Protein AF-0000000076138504 (afdb_homodimer)

Foldseek 3Di:
DAVVVLLCVFQVNLCPPPPNPVSFDLWFKFFFADDDDPVNRLVRNLVLVCVLVCLVPVVDFKWKKKWKDKDDDPPVVCVLQQVQCVVLVHHQDPPWHKDKDWDDCVPDPDNVDTIIIIMIMDMDGPVCVSSLSSQQACAPPPPDGDHRPTFMKIDPSVQFKIKGRNYSGIIMIHGPNSVSRLVSCVVSVVRTDPVCNVSNCVSRVVVVD/DAVVVLLCVFQVNLCPPPPNPVSFDLWFKFFFADDDDPVRRLVRNLVLVCVLVCLVPVVDFKWKKKWKDKPPDDPVVCVLQQVQCVVLVHHQDPPWHKDKDWDDCVPDPDNVDTIIIIMIMDMDTPVCVSSLSSQQACAPPPPDGDHRPTFMKIDPSVQFKIKGSNYSGIIMIHGPNSVSRLVSCVVSVVRTDPVCNVSNCVNRVPVVD

Solvent-accessible surface area (backbone atoms only — not comparable to full-atom values): 22555 Å² total; per-residue (Å²): 133,64,52,62,60,53,50,32,66,68,46,71,68,42,77,81,41,81,61,46,59,77,67,40,75,81,33,45,51,34,43,30,39,50,82,76,48,61,48,47,17,46,49,37,15,50,51,48,50,47,58,56,47,40,76,70,43,64,89,40,73,55,34,36,40,34,41,38,32,78,40,61,91,56,81,72,71,47,54,67,35,52,50,25,33,44,57,38,63,45,73,84,59,86,75,52,33,73,52,73,41,81,48,59,76,92,72,40,90,48,88,87,48,93,35,33,36,39,37,44,29,33,75,40,58,37,90,45,48,62,37,55,49,45,28,23,35,22,60,83,42,88,47,40,32,45,45,31,82,53,45,47,34,40,32,38,73,92,63,36,36,38,39,38,42,73,28,33,61,27,36,33,40,36,51,78,36,56,68,59,50,45,50,49,47,64,75,45,49,88,36,44,28,71,91,56,36,66,64,41,38,71,67,46,59,65,63,79,107,133,64,52,62,59,52,51,34,67,69,48,69,69,43,79,81,41,82,60,47,60,77,67,39,75,81,33,46,51,32,44,29,38,50,81,76,48,62,48,48,17,48,51,37,16,51,51,49,49,47,57,58,46,41,76,70,43,65,91,40,72,55,33,35,40,33,41,36,34,77,51,58,80,57,89,74,64,47,52,64,34,52,50,24,33,44,57,38,62,45,73,85,57,87,74,51,34,73,52,75,40,80,48,59,74,90,72,41,89,47,89,87,48,89,31,34,36,37,36,45,30,34,75,40,57,39,87,46,49,63,40,53,50,45,28,23,34,23,59,82,41,88,47,41,33,45,46,30,84,54,45,49,35,40,32,40,71,92,63,37,34,37,38,37,42,72,28,32,62,27,34,33,40,34,51,79,35,57,68,60,52,45,50,49,48,65,76,45,50,90,36,44,27,70,92,58,36,65,65,40,39,70,69,46,58,64,66,77,107

pLDDT: mean 91.79, std 11.56, range [33.12, 98.88]

InterPro domains:
  IPR024976 Domain of unknown function DUF3885 [PF13021] (6-196)

Nearest PDB structures (foldseek):
  2dcl-assembly1_C-2  TM=4.590E-01  e=1.641E-01  Pyrococcus horikoshii
  8uu9-assembly1_f  TM=4.133E-01  e=3.443E+00  Listeria innocua
  2bxj-assembly2_B  TM=4.065E-01  e=4.118E+00  Thermus thermophilus
  2bvz-assembly1_A  TM=4.208E-01  e=6.638E+00  Thermus thermophilus
  7m4w-assembly1_F  TM=2.911E-01  e=2.136E+00  Acinetobacter baumannii AB0057

Sequence (418 aa):
MNLQLEIERIFGGKAFDRPLFYSYPGGLRFELSETGGVIEQFLSALRKSTKICSDIFLEDATLVACLRIHSGSNRFAHRPLIHALRSAGINIPTECSVWSEEIDPEEWFCEREPEYWINIAFEAPATLLQAFLWCALARDFAAIQPKPNCVLYLFNLKRHVMVFPYDDRGMDVVGPNKNLLSQLYRLHHTYLLEYDRHTMDTTFAGAARMNLQLEIERIFGGKAFDRPLFYSYPGGLRFELSETGGVIEQFLSALRKSTKICSDIFLEDATLVACLRIHSGSNRFAHRPLIHALRSAGINIPTECSVWSEEIDPEEWFCEREPEYWINIAFEAPATLLQAFLWCALARDFAAIQPKPNCVLYLFNLKRHVMVFPYDDRGMDVVGPNKNLLSQLYRLHHTYLLEYDRHTMDTTFAGAAR

Secondary structure (DSSP, 8-state):
--HHHHHHHHHTT-TT-SSHHHHSSS-EEEE---SSSHHHHHHHHHHHHHHHHHHHHTT-SEEEEEEEEEE-S-TTTTHHHHHHHHHTT----SS-EEEEEEPPGGG-SSTTS--EEEEEEEEEEGGGHHHHHHHHHTTT-SS-B---SSEEEEEETTTTEEEEEEETTEEEEE-S-HHHHHHHHHHTGGGB-GGGHHHHHHHHTGGG-/--HHHHHHHHHTT-TT-SSHHHHSSS-EEEE---SSSHHHHHHHHHHHHHHHHHHHHTT-SEEEEEEEEE-SS-GGGHHHHHHHHHHTT----SS-EEEEEEPPGGG-S-TTS--EEEEEEEEEEGGGHHHHHHHHHTTT-SS-B---SSEEEEEETTTTEEEEEEETTEEEEE-S-HHHHHHHHHHTGGGB-GGGHHHHHHHHTGGG-

Structure (mmCIF, N/CA/C/O backbone):
data_AF-0000000076138504-model_v1
#
loop_
_entity.id
_entity.type
_entity.pdbx_description
1 polymer 'DUF3885 domain-containing protein'
#
loop_
_atom_site.group_PDB
_atom_site.id
_atom_site.type_symbol
_atom_site.label_atom_id
_atom_site.label_alt_id
_atom_site.label_comp_id
_atom_site.label_asym_id
_atom_site.label_entity_id
_atom_site.label_seq_id
_atom_site.pdbx_PDB_ins_code
_atom_site.Cartn_x
_atom_site.Cartn_y
_atom_site.Cartn_z
_atom_site.occupancy
_atom_site.B_iso_or_equiv
_atom_site.auth_seq_id
_atom_site.auth_comp_id
_atom_site.auth_asym_id
_atom_site.auth_atom_id
_atom_site.pdbx_PDB_model_num
ATOM 1 N N . MET A 1 1 ? -0.7 19.578 26.922 1 75.25 1 MET A N 1
ATOM 2 C CA . MET A 1 1 ? -0.299 20.594 25.953 1 75.25 1 MET A CA 1
ATOM 3 C C . MET A 1 1 ? -1.417 20.875 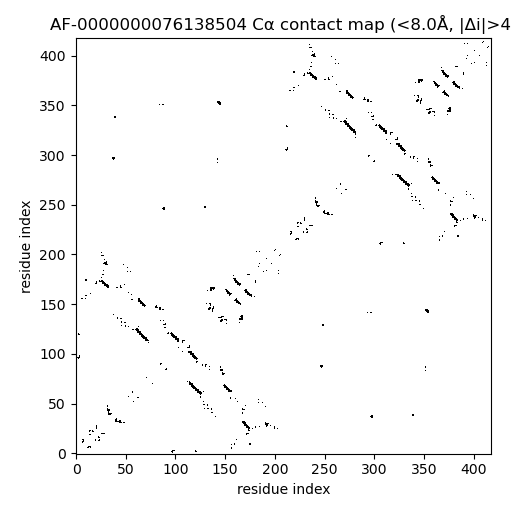24.953 1 75.25 1 MET A C 1
ATOM 5 O O . MET A 1 1 ? -2.1 19.938 24.516 1 75.25 1 MET A O 1
ATOM 9 N N . ASN A 1 2 ? -1.838 22.156 24.781 1 93.56 2 ASN A N 1
ATOM 10 C CA . ASN A 1 2 ? -2.877 22.516 23.828 1 93.56 2 ASN A CA 1
ATOM 11 C C . ASN A 1 2 ? -2.33 22.609 22.406 1 93.56 2 ASN A C 1
ATOM 13 O O . ASN A 1 2 ? -1.644 23.562 22.047 1 93.56 2 ASN A O 1
ATOM 17 N N . LEU A 1 3 ? -2.535 21.594 21.609 1 97.25 3 LEU A N 1
ATOM 18 C CA . LEU A 1 3 ? -1.954 21.453 20.281 1 97.25 3 LEU A CA 1
ATOM 19 C C . LEU A 1 3 ? -2.51 22.516 19.328 1 97.25 3 LEU A C 1
ATOM 21 O O . LEU A 1 3 ? -1.814 22.969 18.422 1 97.25 3 LEU A O 1
ATOM 25 N N . GLN A 1 4 ? -3.723 22.922 19.578 1 96.69 4 GLN A N 1
ATOM 26 C CA . GLN A 1 4 ? -4.297 24 18.766 1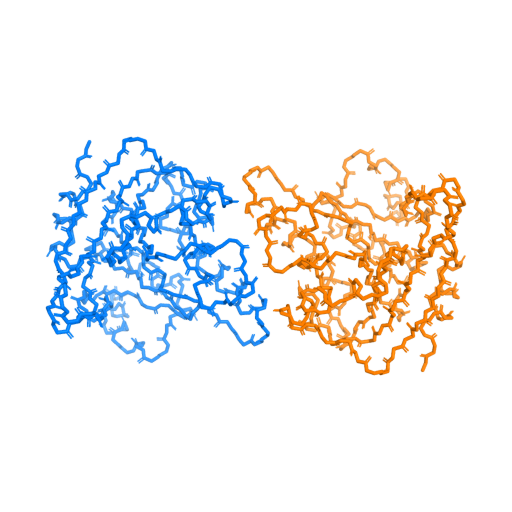 96.69 4 GLN A CA 1
ATOM 27 C C . GLN A 1 4 ? -3.471 25.281 18.891 1 96.69 4 GLN A C 1
ATOM 29 O O . GLN A 1 4 ? -3.123 25.891 17.875 1 96.69 4 GLN A O 1
ATOM 34 N N . LEU A 1 5 ? -3.184 25.641 20.078 1 96.94 5 LEU A N 1
ATOM 35 C CA . LEU A 1 5 ? -2.451 26.875 20.328 1 96.94 5 LEU A CA 1
ATOM 36 C C . LEU A 1 5 ? -1.026 26.781 19.797 1 96.94 5 LEU A C 1
ATOM 38 O O . LEU A 1 5 ? -0.494 27.766 19.266 1 96.94 5 LEU A O 1
ATOM 42 N N . GLU A 1 6 ? -0.408 25.641 20 1 97.62 6 GLU A N 1
ATOM 43 C CA . GLU A 1 6 ? 0.955 25.453 19.516 1 97.62 6 GLU A CA 1
ATOM 44 C C . GLU A 1 6 ? 1.015 25.562 18 1 97.62 6 GLU A C 1
ATOM 46 O O . GLU A 1 6 ? 1.922 26.188 17.453 1 97.62 6 GLU A O 1
ATOM 51 N N . ILE A 1 7 ? 0.072 24.938 17.312 1 98.06 7 ILE A N 1
ATOM 52 C CA . ILE A 1 7 ? 0.014 24.984 15.859 1 98.06 7 ILE A CA 1
ATOM 53 C C . ILE A 1 7 ? -0.212 26.422 15.398 1 98.06 7 ILE A C 1
ATOM 55 O O . ILE A 1 7 ? 0.473 26.906 14.492 1 98.06 7 ILE A O 1
ATOM 59 N N . GLU A 1 8 ? -1.125 27.094 16.062 1 96.81 8 GLU A N 1
ATOM 60 C CA . GLU A 1 8 ? -1.409 28.484 15.711 1 96.81 8 GLU A CA 1
ATOM 61 C C . GLU A 1 8 ? -0.181 29.359 15.914 1 96.81 8 GLU A C 1
ATOM 63 O O . GLU A 1 8 ? 0.127 30.203 15.07 1 96.81 8 GLU A O 1
ATOM 68 N N . ARG A 1 9 ? 0.454 29.188 17 1 97 9 ARG A N 1
ATOM 69 C CA . ARG A 1 9 ? 1.626 30 17.328 1 97 9 ARG A CA 1
ATOM 70 C C . ARG A 1 9 ? 2.746 29.781 16.312 1 97 9 ARG A C 1
ATOM 72 O O . ARG A 1 9 ? 3.357 30.734 15.844 1 97 9 ARG A O 1
ATOM 79 N N . ILE A 1 10 ? 2.992 28.594 15.938 1 97.69 10 ILE A N 1
ATOM 80 C CA . ILE A 1 10 ? 4.129 28.25 15.094 1 97.69 10 ILE A CA 1
ATOM 81 C C . ILE A 1 10 ? 3.832 28.656 13.648 1 97.69 10 ILE A C 1
ATOM 83 O O . ILE A 1 10 ? 4.707 29.156 12.945 1 97.69 10 ILE A O 1
ATOM 87 N N . PHE A 1 11 ? 2.6 28.469 13.203 1 97.69 11 PHE A N 1
ATOM 88 C CA . PHE A 1 11 ? 2.311 28.625 11.781 1 97.69 11 PHE A CA 1
ATOM 89 C C . PHE A 1 11 ? 1.49 29.891 11.539 1 97.69 11 PHE A C 1
ATOM 91 O O . PHE A 1 11 ? 1.009 30.109 10.422 1 97.69 11 PHE A O 1
ATOM 98 N N . GLY A 1 12 ? 1.284 30.734 12.547 1 94.5 12 GLY A N 1
ATOM 99 C CA . GLY A 1 12 ? 0.706 32.062 12.422 1 94.5 12 GLY A CA 1
ATOM 100 C C . GLY A 1 12 ? -0.745 32.031 11.984 1 94.5 12 GLY A C 1
ATOM 101 O O . GLY A 1 12 ? -1.175 32.906 11.211 1 94.5 12 GLY A O 1
ATOM 102 N N . GLY A 1 13 ? -1.388 30.969 12.297 1 93.25 13 GLY A N 1
ATOM 103 C CA . GLY A 1 13 ? -2.799 30.859 11.953 1 93.25 13 GLY A CA 1
ATOM 104 C C . GLY A 1 13 ? -3.041 30.5 10.5 1 93.25 13 GLY A C 1
ATOM 105 O O . GLY A 1 13 ? -4.18 30.516 10.031 1 93.25 13 GLY A O 1
ATOM 106 N N . LYS A 1 14 ? -2.062 30.047 9.789 1 94.19 14 LYS A N 1
ATOM 107 C CA . LYS A 1 14 ? -2.188 29.797 8.359 1 94.19 14 LYS A CA 1
ATOM 108 C C . LYS A 1 14 ? -2.09 28.312 8.055 1 94.19 14 LYS A C 1
ATOM 110 O O . LYS A 1 14 ? -2.078 27.906 6.887 1 94.19 14 LYS A O 1
ATOM 115 N N . ALA A 1 15 ? -2.031 27.516 9.055 1 95.44 15 ALA A N 1
ATOM 116 C CA . ALA A 1 15 ? -1.785 26.078 8.883 1 95.44 15 ALA A CA 1
ATOM 117 C C . ALA A 1 15 ? -2.883 25.422 8.047 1 95.44 15 ALA A C 1
ATOM 119 O O . ALA A 1 15 ? -2.621 24.484 7.285 1 95.44 15 ALA A O 1
ATOM 120 N N . PHE A 1 16 ? -4.109 25.984 8.172 1 94.94 16 PHE A N 1
ATOM 121 C CA . PHE A 1 16 ? -5.234 25.297 7.559 1 94.94 16 PHE A CA 1
ATOM 122 C C . PHE A 1 16 ? -5.816 26.109 6.41 1 94.94 16 PHE A C 1
ATOM 124 O O . PHE A 1 16 ? -6.887 25.781 5.891 1 94.94 16 PHE A O 1
ATOM 131 N N . ASP A 1 17 ? -5.105 27.203 6.02 1 92.94 17 ASP A N 1
ATOM 132 C CA . ASP A 1 17 ? -5.504 27.969 4.844 1 92.94 17 ASP A CA 1
ATOM 133 C C . ASP A 1 17 ? -5.344 27.141 3.57 1 92.94 17 ASP A C 1
ATOM 135 O O . ASP A 1 17 ? -4.438 26.312 3.471 1 92.94 17 ASP A O 1
ATOM 139 N N . ARG A 1 18 ? -6.223 27.422 2.588 1 91.88 18 ARG A N 1
ATOM 140 C CA . ARG A 1 18 ? -6.191 26.688 1.334 1 91.88 18 ARG A CA 1
ATOM 141 C C . ARG A 1 18 ? -6.258 27.625 0.136 1 91.88 18 ARG A C 1
ATOM 143 O O . ARG A 1 18 ? -6.957 28.641 0.173 1 91.88 18 ARG A O 1
ATOM 150 N N . PRO A 1 19 ? -5.379 27.312 -0.921 1 93.19 19 PRO A N 1
ATOM 151 C CA . PRO A 1 19 ? -4.375 26.25 -1.014 1 93.19 19 PRO A CA 1
ATOM 152 C C . PRO A 1 19 ? -3.135 26.531 -0.17 1 93.19 19 PRO A C 1
ATOM 154 O O . PRO A 1 19 ? -2.609 27.656 -0.197 1 93.19 19 PRO A O 1
ATOM 157 N N . LEU A 1 20 ? -2.646 25.5 0.49 1 95.94 20 LEU A N 1
ATOM 158 C CA . LEU A 1 20 ? -1.652 25.703 1.539 1 95.94 20 LEU A CA 1
ATOM 159 C C . LEU A 1 20 ? -0.363 26.281 0.962 1 95.94 20 LEU A C 1
ATOM 161 O O . LEU A 1 20 ? 0.155 27.281 1.464 1 95.94 20 LEU A O 1
ATOM 165 N N . PHE A 1 21 ? 0.111 25.734 -0.113 1 96.19 21 PHE A N 1
ATOM 166 C CA . PHE A 1 21 ? 1.379 26.125 -0.712 1 96.19 21 PHE A CA 1
ATOM 167 C C . PHE A 1 21 ? 1.375 27.609 -1.044 1 96.19 21 PHE A C 1
ATOM 169 O O . PHE A 1 21 ? 2.383 28.297 -0.859 1 96.19 21 PHE A O 1
ATOM 176 N N . TYR A 1 22 ? 0.261 28.141 -1.489 1 94.44 22 TYR A N 1
ATOM 177 C CA . TYR A 1 22 ? 0.153 29.531 -1.911 1 94.44 22 TYR A CA 1
ATOM 178 C C . TYR A 1 22 ? -0.15 30.438 -0.725 1 94.44 22 TYR A C 1
ATOM 180 O O . TYR A 1 22 ? 0.248 31.594 -0.71 1 94.44 22 TYR A O 1
ATOM 188 N N . SER A 1 23 ? -0.801 29.891 0.242 1 93.19 23 SER A N 1
ATOM 189 C CA . SER A 1 23 ? -1.203 30.672 1.407 1 93.19 23 SER A CA 1
ATOM 190 C C . SER A 1 23 ? -0.057 30.797 2.404 1 93.19 23 SER A C 1
ATOM 192 O O . SER A 1 23 ? -0.025 31.75 3.197 1 93.19 23 SER A O 1
ATOM 194 N N . TYR A 1 24 ? 0.873 29.844 2.352 1 93.44 24 TYR A N 1
ATOM 195 C CA . TYR A 1 24 ? 2.066 29.859 3.189 1 93.44 24 TYR A CA 1
ATOM 196 C C . TYR A 1 24 ? 3.332 29.844 2.338 1 93.44 24 TYR A C 1
ATOM 198 O O . TYR A 1 24 ? 3.945 28.797 2.137 1 93.44 24 TYR A O 1
ATOM 206 N N . PRO A 1 25 ? 3.752 31.047 1.923 1 90.5 25 PRO A N 1
ATOM 207 C CA . PRO A 1 25 ? 4.883 31.109 0.992 1 90.5 25 PRO A CA 1
ATOM 208 C C . PRO A 1 25 ? 6.168 30.531 1.576 1 90.5 25 PRO A C 1
ATOM 210 O O . PRO A 1 25 ? 6.391 30.609 2.787 1 90.5 25 PRO A O 1
ATOM 213 N N . GLY A 1 26 ? 6.973 29.969 0.736 1 94 26 GLY A N 1
ATOM 214 C CA . GLY A 1 26 ? 8.258 29.422 1.139 1 94 26 GLY A CA 1
ATOM 215 C C . GLY A 1 26 ? 8.195 27.938 1.438 1 94 26 GLY A C 1
ATOM 216 O O . GLY A 1 26 ? 9.039 27.406 2.174 1 94 26 GLY A O 1
ATOM 217 N N . GLY A 1 27 ? 7.188 27.312 0.937 1 96.81 27 GLY A N 1
ATOM 218 C CA . GLY A 1 27 ? 7.051 25.891 1.155 1 96.81 27 GLY A CA 1
ATOM 219 C C . GLY A 1 27 ? 7.465 25.062 -0.046 1 96.81 27 GLY A C 1
ATOM 220 O O . GLY A 1 27 ? 8.07 25.578 -0.986 1 96.81 27 GLY A O 1
ATOM 221 N N . LEU A 1 28 ? 7.387 23.812 0.111 1 98.62 28 LEU A N 1
ATOM 222 C CA . LEU A 1 28 ? 7.672 22.844 -0.944 1 98.62 28 LEU A CA 1
ATOM 223 C C . LEU A 1 28 ? 6.406 22.109 -1.36 1 98.62 28 LEU A C 1
ATOM 225 O O . LEU A 1 28 ? 5.543 21.828 -0.526 1 98.62 28 LEU A O 1
ATOM 229 N N . ARG A 1 29 ? 6.301 21.906 -2.641 1 98.5 29 ARG A N 1
ATOM 230 C CA . ARG A 1 29 ? 5.215 21.109 -3.205 1 98.5 29 ARG A CA 1
ATOM 231 C C . ARG A 1 29 ? 5.758 19.953 -4.027 1 98.5 29 ARG A C 1
ATOM 233 O O . ARG A 1 29 ? 6.531 20.156 -4.965 1 98.5 29 ARG A O 1
ATOM 240 N N . PHE A 1 30 ? 5.332 18.734 -3.646 1 98.75 30 PHE A N 1
ATOM 241 C CA . PHE A 1 30 ? 5.883 17.531 -4.246 1 98.75 30 PHE A CA 1
ATOM 242 C C . PHE A 1 30 ? 4.836 16.828 -5.098 1 98.75 30 PHE A C 1
ATOM 244 O O . PHE A 1 30 ? 3.652 16.812 -4.758 1 98.75 30 PHE A O 1
ATOM 251 N N . GLU A 1 31 ? 5.277 16.297 -6.172 1 98.56 31 GLU A N 1
ATOM 252 C CA . GLU A 1 31 ? 4.496 15.367 -6.984 1 98.56 31 GLU A CA 1
ATOM 253 C C . GLU A 1 31 ? 4.746 13.922 -6.559 1 98.56 31 GLU A C 1
ATOM 255 O O . GLU A 1 31 ? 5.891 13.477 -6.512 1 98.56 31 GLU A O 1
ATOM 260 N N . LEU A 1 32 ? 3.639 13.172 -6.316 1 98.56 32 LEU A N 1
ATOM 261 C CA . LEU A 1 32 ? 3.836 11.875 -5.672 1 98.56 32 LEU A CA 1
ATOM 262 C C . LEU A 1 32 ? 3.48 10.734 -6.617 1 98.56 32 LEU A C 1
ATOM 264 O O . LEU A 1 32 ? 4.34 9.93 -6.977 1 98.56 32 LEU A O 1
ATOM 268 N N . SER A 1 33 ? 2.258 10.703 -7.055 1 97.5 33 SER A N 1
ATOM 269 C CA . SER A 1 33 ? 1.774 9.586 -7.863 1 97.5 33 SER A CA 1
ATOM 270 C C . SER A 1 33 ? 2.455 9.562 -9.227 1 97.5 33 SER A C 1
ATOM 272 O O . SER A 1 33 ? 2.713 10.609 -9.82 1 97.5 33 SER A O 1
ATOM 274 N N . GLU A 1 34 ? 2.756 8.391 -9.695 1 95.31 34 GLU A N 1
ATOM 275 C CA . GLU A 1 34 ? 3.293 8.18 -11.039 1 95.31 34 GLU A CA 1
ATOM 276 C C . GLU A 1 34 ? 2.23 7.613 -11.977 1 95.31 34 GLU A C 1
ATOM 278 O O . GLU A 1 34 ? 1.066 7.477 -11.594 1 95.31 34 GLU A O 1
ATOM 283 N N . THR A 1 35 ? 2.629 7.461 -13.211 1 93.44 35 THR A N 1
ATOM 284 C CA . THR A 1 35 ? 1.705 6.902 -14.195 1 93.44 35 THR A CA 1
ATOM 285 C C . THR A 1 35 ? 1.431 5.43 -13.906 1 93.44 35 THR A C 1
ATOM 287 O O . THR A 1 35 ? 2.176 4.789 -13.156 1 93.44 35 THR A O 1
ATOM 290 N N . GLY A 1 36 ? 0.33 4.945 -14.492 1 92.62 36 GLY A N 1
ATOM 291 C CA . GLY A 1 36 ? -0.01 3.545 -14.305 1 92.62 36 GLY A CA 1
ATOM 292 C C . GLY A 1 36 ? -1.406 3.342 -13.75 1 92.62 36 GLY A C 1
ATOM 293 O O . GLY A 1 36 ? -2.223 4.266 -13.75 1 92.62 36 GLY A O 1
ATOM 294 N N . GLY A 1 37 ? -1.68 2.076 -13.312 1 92.88 37 GLY A N 1
ATOM 295 C CA . GLY A 1 37 ? -2.973 1.741 -12.742 1 92.88 37 GLY A CA 1
ATOM 296 C C . GLY A 1 37 ? -3.148 2.262 -11.328 1 92.88 37 GLY A C 1
ATOM 297 O O . GLY A 1 37 ? -2.244 2.893 -10.773 1 92.88 37 GLY A O 1
ATOM 298 N N . VAL A 1 38 ? -4.266 1.991 -10.789 1 95.25 38 VAL A N 1
ATOM 299 C CA . VAL A 1 38 ? -4.695 2.484 -9.484 1 95.25 38 VAL A CA 1
ATOM 300 C C . VAL A 1 38 ? -3.674 2.088 -8.414 1 95.25 38 VAL A C 1
ATOM 302 O O . VAL A 1 38 ? -3.234 2.928 -7.629 1 95.25 38 VAL A O 1
ATOM 305 N N . ILE A 1 39 ? -3.256 0.875 -8.469 1 97.06 39 ILE A N 1
ATOM 306 C CA . ILE A 1 39 ? -2.344 0.347 -7.461 1 97.06 39 ILE A CA 1
ATOM 307 C C . ILE A 1 39 ? -0.972 1 -7.613 1 97.06 39 ILE A C 1
ATOM 309 O O . ILE A 1 39 ? -0.349 1.39 -6.625 1 97.06 39 ILE A O 1
ATOM 313 N N . GLU A 1 40 ? -0.514 1.138 -8.805 1 95.69 40 GLU A N 1
ATOM 314 C CA . GLU A 1 40 ? 0.787 1.744 -9.078 1 95.69 40 GLU A CA 1
ATOM 315 C C . GLU A 1 40 ? 0.815 3.205 -8.641 1 95.69 40 GLU A C 1
ATOM 317 O O . GLU A 1 40 ? 1.8 3.666 -8.055 1 95.69 40 GLU A O 1
ATOM 322 N N . GLN A 1 41 ? -0.231 3.875 -8.977 1 97.44 41 GLN A N 1
ATOM 323 C CA . GLN A 1 41 ? -0.334 5.277 -8.586 1 97.44 41 GLN A CA 1
ATOM 324 C C . GLN A 1 41 ? -0.298 5.434 -7.066 1 97.44 41 GLN A C 1
ATOM 326 O O . GLN A 1 41 ? 0.446 6.262 -6.539 1 97.44 41 GLN A O 1
ATOM 331 N N . PHE A 1 42 ? -1.054 4.605 -6.41 1 98.31 42 PHE A N 1
ATOM 332 C CA . PHE A 1 42 ? -1.132 4.691 -4.957 1 98.31 42 PHE A CA 1
ATOM 333 C C . PHE A 1 42 ? 0.207 4.336 -4.32 1 98.31 42 PHE A C 1
ATOM 335 O O . PHE A 1 42 ? 0.685 5.047 -3.432 1 98.31 42 PHE A O 1
ATOM 342 N N . LEU A 1 43 ? 0.792 3.322 -4.801 1 97.88 43 LEU A N 1
ATOM 343 C CA . LEU A 1 43 ? 2.023 2.834 -4.191 1 97.88 43 LEU A CA 1
ATOM 344 C C . LEU A 1 43 ? 3.18 3.793 -4.453 1 97.88 43 LEU A C 1
ATOM 346 O O . LEU A 1 43 ? 4.062 3.957 -3.607 1 97.88 43 LEU A O 1
ATOM 350 N N . SER A 1 44 ? 3.252 4.398 -5.605 1 97.62 44 SER A N 1
ATOM 351 C CA . SER A 1 44 ? 4.297 5.383 -5.867 1 97.62 44 SER A CA 1
ATOM 352 C C . SER A 1 44 ? 4.141 6.609 -4.977 1 97.62 44 SER A C 1
ATOM 354 O O . SER A 1 44 ? 5.129 7.145 -4.469 1 97.62 44 SER A O 1
ATOM 356 N N . ALA A 1 45 ? 2.889 7.02 -4.809 1 98.62 45 ALA A N 1
ATOM 357 C CA . ALA A 1 45 ? 2.623 8.141 -3.912 1 98.62 45 ALA A CA 1
ATOM 358 C C . ALA A 1 45 ? 3.059 7.82 -2.484 1 98.62 45 ALA A C 1
ATOM 360 O O . ALA A 1 45 ? 3.688 8.648 -1.821 1 98.62 45 ALA A O 1
ATOM 361 N N . LEU A 1 46 ? 2.725 6.617 -2.043 1 98.62 46 LEU A N 1
ATOM 362 C CA . LEU A 1 46 ? 3.061 6.199 -0.686 1 98.62 46 LEU A CA 1
ATOM 363 C C . LEU A 1 46 ? 4.57 6.102 -0.505 1 98.62 46 LEU A C 1
ATOM 365 O O . LEU A 1 46 ? 5.109 6.527 0.52 1 98.62 46 LEU A O 1
ATOM 369 N N . ARG A 1 47 ? 5.227 5.582 -1.456 1 97.62 47 ARG A N 1
ATOM 370 C CA . ARG A 1 47 ? 6.676 5.434 -1.396 1 97.62 47 ARG A CA 1
ATOM 371 C C . ARG A 1 47 ? 7.363 6.797 -1.311 1 97.62 47 ARG A C 1
ATOM 373 O O . ARG A 1 47 ? 8.211 7.016 -0.441 1 97.62 47 ARG A O 1
ATOM 380 N N . LYS A 1 48 ? 7.051 7.66 -2.186 1 98.5 48 LYS A N 1
ATOM 381 C CA . LYS A 1 48 ? 7.68 8.977 -2.232 1 98.5 48 LYS A CA 1
ATOM 382 C C . LYS A 1 48 ? 7.367 9.781 -0.974 1 98.5 48 LYS A C 1
ATOM 384 O O . LYS A 1 48 ? 8.258 10.391 -0.383 1 98.5 48 LYS A O 1
ATOM 389 N N . SER A 1 49 ? 6.117 9.773 -0.576 1 98.75 49 SER A N 1
ATOM 390 C CA . SER A 1 49 ? 5.734 10.523 0.612 1 98.75 49 SER A CA 1
ATOM 391 C C . SER A 1 49 ? 6.43 9.984 1.858 1 98.75 49 SER A C 1
ATOM 393 O O . SER A 1 49 ? 6.84 10.75 2.73 1 98.75 49 SER A O 1
ATOM 395 N N . THR A 1 50 ? 6.52 8.656 1.934 1 98 50 THR A N 1
ATOM 396 C CA . THR A 1 50 ? 7.195 8.047 3.072 1 98 50 THR A CA 1
ATOM 397 C C . THR A 1 50 ? 8.664 8.453 3.111 1 98 50 THR A C 1
ATOM 399 O O . THR A 1 50 ? 9.203 8.75 4.18 1 98 50 THR A O 1
ATOM 402 N N . LYS A 1 51 ? 9.273 8.43 1.988 1 97.75 51 LYS A N 1
ATOM 403 C CA . LYS A 1 51 ? 10.672 8.82 1.899 1 97.75 51 LYS A CA 1
ATOM 404 C C . LYS A 1 51 ? 10.875 10.266 2.367 1 97.75 51 LYS A C 1
ATOM 406 O O . LYS A 1 51 ? 11.75 10.539 3.184 1 97.75 51 LYS 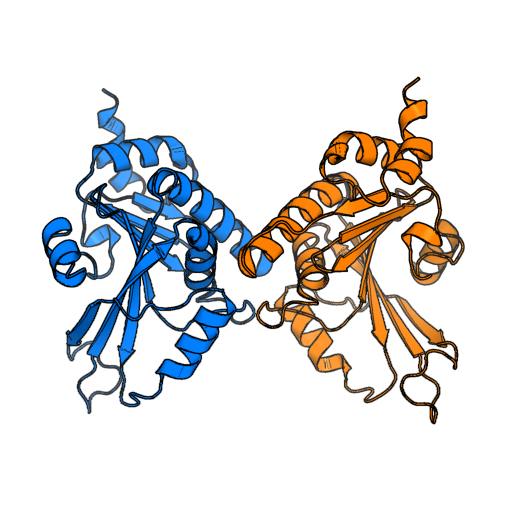A O 1
ATOM 411 N N . ILE A 1 52 ? 10.102 11.164 1.91 1 98.62 52 ILE A N 1
ATOM 412 C CA . ILE A 1 52 ? 10.203 12.578 2.256 1 98.62 52 ILE A CA 1
ATOM 413 C C . ILE A 1 52 ? 9.906 12.773 3.74 1 98.62 52 ILE A C 1
ATOM 415 O O . ILE A 1 52 ? 10.672 13.422 4.457 1 98.62 52 ILE A O 1
ATOM 419 N N . CYS A 1 53 ? 8.852 12.148 4.23 1 98.56 53 CYS A N 1
ATOM 420 C CA . CYS A 1 53 ? 8.398 12.359 5.602 1 98.56 53 CYS A CA 1
ATOM 421 C C . CYS A 1 53 ? 9.344 11.695 6.594 1 98.56 53 CYS A C 1
ATOM 423 O O . CYS A 1 53 ? 9.469 12.141 7.734 1 98.56 53 CYS A O 1
ATOM 425 N N . SER A 1 54 ? 9.977 10.664 6.121 1 97.12 54 SER A N 1
ATOM 426 C CA . SER A 1 54 ? 10.961 10.047 6.996 1 97.12 54 SER A CA 1
ATOM 427 C C . SER A 1 54 ? 12.078 11.023 7.352 1 97.12 54 SER A C 1
ATOM 429 O O . SER A 1 54 ? 12.602 10.992 8.469 1 97.12 54 SER A O 1
ATOM 431 N N . ASP A 1 55 ? 12.453 11.867 6.453 1 97.5 55 ASP A N 1
ATOM 432 C CA . ASP A 1 55 ? 13.492 12.859 6.699 1 97.5 55 ASP A CA 1
ATOM 433 C C . ASP A 1 55 ? 13 13.961 7.625 1 97.5 55 ASP A C 1
ATOM 435 O O . ASP A 1 55 ? 13.797 14.711 8.195 1 97.5 55 ASP A O 1
ATOM 439 N N . ILE A 1 56 ? 11.719 14.047 7.801 1 98.19 56 ILE A N 1
ATOM 440 C CA . ILE A 1 56 ? 11.125 15.078 8.648 1 98.19 56 ILE A CA 1
ATOM 441 C C . ILE A 1 56 ? 10.922 14.531 10.062 1 98.19 56 ILE A C 1
ATOM 443 O O . ILE A 1 56 ? 11.172 15.234 11.047 1 98.19 56 ILE A O 1
ATOM 447 N N . PHE A 1 57 ? 10.539 13.227 10.141 1 97.19 57 PHE A N 1
ATOM 448 C CA . PHE A 1 57 ? 10.062 12.688 11.414 1 97.19 57 PHE A CA 1
ATOM 449 C C . PHE A 1 57 ? 11.031 11.641 11.945 1 97.19 57 PHE A C 1
ATOM 451 O O . PHE A 1 57 ? 10.859 11.148 13.07 1 97.19 57 PHE A O 1
ATOM 458 N N . LEU A 1 58 ? 11.992 11.18 11.258 1 83.12 58 LEU A N 1
ATOM 459 C CA . LEU A 1 58 ? 12.844 10.023 11.531 1 83.12 58 LEU A CA 1
ATOM 460 C C . LEU A 1 58 ? 13.477 10.125 12.914 1 83.12 58 LEU A C 1
ATOM 462 O O . LEU A 1 58 ? 13.602 9.117 13.617 1 83.12 58 LEU A O 1
ATOM 466 N N . GLU A 1 59 ? 13.758 11.188 13.367 1 87.75 59 GLU A N 1
ATOM 467 C CA . GLU A 1 59 ? 14.516 11.328 14.609 1 87.75 59 GLU A CA 1
ATOM 468 C C . GLU A 1 59 ? 13.586 11.492 15.805 1 87.75 59 GLU A C 1
ATOM 470 O O . GLU A 1 59 ? 14.039 11.531 16.953 1 87.75 59 GLU A O 1
ATOM 475 N N . ASP A 1 60 ? 12.305 11.438 15.57 1 90.75 60 ASP A N 1
ATOM 476 C CA . ASP A 1 60 ? 11.352 11.711 16.641 1 90.75 60 ASP A CA 1
ATOM 477 C C . ASP A 1 60 ? 10.617 10.438 17.062 1 90.75 60 ASP A C 1
ATOM 479 O O . ASP A 1 60 ? 10.359 9.57 16.234 1 90.75 60 ASP A O 1
ATOM 483 N N . ALA A 1 61 ? 10.32 10.328 18.281 1 93.69 61 ALA A N 1
ATOM 484 C CA . ALA A 1 61 ? 9.531 9.203 18.797 1 93.69 61 ALA A CA 1
ATOM 485 C C . ALA A 1 61 ? 8.055 9.375 18.453 1 93.69 61 ALA A C 1
ATOM 487 O O . ALA A 1 61 ? 7.328 8.383 18.328 1 93.69 61 ALA A O 1
ATOM 488 N N . THR A 1 62 ? 7.664 10.703 18.391 1 96.62 62 THR A N 1
ATOM 489 C CA . THR A 1 62 ? 6.25 10.977 18.141 1 96.62 62 THR A CA 1
ATOM 490 C C . THR A 1 62 ? 6.078 12.031 17.062 1 96.62 62 THR A C 1
ATOM 492 O O . THR A 1 62 ? 7.039 12.711 16.688 1 96.62 62 THR A O 1
ATOM 495 N N . LEU A 1 63 ? 4.926 12.047 16.5 1 97.88 63 LEU A N 1
ATOM 496 C CA . LEU A 1 63 ? 4.473 13.109 15.609 1 97.88 63 LEU A CA 1
ATOM 497 C C . LEU A 1 63 ? 3.111 13.641 16.047 1 97.88 63 LEU A C 1
ATOM 499 O O . LEU A 1 63 ? 2.467 13.062 16.922 1 97.88 63 LEU A O 1
ATOM 503 N N . VAL A 1 64 ? 2.777 14.781 15.562 1 98.5 64 VAL A N 1
ATOM 504 C CA . VAL A 1 64 ? 1.449 15.328 15.82 1 98.5 64 VAL A CA 1
ATOM 505 C C . VAL A 1 64 ? 0.591 15.219 14.562 1 98.5 64 VAL A C 1
ATOM 507 O O . VAL A 1 64 ? 0.996 15.656 13.484 1 98.5 64 VAL A O 1
ATOM 510 N N . ALA A 1 65 ? -0.505 14.562 14.688 1 98.56 65 ALA A N 1
ATOM 511 C CA . ALA A 1 65 ? -1.486 14.477 13.609 1 98.56 65 ALA A CA 1
ATOM 512 C C . ALA A 1 65 ? -2.699 15.359 13.898 1 98.56 65 ALA A C 1
ATOM 514 O O . ALA A 1 65 ? -3.098 15.516 15.055 1 98.56 65 ALA A O 1
ATOM 515 N N . CYS A 1 66 ? -3.26 15.922 12.883 1 98.31 66 CYS A N 1
ATOM 516 C CA . CYS A 1 66 ? -4.508 16.672 12.984 1 98.31 66 CYS A CA 1
ATOM 517 C C . CYS A 1 66 ? -5.5 16.219 11.922 1 98.31 66 CYS A C 1
ATOM 519 O O . CYS A 1 66 ? -5.203 16.297 10.727 1 98.31 66 CYS A O 1
ATOM 521 N N . LEU A 1 67 ? -6.617 15.719 12.352 1 96.31 67 LEU A N 1
ATOM 522 C CA . LEU A 1 67 ? -7.727 15.336 11.484 1 96.31 67 LEU A CA 1
ATOM 523 C C . LEU A 1 67 ? -8.742 16.469 11.375 1 96.31 67 LEU A C 1
ATOM 525 O O . LEU A 1 67 ? -9.148 17.047 12.391 1 96.31 67 LEU A O 1
ATOM 529 N N . ARG A 1 68 ? -9.062 16.812 10.195 1 93.88 68 ARG A N 1
ATOM 530 C CA . ARG A 1 68 ? -10.094 17.812 9.961 1 93.88 68 ARG A CA 1
ATOM 531 C C . ARG A 1 68 ? -11.312 17.203 9.273 1 93.88 68 ARG A C 1
ATOM 533 O O . ARG A 1 68 ? -11.195 16.594 8.211 1 93.88 68 ARG A O 1
ATOM 540 N N . ILE A 1 69 ? -12.43 17.359 9.883 1 90.19 69 ILE A N 1
ATOM 541 C CA . ILE A 1 69 ? -13.664 16.75 9.422 1 90.19 69 ILE A CA 1
ATOM 542 C C . ILE A 1 69 ? -14.711 17.828 9.148 1 90.19 69 ILE A C 1
ATOM 544 O O . ILE A 1 69 ? -14.859 18.766 9.938 1 90.19 69 ILE A O 1
ATOM 548 N N . HIS A 1 70 ? -15.352 17.672 8.008 1 85.06 70 HIS A N 1
ATOM 549 C CA . HIS A 1 70 ? -16.438 18.594 7.688 1 85.06 70 HIS A CA 1
ATOM 550 C C . HIS A 1 70 ? -17.719 18.219 8.438 1 85.06 70 HIS A C 1
ATOM 552 O O . HIS A 1 70 ? -18.188 17.078 8.344 1 85.06 70 HIS A O 1
ATOM 558 N N . SER A 1 71 ? -18.016 18.812 9.5 1 75.19 71 SER A N 1
ATOM 559 C CA . SER A 1 71 ? -19.203 18.531 10.297 1 75.19 71 SER A CA 1
ATOM 560 C C . SER A 1 71 ? -20.469 19.062 9.617 1 75.19 71 SER A C 1
ATOM 562 O O . SER A 1 71 ? -20.562 20.25 9.305 1 75.19 71 SER A O 1
ATOM 564 N N . GLY A 1 72 ? -20.891 18.453 8.516 1 61.38 72 GLY A N 1
ATOM 565 C CA . GLY A 1 72 ? -22.25 18.906 8.219 1 61.38 72 GLY A CA 1
ATOM 566 C C . GLY A 1 72 ? -23.219 18.641 9.359 1 61.38 72 GLY A C 1
ATOM 567 O O . GLY A 1 72 ? -22.812 18.531 10.516 1 61.38 72 GLY A O 1
ATOM 568 N N . SER A 1 73 ? -24.469 18.453 9.039 1 51.5 73 SER A N 1
ATOM 569 C CA . SER A 1 73 ? -25.594 18.297 9.945 1 51.5 73 SER A CA 1
ATOM 570 C C . SER A 1 73 ? -25.422 17.094 10.859 1 51.5 73 SER A C 1
ATOM 572 O O . SER A 1 73 ? -26.047 17.016 11.914 1 51.5 73 SER A O 1
ATOM 574 N N . ASN A 1 74 ? -24.812 16.016 10.406 1 51.41 74 ASN A N 1
ATOM 575 C CA . ASN A 1 74 ? -24.953 14.789 11.195 1 51.41 74 ASN A CA 1
ATOM 576 C C . ASN A 1 74 ? -23.719 14.531 12.047 1 51.41 74 ASN A C 1
ATOM 578 O O . ASN A 1 74 ? -22.672 14.133 11.531 1 51.41 74 ASN A O 1
ATOM 582 N N . ARG A 1 75 ? -23.734 14.984 13.305 1 50.62 75 ARG A N 1
ATOM 583 C CA . ARG A 1 75 ? -22.719 14.852 14.352 1 50.62 75 ARG A CA 1
ATOM 584 C C . ARG A 1 75 ? -22.188 13.422 14.422 1 50.62 75 ARG A C 1
ATOM 586 O O . ARG A 1 75 ? -21.109 13.188 14.953 1 50.62 75 ARG A O 1
ATOM 593 N N . PHE A 1 76 ? -23.125 12.469 14.008 1 50.69 76 PHE A N 1
ATOM 594 C CA . PHE A 1 76 ? -22.812 11.055 14.188 1 50.69 76 PHE A CA 1
ATOM 595 C C . PHE A 1 76 ? -21.938 10.547 13.055 1 50.69 76 PHE A C 1
ATOM 597 O O . PHE A 1 76 ? -21.578 9.367 13.023 1 50.69 76 PHE A O 1
ATOM 604 N N . ALA A 1 77 ? -21.656 11.445 12.125 1 57.88 77 ALA A N 1
ATOM 605 C CA . ALA A 1 77 ? -20.984 11.086 10.883 1 57.88 77 ALA A CA 1
ATOM 606 C C . ALA A 1 77 ? -19.516 10.727 11.141 1 57.88 77 ALA A C 1
ATOM 608 O O . ALA A 1 77 ? -18.766 10.477 10.203 1 57.88 77 ALA A O 1
ATOM 609 N N . HIS A 1 78 ? -19.281 10.383 12.5 1 77.19 78 HIS A N 1
ATOM 610 C CA . HIS A 1 78 ? -17.859 10.227 12.773 1 77.19 78 HIS A CA 1
ATOM 611 C C . HIS A 1 78 ? -17.484 8.75 12.914 1 77.19 78 HIS A C 1
ATOM 613 O O . HIS A 1 78 ? -16.312 8.398 12.867 1 77.19 78 HIS A O 1
ATOM 619 N N . ARG A 1 79 ? -18.438 7.91 12.883 1 81.62 79 ARG A N 1
ATOM 620 C CA . ARG A 1 79 ? -18.156 6.504 13.164 1 81.62 79 ARG A CA 1
ATOM 621 C C . ARG A 1 79 ? -17.375 5.855 12.031 1 81.62 79 ARG A C 1
ATOM 623 O O . ARG A 1 79 ? -16.375 5.184 12.266 1 81.62 79 ARG A O 1
ATOM 630 N N . PRO A 1 80 ? -17.781 6.145 10.859 1 84.5 80 PRO A N 1
ATOM 631 C CA . PRO A 1 80 ? -17.031 5.543 9.766 1 84.5 80 PRO A CA 1
ATOM 632 C C . PRO A 1 80 ? -15.57 6.008 9.727 1 84.5 80 PRO A C 1
ATOM 634 O O . PRO A 1 80 ? -14.672 5.227 9.406 1 84.5 80 PRO A O 1
ATOM 637 N N . LEU A 1 81 ? -15.422 7.223 10.109 1 89.31 81 LEU A N 1
ATOM 638 C CA . LEU A 1 81 ? -14.07 7.777 10.141 1 89.31 81 LEU A CA 1
ATOM 639 C C . LEU A 1 81 ? -13.227 7.082 11.203 1 89.31 81 LEU A C 1
ATOM 641 O O . LEU A 1 81 ? -12.094 6.672 10.93 1 89.31 81 LEU A O 1
ATOM 645 N N . ILE A 1 82 ? -13.797 6.914 12.352 1 91.12 82 ILE A N 1
ATOM 646 C CA . ILE A 1 82 ? -13.086 6.305 13.469 1 91.12 82 ILE A CA 1
ATOM 647 C C . ILE A 1 82 ? -12.773 4.848 13.148 1 91.12 82 ILE A C 1
ATOM 649 O O . ILE A 1 82 ? -11.672 4.367 13.422 1 91.12 82 ILE A O 1
ATOM 653 N N . HIS A 1 83 ? -13.75 4.223 12.562 1 93.5 83 HIS A N 1
ATOM 654 C CA . HIS A 1 83 ? -13.547 2.83 12.188 1 93.5 83 HIS A CA 1
ATOM 655 C C . HIS A 1 83 ? -12.414 2.693 11.172 1 93.5 83 HIS A C 1
ATOM 657 O O . HIS A 1 83 ? -11.57 1.799 11.289 1 93.5 83 HIS A O 1
ATOM 663 N N . ALA A 1 84 ? -12.359 3.518 10.195 1 94.62 84 ALA A N 1
ATOM 664 C CA . ALA A 1 84 ? -11.32 3.486 9.18 1 94.62 84 ALA A CA 1
ATOM 665 C C . ALA A 1 84 ? -9.945 3.732 9.789 1 94.62 84 ALA A C 1
ATOM 667 O O . ALA A 1 84 ? -8.977 3.039 9.461 1 94.62 84 ALA A O 1
ATOM 668 N N . LEU A 1 85 ? -9.875 4.66 10.68 1 96.12 85 LEU A N 1
ATOM 669 C CA . LEU A 1 85 ? -8.617 4.961 11.352 1 96.12 85 LEU A CA 1
ATOM 670 C C . LEU A 1 85 ? -8.148 3.773 12.188 1 96.12 85 LEU A C 1
ATOM 672 O O . LEU A 1 85 ? -6.984 3.363 12.086 1 96.12 85 LEU A O 1
ATOM 676 N N . ARG A 1 86 ? -9.055 3.236 12.906 1 95.94 86 ARG A N 1
ATOM 677 C CA . ARG A 1 86 ? -8.727 2.094 13.75 1 95.94 86 ARG A CA 1
ATOM 678 C C . ARG A 1 86 ? -8.273 0.903 12.914 1 95.94 86 ARG A C 1
ATOM 680 O O . ARG A 1 86 ? -7.371 0.161 13.305 1 95.94 86 ARG A O 1
ATOM 687 N N . SER A 1 87 ? -8.922 0.757 11.805 1 95.5 87 SER A N 1
ATOM 688 C CA . SER A 1 87 ? -8.57 -0.348 10.922 1 95.5 87 SER A CA 1
ATOM 689 C C . SER A 1 87 ? -7.164 -0.167 10.344 1 95.5 87 SER A C 1
ATOM 691 O O . SER A 1 87 ? -6.527 -1.139 9.938 1 95.5 87 SER A O 1
ATOM 693 N N . ALA A 1 88 ? -6.699 1.046 10.312 1 96 88 ALA A N 1
ATOM 694 C CA . ALA A 1 88 ? -5.34 1.352 9.867 1 96 88 ALA A CA 1
ATOM 695 C C . ALA A 1 88 ? -4.355 1.294 11.031 1 96 88 ALA A C 1
ATOM 697 O O . ALA A 1 88 ? -3.162 1.545 10.859 1 96 88 ALA A O 1
ATOM 698 N N . GLY A 1 89 ? -4.836 1.026 12.234 1 95.56 89 GLY A N 1
ATOM 699 C CA . GLY A 1 89 ? -3.99 0.964 13.414 1 95.56 89 GLY A CA 1
ATOM 700 C C . GLY A 1 89 ? -3.854 2.299 14.125 1 95.56 89 GLY A C 1
ATOM 701 O O . GLY A 1 89 ? -3 2.461 15 1 95.56 89 GLY A O 1
ATOM 702 N N . ILE A 1 90 ? -4.684 3.275 13.75 1 97 90 ILE A N 1
ATOM 703 C CA . ILE A 1 90 ? -4.621 4.605 14.344 1 97 90 ILE A CA 1
ATOM 704 C C . ILE A 1 90 ? -5.75 4.773 15.359 1 97 90 ILE A C 1
ATOM 706 O O . ILE A 1 90 ? -6.93 4.762 14.992 1 97 90 ILE A O 1
ATOM 710 N N . ASN A 1 91 ? -5.34 4.922 16.562 1 95.81 91 ASN A N 1
ATOM 711 C CA . ASN A 1 91 ? -6.289 5.207 17.641 1 95.81 91 ASN A CA 1
ATOM 712 C C . ASN A 1 91 ? -6.137 6.633 18.156 1 95.81 91 ASN A C 1
ATOM 714 O O . ASN A 1 91 ? -5.047 7.035 18.562 1 95.81 91 ASN A O 1
ATOM 718 N N . ILE A 1 92 ? -7.191 7.324 18.141 1 94.88 92 ILE A N 1
ATOM 719 C CA . ILE A 1 92 ? -7.176 8.68 18.688 1 94.88 92 ILE A CA 1
ATOM 720 C C . ILE A 1 92 ? -7.137 8.617 20.219 1 94.88 92 ILE A C 1
ATOM 722 O O . ILE A 1 92 ? -8.031 8.055 20.844 1 94.88 92 ILE A O 1
ATOM 726 N N . PRO A 1 93 ? -6.117 9.148 20.719 1 95.69 93 PRO A N 1
ATOM 727 C CA . PRO A 1 93 ? -6.031 9.102 22.172 1 95.69 93 PRO A CA 1
ATOM 728 C C . PRO A 1 93 ? -7.016 10.047 22.859 1 95.69 93 PRO A C 1
ATOM 730 O O . PRO A 1 93 ? -7.523 10.977 22.219 1 95.69 93 PRO A O 1
ATOM 733 N N . THR A 1 94 ? -7.223 9.742 24.109 1 93.25 94 THR A N 1
ATOM 734 C CA . THR A 1 94 ? -8.094 10.602 24.891 1 93.25 94 THR A CA 1
ATOM 735 C C . THR A 1 94 ? -7.48 11.992 25.047 1 93.25 94 THR A C 1
ATOM 737 O O . THR A 1 94 ? -8.195 12.992 25.047 1 93.25 94 THR A O 1
ATOM 740 N N . GLU A 1 95 ? -6.223 11.922 25.219 1 94.19 95 GLU A N 1
ATOM 741 C CA . GLU A 1 95 ? -5.52 13.203 25.281 1 94.19 95 GLU A CA 1
ATOM 742 C C . GLU A 1 95 ? -5.352 13.812 23.891 1 94.19 95 GLU A C 1
ATOM 744 O O . GLU A 1 95 ? -4.418 13.461 23.172 1 94.19 95 GLU A O 1
ATOM 749 N N . CYS A 1 96 ? -6.238 14.625 23.484 1 95.94 96 CYS A N 1
ATOM 750 C CA . CYS A 1 96 ? -6.207 15.297 22.188 1 95.94 96 CYS A CA 1
ATOM 751 C C . CYS A 1 96 ? -6.816 16.688 22.281 1 95.94 96 CYS A C 1
ATOM 753 O O . CYS A 1 96 ? -7.453 17.031 23.281 1 95.94 96 CYS A O 1
ATOM 755 N N . SER A 1 97 ? -6.527 17.531 21.375 1 96.62 97 SER A N 1
ATOM 756 C CA . SER A 1 97 ? -7.117 18.859 21.25 1 96.62 97 SER A CA 1
ATOM 757 C C . SER A 1 97 ? -8.203 18.891 20.188 1 96.62 97 SER A C 1
ATOM 759 O O . SER A 1 97 ? -7.961 18.5 19.047 1 96.62 97 SER A O 1
ATOM 761 N N . VAL A 1 98 ? -9.383 19.297 20.594 1 94.5 98 VAL A N 1
ATOM 762 C CA . VAL A 1 98 ? -10.492 19.391 19.656 1 94.5 98 VAL A CA 1
ATOM 763 C C . VAL A 1 98 ? -10.992 20.828 19.594 1 94.5 98 VAL A C 1
ATOM 765 O O . VAL A 1 98 ? -11.172 21.484 20.625 1 94.5 98 VAL A O 1
ATOM 768 N N . TRP A 1 99 ? -11.141 21.328 18.391 1 93.75 99 TRP A N 1
ATOM 769 C CA . TRP A 1 99 ? -11.719 22.656 18.219 1 93.75 99 TRP A CA 1
ATOM 770 C C . TRP A 1 99 ? -12.469 22.766 16.891 1 93.75 99 TRP A C 1
ATOM 772 O O . TRP A 1 99 ? -12.297 21.922 16.016 1 93.75 99 TRP A O 1
ATOM 782 N N . SER A 1 100 ? -13.336 23.703 16.781 1 90.5 100 SER A N 1
ATOM 783 C CA . SER A 1 100 ? -14.133 23.922 15.578 1 90.5 100 SER A CA 1
ATOM 784 C C . SER A 1 100 ? -13.789 25.25 14.922 1 90.5 100 SER A C 1
ATOM 786 O O . SER A 1 100 ? -13.312 26.172 15.586 1 90.5 100 SER A O 1
ATOM 788 N N . GLU A 1 101 ? -13.898 25.188 13.625 1 87.44 101 GLU A N 1
ATOM 789 C CA . GLU A 1 101 ? -13.727 26.406 12.828 1 87.44 101 GLU A CA 1
ATOM 790 C C . GLU A 1 101 ? -14.945 26.656 11.945 1 87.44 101 GLU A C 1
ATOM 792 O O . GLU A 1 101 ? -15.414 25.75 11.25 1 87.44 101 GLU A O 1
ATOM 797 N N . GLU A 1 102 ? -15.438 27.797 12.031 1 83.44 102 GLU A N 1
ATOM 798 C CA . GLU A 1 102 ? -16.578 28.141 11.188 1 83.44 102 GLU A CA 1
ATOM 799 C C . GLU A 1 102 ? -16.172 28.219 9.719 1 83.44 102 GLU A C 1
ATOM 801 O O . GLU A 1 102 ? -15.094 28.75 9.398 1 83.44 102 GLU A O 1
ATOM 806 N N . ILE A 1 103 ? -17.016 27.672 8.922 1 80.88 103 ILE A N 1
ATOM 807 C CA . ILE A 1 103 ? -16.797 27.75 7.484 1 80.88 103 ILE A CA 1
ATOM 808 C C . ILE A 1 103 ? -17.484 28.984 6.906 1 80.88 103 ILE A C 1
ATOM 810 O O . ILE A 1 103 ? -18.609 29.297 7.273 1 80.88 103 ILE A O 1
ATOM 814 N N . ASP A 1 104 ? -16.688 29.625 6.082 1 76.06 104 ASP A N 1
ATOM 815 C CA . ASP A 1 104 ? -17.281 30.766 5.398 1 76.06 104 ASP A CA 1
ATOM 816 C C . ASP A 1 104 ? -18.578 30.375 4.695 1 76.06 104 ASP A C 1
ATOM 818 O O . ASP A 1 104 ? -18.625 29.359 3.996 1 76.06 104 ASP A O 1
ATOM 822 N N . PRO A 1 105 ? -19.594 31.172 4.871 1 73.69 105 PRO A N 1
ATOM 823 C CA . PRO A 1 105 ? -20.891 30.844 4.277 1 73.69 105 PRO A CA 1
ATOM 824 C C . PRO A 1 105 ? -20.812 30.609 2.771 1 73.69 105 PRO A C 1
ATOM 826 O O . PRO A 1 105 ? -21.594 29.828 2.225 1 73.69 105 PRO A O 1
ATOM 829 N N . GLU A 1 106 ? -19.859 31.234 2.15 1 70 106 GLU A N 1
ATOM 830 C CA . GLU A 1 106 ? -19.703 31.078 0.706 1 70 106 GLU A CA 1
ATOM 831 C C . GLU A 1 106 ? -19.266 29.672 0.343 1 70 106 GLU A C 1
ATOM 833 O O . GLU A 1 106 ? -19.438 29.234 -0.797 1 70 106 GLU A O 1
ATOM 838 N N . GLU A 1 107 ? -18.797 28.953 1.369 1 67.69 107 GLU A N 1
ATOM 839 C CA . GLU A 1 107 ? -18.25 27.625 1.12 1 67.69 107 GLU A CA 1
ATOM 840 C C . GLU A 1 107 ? -19.172 26.547 1.664 1 67.69 107 GLU A C 1
ATOM 842 O O . GLU A 1 107 ? -18.797 25.375 1.714 1 67.69 107 GLU A O 1
ATOM 847 N N . TRP A 1 108 ? -20.406 26.969 2.012 1 66.12 108 TRP A N 1
ATOM 848 C CA . TRP A 1 108 ? -21.344 26.016 2.584 1 66.12 108 TRP A CA 1
ATOM 849 C C . TRP A 1 108 ? -21.891 25.062 1.515 1 66.12 108 TRP A C 1
ATOM 851 O O . TRP A 1 108 ? -22.125 25.484 0.377 1 66.12 108 TRP A O 1
ATOM 861 N N . PHE A 1 109 ? -21.922 23.859 1.886 1 66.62 109 PHE A N 1
ATOM 862 C CA . PHE A 1 109 ? -22.609 22.922 1.003 1 66.62 109 PHE A CA 1
ATOM 863 C C . PHE A 1 109 ? -24.125 23.125 1.059 1 66.62 109 PHE A C 1
ATOM 865 O O . PHE A 1 109 ? -24.797 23 0.04 1 66.62 109 PHE A O 1
ATOM 872 N N . CYS A 1 110 ? -24.594 23.344 2.369 1 63.66 110 CYS A N 1
ATOM 873 C CA . CYS A 1 110 ? -26 23.609 2.6 1 63.66 110 CYS A CA 1
ATOM 874 C C . CYS A 1 110 ? -26.219 25.062 3.047 1 63.66 110 CYS A C 1
ATOM 876 O O . CYS A 1 110 ? -25.641 25.5 4.043 1 63.66 110 CYS A O 1
ATOM 878 N N . GLU A 1 111 ? -26.828 25.75 2.348 1 64.81 111 GLU A N 1
ATOM 879 C CA . GLU A 1 111 ? -27.062 27.156 2.625 1 64.81 111 GLU A CA 1
ATOM 880 C C . GLU A 1 111 ? -27.891 27.344 3.893 1 64.81 111 GLU A C 1
ATOM 882 O O . GLU A 1 111 ? -27.906 28.438 4.465 1 64.81 111 GLU A O 1
ATOM 887 N N . ARG A 1 112 ? -28.453 26.312 4.297 1 65.5 112 ARG A N 1
ATOM 888 C CA . ARG A 1 112 ? -29.484 26.5 5.32 1 65.5 112 ARG A CA 1
ATOM 889 C C . ARG A 1 112 ? -28.891 26.375 6.719 1 65.5 112 ARG A C 1
ATOM 891 O O . ARG A 1 112 ? -29.484 26.844 7.695 1 65.5 112 ARG A O 1
ATOM 898 N N . GLU A 1 113 ? -27.625 25.797 6.723 1 69.69 113 GLU A N 1
ATOM 899 C CA . GLU A 1 113 ? -27.078 25.609 8.062 1 69.69 113 GLU A CA 1
ATOM 900 C C . GLU A 1 113 ? -25.562 25.859 8.07 1 69.69 113 GLU A C 1
ATOM 902 O O . GLU A 1 113 ? -24.875 25.547 7.102 1 69.69 113 GLU A O 1
ATOM 907 N N . PRO A 1 114 ? -25.25 26.562 9.117 1 74.81 114 PRO A N 1
ATOM 908 C CA . PRO A 1 114 ? -23.812 26.781 9.25 1 74.81 114 PRO A CA 1
ATOM 909 C C . PRO A 1 114 ? -23.016 25.484 9.273 1 74.81 114 PRO A C 1
ATOM 911 O O . PRO A 1 114 ? -23.484 24.469 9.82 1 74.81 114 PRO A O 1
ATOM 914 N N . GLU A 1 115 ? -21.922 25.5 8.531 1 81.19 115 GLU A N 1
ATOM 915 C CA . GLU A 1 115 ? -21.031 24.344 8.492 1 81.19 115 GLU A CA 1
ATOM 916 C C . GLU A 1 115 ? -19.734 24.625 9.219 1 81.19 115 GLU A C 1
ATOM 918 O O . GLU A 1 115 ? -19.281 25.781 9.281 1 81.19 115 GLU A O 1
ATOM 923 N N . TYR A 1 116 ? -19.203 23.625 9.867 1 85.69 116 TYR A N 1
ATOM 924 C CA . TYR A 1 116 ? -17.984 23.781 10.656 1 85.69 116 TYR A CA 1
ATOM 925 C C . TYR A 1 116 ? -16.953 22.719 10.281 1 85.69 116 TYR A C 1
ATOM 927 O O . TYR A 1 116 ? -17.328 21.641 9.789 1 85.69 116 TYR A O 1
ATOM 935 N N . TRP A 1 117 ? -15.719 23.188 10.422 1 89.25 117 TRP A N 1
ATOM 936 C CA . TRP A 1 117 ? -14.648 22.203 10.5 1 89.25 117 TRP A CA 1
ATOM 937 C C . TRP A 1 117 ? -14.391 21.781 11.945 1 89.25 117 TRP A C 1
ATOM 939 O O . TRP A 1 117 ? -14.305 22.641 12.836 1 89.25 117 TRP A O 1
ATOM 949 N N . ILE A 1 118 ? -14.383 20.531 12.094 1 91.31 118 ILE A N 1
ATOM 950 C CA . ILE A 1 118 ? -13.93 20 13.375 1 91.31 118 ILE A CA 1
ATOM 951 C C . ILE A 1 118 ? -12.492 19.5 13.25 1 91.31 118 ILE A C 1
ATOM 953 O O . ILE A 1 118 ? -12.195 18.672 12.375 1 91.31 118 ILE A O 1
ATOM 957 N N . ASN A 1 119 ? -11.641 20.016 14.125 1 94.31 119 ASN A N 1
ATOM 958 C CA . ASN A 1 119 ? -10.242 19.609 14.133 1 94.31 119 ASN A CA 1
ATOM 959 C C . ASN A 1 119 ? -9.898 18.781 15.367 1 94.31 119 ASN A C 1
ATOM 961 O O . ASN A 1 119 ? -10.289 19.141 16.484 1 94.31 119 ASN A O 1
ATOM 965 N N . ILE A 1 120 ? -9.258 17.656 15.148 1 95.19 120 ILE A N 1
ATOM 966 C CA . ILE A 1 120 ? -8.789 16.797 16.219 1 95.19 120 ILE A CA 1
ATOM 967 C C . ILE A 1 120 ? -7.277 16.594 16.094 1 95.19 120 ILE A C 1
ATOM 969 O O . ILE A 1 120 ? -6.805 15.938 15.164 1 95.19 120 ILE A O 1
ATOM 973 N N . ALA A 1 121 ? -6.535 17.172 17.031 1 97.81 121 ALA A N 1
ATOM 974 C CA . ALA A 1 121 ? -5.082 17.047 17.016 1 97.81 121 ALA A CA 1
ATOM 975 C C . ALA A 1 121 ? -4.586 16.203 18.172 1 97.81 121 ALA A C 1
ATOM 977 O O . ALA A 1 121 ? -5.105 16.297 19.297 1 97.81 121 ALA A O 1
ATOM 978 N N . PHE A 1 122 ? -3.652 15.312 17.906 1 98.12 122 PHE A N 1
ATOM 979 C CA . PHE A 1 122 ? -3.131 14.43 18.938 1 98.12 122 PHE A CA 1
ATOM 980 C C . PHE A 1 122 ? -1.72 13.969 18.594 1 98.12 122 PHE A C 1
ATOM 982 O O . PHE A 1 122 ? -1.306 14.023 17.438 1 98.12 122 PHE A O 1
ATOM 989 N N . GLU A 1 123 ? -1.005 13.625 19.594 1 97.69 123 GLU A N 1
ATOM 990 C CA . GLU A 1 123 ? 0.306 13.008 19.438 1 97.69 123 GLU A CA 1
ATOM 991 C C . GLU A 1 123 ? 0.18 11.508 19.156 1 97.69 123 GLU A C 1
ATOM 993 O O . GLU A 1 123 ? -0.668 10.836 19.75 1 97.69 123 GLU A O 1
ATOM 998 N N . ALA A 1 124 ? 0.993 11.023 18.25 1 96.94 124 ALA A N 1
ATOM 999 C CA . ALA A 1 124 ? 1.029 9.609 17.906 1 96.94 124 ALA A CA 1
ATOM 1000 C C . ALA A 1 124 ? 2.463 9.125 17.703 1 96.94 124 ALA A C 1
ATOM 1002 O O . ALA A 1 124 ? 3.355 9.922 17.406 1 96.94 124 ALA A O 1
ATOM 1003 N N . PRO A 1 125 ? 2.682 7.828 17.984 1 96 125 PRO A N 1
ATOM 1004 C CA . PRO A 1 125 ? 4.012 7.293 17.688 1 96 125 PRO A CA 1
ATOM 1005 C C . PRO A 1 125 ? 4.414 7.5 16.234 1 96 125 PRO A C 1
ATOM 1007 O O . PRO A 1 125 ? 3.586 7.348 15.328 1 96 125 PRO A O 1
ATOM 1010 N N . ALA A 1 126 ? 5.695 7.832 16.031 1 95.88 126 ALA A N 1
ATOM 1011 C CA . ALA A 1 126 ? 6.207 8.062 14.68 1 95.88 126 ALA A CA 1
ATOM 1012 C C . ALA A 1 126 ? 6.129 6.797 13.836 1 95.88 126 ALA A C 1
ATOM 1014 O O . ALA A 1 126 ? 6.121 6.863 12.602 1 95.88 126 ALA A O 1
ATOM 1015 N N . THR A 1 127 ? 6.004 5.652 14.469 1 94.44 127 THR A N 1
ATOM 1016 C CA . THR A 1 127 ? 5.906 4.375 13.766 1 94.44 127 THR A CA 1
ATOM 1017 C C . THR A 1 127 ? 4.602 4.289 12.977 1 94.44 127 THR A C 1
ATOM 1019 O O . THR A 1 127 ? 4.453 3.424 12.109 1 94.44 127 THR A O 1
ATOM 1022 N N . LEU A 1 128 ? 3.672 5.25 13.25 1 96.56 128 LEU A N 1
ATOM 1023 C CA . LEU A 1 128 ? 2.385 5.242 12.562 1 96.56 128 LEU A CA 1
ATOM 1024 C C . LEU A 1 128 ? 2.42 6.145 11.328 1 96.56 128 LEU A C 1
ATOM 1026 O O . LEU A 1 128 ? 1.396 6.348 10.672 1 96.56 128 LEU A O 1
ATOM 1030 N N . LEU A 1 129 ? 3.562 6.645 11.016 1 97.31 129 LEU A N 1
ATOM 1031 C CA . LEU A 1 129 ? 3.695 7.586 9.906 1 97.31 129 LEU A CA 1
ATOM 1032 C C . LEU A 1 129 ? 3.105 7.004 8.625 1 97.31 129 LEU A C 1
ATOM 1034 O O . LEU A 1 129 ? 2.303 7.66 7.957 1 97.31 129 LEU A O 1
ATOM 1038 N N . GLN A 1 130 ? 3.434 5.789 8.328 1 96.88 130 GLN A N 1
ATOM 1039 C CA . GLN A 1 130 ? 2.977 5.191 7.078 1 96.88 130 GLN A CA 1
ATOM 1040 C C . GLN A 1 130 ? 1.461 5.012 7.078 1 96.88 130 GLN A C 1
ATOM 1042 O O . GLN A 1 130 ? 0.814 5.145 6.035 1 96.88 130 GLN A O 1
ATOM 1047 N N . ALA A 1 131 ? 0.937 4.68 8.195 1 97.56 131 ALA A N 1
ATOM 1048 C CA . ALA A 1 131 ? -0.511 4.527 8.312 1 97.56 131 ALA A CA 1
ATOM 1049 C C . ALA A 1 131 ? -1.226 5.852 8.039 1 97.56 131 ALA A C 1
ATOM 1051 O O . ALA A 1 131 ? -2.248 5.883 7.352 1 97.56 131 ALA A O 1
ATOM 1052 N N . PHE A 1 132 ? -0.673 6.902 8.594 1 98.25 132 PHE A N 1
ATOM 1053 C CA . PHE A 1 132 ? -1.253 8.219 8.359 1 98.25 132 PHE A CA 1
ATOM 1054 C C . PHE A 1 132 ? -1.176 8.594 6.887 1 98.25 132 PHE A C 1
ATOM 1056 O O . PHE A 1 132 ? -2.143 9.102 6.316 1 98.25 132 PHE A O 1
ATOM 1063 N N . LEU A 1 133 ? -0.004 8.344 6.309 1 98.62 133 LEU A N 1
ATOM 1064 C CA . LEU A 1 133 ? 0.177 8.664 4.895 1 98.62 133 LEU A CA 1
ATOM 1065 C C . LEU A 1 133 ? -0.765 7.844 4.023 1 98.62 133 LEU A C 1
ATOM 1067 O O . LEU A 1 133 ? -1.374 8.367 3.092 1 98.62 133 LEU A O 1
ATOM 1071 N N . TRP A 1 134 ? -0.927 6.574 4.363 1 98.62 134 TRP A N 1
ATOM 1072 C CA . TRP A 1 134 ? -1.883 5.727 3.66 1 98.62 134 TRP A CA 1
ATOM 1073 C C . TRP A 1 134 ? -3.273 6.355 3.66 1 98.62 134 TRP A C 1
ATOM 1075 O O . TRP A 1 134 ? -3.896 6.496 2.607 1 98.62 134 TRP A O 1
ATOM 1085 N N . CYS A 1 135 ? -3.729 6.738 4.797 1 98 135 CYS A N 1
ATOM 1086 C CA . CYS A 1 135 ? -5.074 7.273 4.965 1 98 135 CYS A CA 1
ATOM 1087 C C . CYS A 1 135 ? -5.258 8.555 4.152 1 98 135 CYS A C 1
ATOM 1089 O O . CYS A 1 135 ? -6.305 8.758 3.541 1 98 135 CYS A O 1
ATOM 1091 N N . ALA A 1 136 ? -4.242 9.344 4.141 1 98.25 136 ALA A N 1
ATOM 1092 C CA . ALA A 1 136 ? -4.324 10.617 3.426 1 98.25 136 ALA A CA 1
ATOM 1093 C C . ALA A 1 136 ? -4.328 10.398 1.915 1 98.25 136 ALA A C 1
ATOM 1095 O O . ALA A 1 136 ? -5.105 11.031 1.191 1 98.25 136 ALA A O 1
ATOM 1096 N N . LEU A 1 137 ? -3.502 9.5 1.45 1 98.56 137 LEU A N 1
ATOM 1097 C CA . LEU A 1 137 ? -3.248 9.344 0.022 1 98.56 137 LEU A CA 1
ATOM 1098 C C . LEU A 1 137 ? -4.344 8.516 -0.636 1 98.56 137 LEU A C 1
ATOM 1100 O O . LEU A 1 137 ? -4.516 8.555 -1.856 1 98.56 137 LEU A O 1
ATOM 1104 N N . ALA A 1 138 ? -5.102 7.762 0.138 1 97.75 138 ALA A N 1
ATOM 1105 C CA . ALA A 1 138 ? -6.148 6.895 -0.39 1 97.75 138 ALA A CA 1
ATOM 1106 C C . ALA A 1 138 ? -7.402 7.695 -0.738 1 97.75 138 ALA A C 1
ATOM 1108 O O . ALA A 1 138 ? -8.344 7.16 -1.324 1 97.75 138 ALA A O 1
ATOM 1109 N N . ARG A 1 139 ? -7.418 8.945 -0.496 1 94.94 139 ARG A N 1
ATOM 1110 C CA . ARG A 1 139 ? -8.586 9.82 -0.499 1 94.94 139 ARG A CA 1
ATOM 1111 C C . ARG A 1 139 ? -9.344 9.719 -1.819 1 94.94 139 ARG A C 1
ATOM 1113 O O . ARG A 1 139 ? -10.57 9.586 -1.829 1 94.94 139 ARG A O 1
ATOM 1120 N N . ASP A 1 140 ? -8.703 9.719 -2.92 1 94.75 140 ASP A N 1
ATOM 1121 C CA . ASP A 1 140 ? -9.367 9.812 -4.215 1 94.75 140 ASP A CA 1
ATOM 1122 C C . ASP A 1 140 ? -9.5 8.445 -4.871 1 94.75 140 ASP A C 1
ATOM 1124 O O . ASP A 1 140 ? -9.914 8.336 -6.027 1 94.75 140 ASP A O 1
ATOM 1128 N N . PHE A 1 141 ? -9.125 7.391 -4.176 1 95.88 141 PHE A N 1
ATOM 1129 C CA . PHE A 1 141 ? -9.242 6.047 -4.734 1 95.88 141 PHE A CA 1
ATOM 1130 C C . PHE A 1 141 ? -10.484 5.344 -4.195 1 95.88 141 PHE A C 1
ATOM 1132 O O . PHE A 1 141 ? -10.625 5.164 -2.982 1 95.88 141 PHE A O 1
ATOM 1139 N N . ALA A 1 142 ? -11.297 4.969 -4.996 1 92.5 142 ALA A N 1
ATOM 1140 C CA . ALA A 1 142 ? -12.523 4.297 -4.578 1 92.5 142 ALA A CA 1
ATOM 1141 C C . ALA A 1 142 ? -12.227 2.898 -4.039 1 92.5 142 ALA A C 1
ATOM 1143 O O . ALA A 1 142 ? -12.867 2.447 -3.082 1 92.5 142 ALA A O 1
ATOM 1144 N N . ALA A 1 143 ? -11.227 2.281 -4.52 1 93.31 143 ALA A N 1
ATOM 1145 C CA . ALA A 1 143 ? -10.992 0.862 -4.266 1 93.31 143 ALA A CA 1
ATOM 1146 C C . ALA A 1 143 ? -10.086 0.665 -3.051 1 93.31 143 ALA A C 1
ATOM 1148 O O . ALA A 1 143 ? -10.18 -0.354 -2.363 1 93.31 143 ALA A O 1
ATOM 1149 N N . ILE A 1 144 ? -9.242 1.615 -2.75 1 96.81 144 ILE A N 1
ATOM 1150 C CA . ILE A 1 144 ? -8.195 1.436 -1.749 1 96.81 144 ILE A CA 1
ATOM 1151 C C . ILE A 1 144 ? -8.766 1.71 -0.358 1 96.81 144 ILE A C 1
ATOM 1153 O O . ILE A 1 144 ? -9.406 2.736 -0.135 1 96.81 144 ILE A O 1
ATOM 1157 N N . GLN A 1 145 ? -8.602 0.731 0.531 1 97.06 145 GLN A N 1
ATOM 1158 C CA . GLN A 1 145 ? -8.984 0.848 1.935 1 97.06 145 GLN A CA 1
ATOM 1159 C C . GLN A 1 145 ? -7.844 0.418 2.854 1 97.06 145 GLN A C 1
ATOM 1161 O O . GLN A 1 145 ? -7.02 -0.419 2.479 1 97.06 145 GLN A O 1
ATOM 1166 N N . PRO A 1 146 ? -7.785 1.045 4.043 1 96.44 146 PRO A N 1
ATOM 1167 C CA . PRO A 1 146 ? -8.734 1.968 4.668 1 96.44 146 PRO A CA 1
ATOM 1168 C C . PRO A 1 146 ? -8.586 3.4 4.16 1 96.44 146 PRO A C 1
ATOM 1170 O O . PRO A 1 146 ? -7.484 3.816 3.787 1 96.44 146 PRO A O 1
ATOM 1173 N N . LYS A 1 147 ? -9.641 4.043 4.188 1 95.25 147 LYS A N 1
ATOM 1174 C CA . LYS A 1 147 ? -9.719 5.418 3.711 1 95.25 147 LYS A CA 1
ATOM 1175 C C . LYS A 1 147 ? -10.664 6.25 4.578 1 95.25 147 LYS A C 1
ATOM 1177 O O . LYS A 1 147 ? -11.875 6.273 4.344 1 95.25 147 LYS A O 1
ATOM 1182 N N . PRO A 1 148 ? -10.102 6.891 5.586 1 93.44 148 PRO A N 1
ATOM 1183 C CA . PRO A 1 148 ? -10.953 7.781 6.383 1 93.44 148 PRO A CA 1
ATOM 1184 C C . PRO A 1 148 ? -11.359 9.039 5.621 1 93.44 148 PRO A C 1
ATOM 1186 O O . PRO A 1 148 ? -10.562 9.594 4.859 1 93.44 148 PRO A O 1
ATOM 1189 N N . ASN A 1 149 ? -12.57 9.398 5.66 1 89.12 149 ASN A N 1
ATOM 1190 C CA . ASN A 1 149 ? -13.07 10.609 5.016 1 89.12 149 ASN A CA 1
ATOM 1191 C C . ASN A 1 149 ? -12.766 11.852 5.844 1 89.12 149 ASN A C 1
ATOM 1193 O O . ASN A 1 149 ? -13.68 12.477 6.387 1 89.12 149 ASN A O 1
ATOM 1197 N N . CYS A 1 150 ? -11.523 12.234 5.883 1 92.75 150 CYS A N 1
ATOM 1198 C CA . CYS A 1 150 ? -11.055 13.422 6.594 1 92.75 150 CYS A CA 1
ATOM 1199 C C . CYS A 1 150 ? -9.82 14.008 5.922 1 92.75 150 CYS A C 1
ATOM 1201 O O . CYS A 1 150 ? -9.258 13.406 5.008 1 92.75 150 CYS A O 1
ATOM 1203 N N . VAL A 1 151 ? -9.562 15.188 6.301 1 95.31 151 VAL A N 1
ATOM 1204 C CA . VAL A 1 151 ? -8.32 15.828 5.883 1 95.31 151 VAL A CA 1
ATOM 1205 C C . VAL A 1 151 ? -7.246 15.633 6.953 1 95.31 151 VAL A C 1
ATOM 1207 O O . VAL A 1 151 ? -7.5 15.844 8.141 1 95.31 151 VAL A O 1
ATOM 1210 N N . LEU A 1 152 ? -6.047 15.195 6.512 1 97.69 152 LEU A N 1
ATOM 1211 C CA . LEU A 1 152 ? -5.008 14.828 7.473 1 97.69 152 LEU A CA 1
ATOM 1212 C C . LEU A 1 152 ? -3.799 15.75 7.332 1 97.69 152 LEU A C 1
ATOM 1214 O O . LEU A 1 152 ? -3.311 15.977 6.223 1 97.69 152 LEU A O 1
ATOM 1218 N N . TYR A 1 153 ? -3.365 16.281 8.43 1 98.62 153 TYR A N 1
ATOM 1219 C CA . TYR A 1 153 ? -2.127 17.031 8.547 1 98.62 153 TYR A CA 1
ATOM 1220 C C . TYR A 1 153 ? -1.157 16.359 9.508 1 98.62 153 TYR A C 1
ATOM 1222 O O . TYR A 1 153 ? -1.569 15.82 10.539 1 98.62 153 TYR A O 1
ATOM 1230 N N . LEU A 1 154 ? 0.108 16.422 9.172 1 98.75 154 LEU A N 1
ATOM 1231 C CA . LEU A 1 154 ? 1.156 15.938 10.062 1 98.75 154 LEU A CA 1
ATOM 1232 C C . LEU A 1 154 ? 2.119 17.062 10.438 1 98.75 154 LEU A C 1
ATOM 1234 O O . LEU A 1 154 ? 2.506 17.859 9.586 1 98.75 154 LEU A O 1
ATOM 1238 N N . PHE A 1 155 ? 2.455 17.109 11.742 1 98.75 155 PHE A N 1
ATOM 1239 C CA . PHE A 1 155 ? 3.314 18.188 12.234 1 98.75 155 PHE A CA 1
ATOM 1240 C C . PHE A 1 155 ? 4.535 17.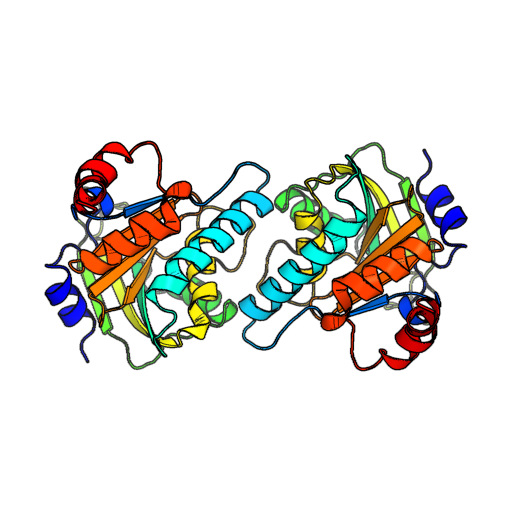625 12.945 1 98.75 155 PHE A C 1
ATOM 1242 O O . PHE A 1 155 ? 4.426 16.656 13.703 1 98.75 155 PHE A O 1
ATOM 1249 N N . ASN A 1 156 ? 5.684 18.125 12.633 1 98.5 156 ASN A N 1
ATOM 1250 C CA . ASN A 1 156 ? 6.824 18.141 13.539 1 98.5 156 ASN A CA 1
ATOM 1251 C C . ASN A 1 156 ? 6.965 19.484 14.227 1 98.5 156 ASN A C 1
ATOM 1253 O O . ASN A 1 156 ? 7.656 20.375 13.727 1 98.5 156 ASN A O 1
ATOM 1257 N N . LEU A 1 157 ? 6.289 19.609 15.344 1 97.81 157 LEU A N 1
ATOM 1258 C CA . LEU A 1 157 ? 6.203 20.906 16.016 1 97.81 157 LEU A CA 1
ATOM 1259 C C . LEU A 1 157 ? 7.562 21.328 16.547 1 97.81 157 LEU A C 1
ATOM 1261 O O . LEU A 1 157 ? 7.875 22.531 16.578 1 97.81 157 LEU A O 1
ATOM 1265 N N . LYS A 1 158 ? 8.383 20.391 16.922 1 96.69 158 LYS A N 1
ATOM 1266 C CA . LYS A 1 158 ? 9.734 20.688 17.375 1 96.69 158 LYS A CA 1
ATOM 1267 C C . LYS A 1 158 ? 10.578 21.312 16.281 1 96.69 158 LYS A C 1
ATOM 1269 O O . LYS A 1 158 ? 11.383 22.203 16.531 1 96.69 158 LYS A O 1
ATOM 1274 N N . ARG A 1 159 ? 10.32 20.875 15.078 1 97.38 159 ARG A N 1
ATOM 1275 C CA . ARG A 1 159 ? 11.102 21.359 13.945 1 97.38 159 ARG A CA 1
ATOM 1276 C C . ARG A 1 159 ? 10.32 22.391 13.141 1 97.38 159 ARG A C 1
ATOM 1278 O O . ARG A 1 159 ? 10.781 22.844 12.086 1 97.38 159 ARG A O 1
ATOM 1285 N N . HIS A 1 160 ? 9.18 22.719 13.57 1 98 160 HIS A N 1
ATOM 1286 C CA . HIS A 1 160 ? 8.352 23.781 13.023 1 98 160 HIS A CA 1
ATOM 1287 C C . HIS A 1 160 ? 8.055 23.562 11.547 1 98 160 HIS A C 1
ATOM 1289 O O . HIS A 1 160 ? 8.211 24.469 10.734 1 98 160 HIS A O 1
ATOM 1295 N N . VAL A 1 161 ? 7.66 22.344 11.234 1 98.44 161 VAL A N 1
ATOM 1296 C CA . VAL A 1 161 ? 7.277 21.984 9.867 1 98.44 161 VAL A CA 1
ATOM 1297 C C . VAL A 1 161 ? 5.965 21.203 9.883 1 98.44 161 VAL A C 1
ATOM 1299 O O . VAL A 1 161 ? 5.684 20.469 10.828 1 98.44 161 VAL A O 1
ATOM 1302 N N . MET A 1 162 ? 5.148 21.422 8.883 1 98.69 162 MET A N 1
ATOM 1303 C CA . MET A 1 162 ? 3.928 20.641 8.703 1 98.69 162 MET A CA 1
ATOM 1304 C C . MET A 1 162 ? 3.881 20.016 7.312 1 98.69 162 MET A C 1
ATOM 1306 O O . MET A 1 162 ? 4.469 20.531 6.367 1 98.69 162 MET A O 1
ATOM 1310 N N . VAL A 1 163 ? 3.324 18.891 7.246 1 98.88 163 VAL A N 1
ATOM 1311 C CA . VAL A 1 163 ? 3.109 18.125 6.012 1 98.88 163 VAL A CA 1
ATOM 1312 C C . VAL A 1 163 ? 1.612 18.016 5.734 1 98.88 163 VAL A C 1
ATOM 1314 O O . VAL A 1 163 ? 0.836 17.641 6.621 1 98.88 163 VAL A O 1
ATOM 1317 N N . PHE A 1 164 ? 1.24 18.344 4.52 1 98.81 164 PHE A N 1
ATOM 1318 C CA . PHE A 1 164 ? -0.144 18.219 4.078 1 98.81 164 PHE A CA 1
ATOM 1319 C C . PHE A 1 164 ? -0.233 17.375 2.811 1 98.81 164 PHE A C 1
ATOM 1321 O O . PHE A 1 164 ? -0.185 17.906 1.7 1 98.81 164 PHE A O 1
ATOM 1328 N N . PRO A 1 165 ? -0.332 16.047 2.947 1 98.56 165 PRO A N 1
ATOM 1329 C CA . PRO A 1 165 ? -0.684 15.195 1.808 1 98.56 165 PRO A CA 1
ATOM 1330 C C . PRO A 1 165 ? -2.164 15.281 1.441 1 98.56 165 PRO A C 1
ATOM 1332 O O . PRO A 1 165 ? -3.006 14.68 2.117 1 98.56 165 PRO A O 1
ATOM 1335 N N . TYR A 1 166 ? -2.498 15.961 0.392 1 97.19 166 TYR A N 1
ATOM 1336 C CA . TYR A 1 166 ? -3.91 16.219 0.13 1 97.19 166 TYR A CA 1
ATOM 1337 C C . TYR A 1 166 ? -4.531 15.07 -0.666 1 97.19 166 TYR A C 1
ATOM 1339 O O . TYR A 1 166 ? -5.734 14.812 -0.555 1 97.19 166 TYR A O 1
ATOM 1347 N N . ASP A 1 167 ? -3.805 14.438 -1.479 1 96.69 167 ASP A N 1
ATOM 1348 C CA . ASP A 1 167 ? -4.203 13.203 -2.152 1 96.69 167 ASP A CA 1
ATOM 1349 C C . ASP A 1 167 ? -3 12.516 -2.801 1 96.69 167 ASP A C 1
ATOM 1351 O O . ASP A 1 167 ? -1.854 12.805 -2.451 1 96.69 167 ASP A O 1
ATOM 1355 N N . ASP A 1 168 ? -3.242 11.531 -3.688 1 97.81 168 ASP A N 1
ATOM 1356 C CA . ASP A 1 168 ? -2.152 10.75 -4.266 1 97.81 168 ASP A CA 1
ATOM 1357 C C . ASP A 1 168 ? -1.271 11.609 -5.164 1 97.81 168 ASP A C 1
ATOM 1359 O O . ASP A 1 168 ? -0.105 11.289 -5.395 1 97.81 168 ASP A O 1
ATOM 1363 N N . ARG A 1 169 ? -1.811 12.797 -5.703 1 97 169 ARG A N 1
ATOM 1364 C CA . ARG A 1 169 ? -1.085 13.594 -6.684 1 97 169 ARG A CA 1
ATOM 1365 C C . ARG A 1 169 ? 0.039 14.383 -6.023 1 97 169 ARG A C 1
ATOM 1367 O O . ARG A 1 169 ? 1.064 14.664 -6.648 1 97 169 ARG A O 1
ATOM 1374 N N . GLY A 1 170 ? -0.306 14.734 -4.719 1 98.06 170 GLY A N 1
ATOM 1375 C CA . GLY A 1 170 ? 0.764 15.57 -4.199 1 98.06 170 GLY A CA 1
ATOM 1376 C C . GLY A 1 170 ? 0.625 15.867 -2.719 1 98.06 170 GLY A C 1
ATOM 1377 O O . GLY A 1 170 ? -0.291 15.367 -2.062 1 98.06 170 GLY A O 1
ATOM 1378 N N . MET A 1 171 ? 1.62 16.609 -2.262 1 98.38 171 MET A N 1
ATOM 1379 C CA . MET A 1 171 ? 1.766 16.953 -0.852 1 98.38 171 MET A CA 1
ATOM 1380 C C . MET A 1 171 ? 2.549 18.25 -0.691 1 98.38 171 MET A C 1
ATOM 1382 O O . MET A 1 171 ? 3.486 18.516 -1.446 1 98.38 171 MET A O 1
ATOM 1386 N N . ASP A 1 172 ? 2.143 19.062 0.274 1 98.75 172 ASP A N 1
ATOM 1387 C CA . ASP A 1 172 ? 2.854 20.281 0.626 1 98.75 172 ASP A CA 1
ATOM 1388 C C . ASP A 1 172 ? 3.619 20.109 1.936 1 98.75 172 ASP A C 1
ATOM 1390 O O . ASP A 1 172 ? 3.127 19.484 2.873 1 98.75 172 ASP A O 1
ATOM 1394 N N . VAL A 1 173 ? 4.801 20.641 1.988 1 98.81 173 VAL A N 1
ATOM 1395 C CA . VAL A 1 173 ? 5.59 20.766 3.211 1 98.81 173 VAL A CA 1
ATOM 1396 C C . VAL A 1 173 ? 5.941 22.234 3.457 1 98.81 173 VAL A C 1
ATOM 1398 O O . VAL A 1 173 ? 6.613 22.859 2.637 1 98.81 173 VAL A O 1
ATOM 1401 N N . VAL A 1 174 ? 5.43 22.766 4.559 1 98.62 174 VAL A N 1
ATOM 1402 C CA . VAL A 1 174 ? 5.617 24.188 4.824 1 98.62 174 VAL A CA 1
ATOM 1403 C C . VAL A 1 174 ? 6.02 24.391 6.281 1 98.62 174 VAL A C 1
ATOM 1405 O O . VAL A 1 174 ? 5.922 23.469 7.098 1 98.62 174 VAL A O 1
ATOM 1408 N N . GLY A 1 175 ? 6.473 25.547 6.59 1 98 175 GLY A N 1
ATOM 1409 C CA . GLY A 1 175 ? 6.816 25.922 7.953 1 98 175 GLY A CA 1
ATOM 1410 C C . GLY A 1 175 ? 7.926 26.938 8.031 1 98 175 GLY A C 1
ATOM 1411 O O . GLY A 1 175 ? 8.57 27.25 7.023 1 98 175 GLY A O 1
ATOM 1412 N N . PRO A 1 176 ? 8.156 27.5 9.211 1 97.44 176 PRO A N 1
ATOM 1413 C CA . PRO A 1 176 ? 9.156 28.562 9.383 1 97.44 176 PRO A CA 1
ATOM 1414 C C . PRO A 1 176 ? 10.586 28.031 9.359 1 97.44 176 PRO A C 1
ATOM 1416 O O . PRO A 1 176 ? 11.539 28.812 9.273 1 97.44 176 PRO A O 1
ATOM 1419 N N . ASN A 1 177 ? 10.781 26.766 9.445 1 97.38 177 ASN A N 1
ATOM 1420 C CA . ASN A 1 177 ? 12.125 26.188 9.43 1 97.38 177 ASN A CA 1
ATOM 1421 C C . ASN A 1 177 ? 12.68 26.125 8.008 1 97.38 177 ASN A C 1
ATOM 1423 O O . ASN A 1 177 ? 12.758 25.031 7.426 1 97.38 177 ASN A O 1
ATOM 1427 N N . LYS A 1 178 ? 13.258 27.203 7.602 1 96.44 178 LYS A N 1
ATOM 1428 C CA . LYS A 1 178 ? 13.734 27.328 6.227 1 96.44 178 LYS A CA 1
ATOM 1429 C C . LYS A 1 178 ? 14.945 26.422 5.984 1 96.44 178 LYS A C 1
ATOM 1431 O O . LYS A 1 178 ? 15.141 25.922 4.879 1 96.44 178 LYS A O 1
ATOM 1436 N N . ASN A 1 179 ? 15.664 26.219 7.039 1 96.81 179 ASN A N 1
ATOM 1437 C CA . ASN A 1 179 ? 16.812 25.328 6.91 1 96.81 179 ASN A CA 1
ATOM 1438 C C . ASN A 1 179 ? 16.406 23.906 6.566 1 96.81 179 ASN A C 1
ATOM 1440 O O . ASN A 1 179 ? 16.969 23.281 5.664 1 96.81 179 ASN A O 1
ATOM 1444 N N . LEU A 1 180 ? 15.445 23.422 7.293 1 97.25 180 LEU A N 1
ATOM 1445 C CA . LEU A 1 180 ? 14.953 22.078 7.023 1 97.25 180 LEU A CA 1
ATOM 1446 C C . LEU A 1 180 ? 14.32 22 5.641 1 97.25 180 LEU A C 1
ATOM 1448 O O . LEU A 1 180 ? 14.531 21.031 4.91 1 97.25 180 LEU A O 1
ATOM 1452 N N . LEU A 1 181 ? 13.586 22.984 5.285 1 98.25 181 LEU A N 1
ATOM 1453 C CA . LEU A 1 181 ? 12.945 23 3.975 1 98.25 181 LEU A CA 1
ATOM 1454 C C . LEU A 1 181 ? 13.984 23.016 2.859 1 98.25 181 LEU A C 1
ATOM 1456 O O . LEU A 1 181 ? 13.812 22.359 1.832 1 98.25 181 LEU A O 1
ATOM 1460 N N . SER A 1 182 ? 15.047 23.75 3.094 1 97.88 182 SER A N 1
ATOM 1461 C CA . SER A 1 182 ? 16.141 23.797 2.127 1 97.88 182 SER A CA 1
ATOM 1462 C C . SER A 1 182 ? 16.797 22.422 1.971 1 97.88 182 SER A C 1
ATOM 1464 O O . SER A 1 182 ? 17.125 22.016 0.857 1 97.88 182 SER A O 1
ATOM 1466 N N . GLN A 1 183 ? 16.953 21.781 3.049 1 97.56 183 GLN A N 1
ATOM 1467 C CA . GLN A 1 183 ? 17.516 20.438 3.016 1 97.56 183 GLN A CA 1
ATOM 1468 C C . GLN A 1 183 ? 16.609 19.484 2.242 1 97.56 183 GLN A C 1
ATOM 1470 O O . GLN A 1 183 ? 17.094 18.703 1.42 1 97.56 183 GLN A O 1
ATOM 1475 N N . LEU A 1 184 ? 15.297 19.516 2.535 1 98.38 184 LEU A N 1
ATOM 1476 C CA . LEU A 1 184 ? 14.336 18.672 1.845 1 98.38 184 LEU A CA 1
ATOM 1477 C C . LEU A 1 184 ? 14.305 18.984 0.353 1 98.38 184 LEU A C 1
ATOM 1479 O O . LEU A 1 184 ? 14.18 18.078 -0.475 1 98.38 184 LEU A O 1
ATOM 1483 N N . TYR A 1 185 ? 14.414 20.281 0.033 1 98.25 185 TYR A N 1
ATOM 1484 C CA . TYR A 1 185 ? 14.453 20.734 -1.352 1 98.25 185 TYR A CA 1
ATOM 1485 C C . TYR A 1 185 ? 15.594 20.062 -2.113 1 98.25 185 TYR A C 1
ATOM 1487 O O . TYR A 1 185 ? 15.406 19.594 -3.236 1 98.25 185 TYR A O 1
ATOM 1495 N N . ARG A 1 186 ? 16.703 20 -1.502 1 97.81 186 ARG A N 1
ATOM 1496 C CA . ARG A 1 186 ? 17.891 19.422 -2.143 1 97.81 186 ARG A CA 1
ATOM 1497 C C . ARG A 1 186 ? 17.797 17.906 -2.182 1 97.81 186 ARG A C 1
ATOM 1499 O O . ARG A 1 186 ? 18.047 17.281 -3.221 1 97.81 186 ARG A O 1
ATOM 1506 N N . LEU A 1 187 ? 17.422 17.344 -1.114 1 97.75 187 LEU A N 1
ATOM 1507 C CA . LEU A 1 187 ? 17.406 15.883 -0.972 1 97.75 187 LEU A CA 1
ATOM 1508 C C . LEU A 1 187 ? 16.359 15.258 -1.893 1 97.75 187 LEU A C 1
ATOM 1510 O O . LEU A 1 187 ? 16.562 14.164 -2.414 1 97.75 187 LEU A O 1
ATOM 1514 N N . HIS A 1 188 ? 15.25 15.938 -2.002 1 98.31 188 HIS A N 1
ATOM 1515 C CA . HIS A 1 188 ? 14.141 15.352 -2.746 1 98.31 188 HIS A CA 1
ATOM 1516 C C . HIS A 1 188 ? 13.789 16.188 -3.969 1 98.31 188 HIS A C 1
ATOM 1518 O O . HIS A 1 188 ? 12.617 16.312 -4.332 1 98.31 188 HIS A O 1
ATOM 1524 N N . HIS A 1 189 ? 14.758 16.734 -4.59 1 97.12 189 HIS A N 1
ATOM 1525 C CA . HIS A 1 189 ? 14.609 17.656 -5.711 1 97.12 189 HIS A CA 1
ATOM 1526 C C . HIS A 1 189 ? 13.844 17.016 -6.859 1 97.12 189 HIS A C 1
ATOM 1528 O O . HIS A 1 189 ? 13.07 17.672 -7.547 1 97.12 189 HIS A O 1
ATOM 1534 N N . THR A 1 190 ? 14 15.758 -7.062 1 97.25 190 THR A N 1
ATOM 1535 C CA . THR A 1 190 ? 13.422 15.062 -8.203 1 97.25 190 THR A CA 1
ATOM 1536 C C . THR A 1 190 ? 11.914 14.867 -8.016 1 97.25 190 THR A C 1
ATOM 1538 O O . THR A 1 190 ? 11.203 14.57 -8.977 1 97.25 190 THR A O 1
ATOM 1541 N N . TYR A 1 191 ? 11.445 15.039 -6.789 1 98.31 191 TYR A N 1
ATOM 1542 C CA . TYR A 1 191 ? 10.031 14.812 -6.508 1 98.31 191 TYR A CA 1
ATOM 1543 C C . TYR A 1 191 ? 9.258 16.125 -6.52 1 98.31 191 TYR A C 1
ATOM 1545 O O . TYR A 1 191 ? 8.031 16.141 -6.359 1 98.31 191 TYR A O 1
ATOM 1553 N N . LEU A 1 192 ? 9.938 17.266 -6.703 1 98.44 192 LEU A N 1
ATOM 1554 C CA . LEU A 1 192 ? 9.273 18.562 -6.684 1 98.44 192 LEU A CA 1
ATOM 1555 C C . LEU A 1 192 ? 8.305 18.703 -7.859 1 98.44 192 LEU A C 1
ATOM 1557 O O . LEU A 1 192 ? 8.617 18.266 -8.977 1 98.44 192 LEU A O 1
ATOM 1561 N N . LEU A 1 193 ? 7.191 19.266 -7.613 1 97.69 193 LEU A N 1
ATOM 1562 C CA . LEU A 1 193 ? 6.203 19.5 -8.664 1 97.69 193 LEU A CA 1
ATOM 1563 C C . LEU A 1 193 ? 6.73 20.484 -9.695 1 97.69 193 LEU A C 1
ATOM 1565 O O . LEU A 1 193 ? 7.062 21.625 -9.359 1 97.69 193 LEU A O 1
ATOM 1569 N N . GLU A 1 194 ? 6.715 20.109 -10.93 1 95.75 194 GLU A N 1
ATOM 1570 C CA . GLU A 1 194 ? 7.301 20.906 -12.008 1 95.75 194 GLU A CA 1
ATOM 1571 C C . GLU A 1 194 ? 6.555 22.234 -12.18 1 95.75 194 GLU A C 1
ATOM 1573 O O . GLU A 1 194 ? 7.168 23.266 -12.43 1 95.75 194 GLU A O 1
ATOM 1578 N N . TYR A 1 195 ? 5.281 22.219 -12.117 1 94.56 195 TYR A N 1
ATOM 1579 C CA . TYR A 1 195 ? 4.434 23.391 -12.328 1 94.56 195 TYR A CA 1
ATOM 1580 C C . TYR A 1 195 ? 4.844 24.531 -11.414 1 94.56 195 TYR A C 1
ATOM 1582 O O . TYR A 1 195 ? 4.84 25.703 -11.82 1 94.56 195 TYR A O 1
ATOM 1590 N N . ASP A 1 196 ? 5.176 24.266 -10.125 1 94.5 196 ASP A N 1
ATOM 1591 C CA . ASP A 1 196 ? 5.516 25.281 -9.133 1 94.5 196 ASP A CA 1
ATOM 1592 C C . ASP A 1 196 ? 7.023 25.359 -8.906 1 94.5 196 ASP A C 1
ATOM 1594 O O . ASP A 1 196 ? 7.484 25.922 -7.914 1 94.5 196 ASP A O 1
ATOM 1598 N N . ARG A 1 197 ? 7.758 24.734 -9.742 1 95.62 197 ARG A N 1
ATOM 1599 C CA . ARG A 1 197 ? 9.195 24.594 -9.555 1 95.62 197 ARG A CA 1
ATOM 1600 C C . ARG A 1 197 ? 9.883 25.953 -9.516 1 95.62 197 ARG A C 1
ATOM 1602 O O . ARG A 1 197 ? 10.789 26.172 -8.703 1 95.62 197 ARG A O 1
ATOM 1609 N N . HIS A 1 198 ? 9.484 26.828 -10.383 1 94.44 198 HIS A N 1
ATOM 1610 C CA . HIS A 1 198 ? 10.102 28.141 -10.445 1 94.44 198 HIS A CA 1
ATOM 1611 C C . HIS A 1 198 ? 9.992 28.875 -9.109 1 94.44 198 HIS A C 1
ATOM 1613 O O . HIS A 1 198 ? 10.961 29.484 -8.648 1 94.44 198 HIS A O 1
ATOM 1619 N N . THR A 1 199 ? 8.867 28.828 -8.516 1 95 199 THR A N 1
ATOM 1620 C CA . THR A 1 199 ? 8.633 29.453 -7.223 1 95 199 THR A CA 1
ATOM 1621 C C . THR A 1 199 ? 9.539 28.859 -6.152 1 95 199 THR A C 1
ATOM 1623 O O . THR A 1 199 ? 10.141 29.594 -5.363 1 95 199 THR A O 1
ATOM 1626 N N . MET A 1 200 ? 9.688 27.547 -6.137 1 97.12 200 MET A N 1
ATOM 1627 C CA . MET A 1 200 ? 10.523 26.875 -5.148 1 97.12 200 MET A CA 1
ATOM 1628 C C . MET A 1 200 ? 12 27.141 -5.41 1 97.12 200 MET A C 1
ATOM 1630 O O . MET A 1 200 ? 12.773 27.359 -4.473 1 97.12 200 MET A O 1
ATOM 1634 N N . ASP A 1 201 ? 12.352 27.188 -6.668 1 95.69 201 ASP A N 1
ATOM 1635 C CA . ASP A 1 201 ? 13.734 27.484 -7.039 1 95.69 201 ASP A CA 1
ATOM 1636 C C . ASP A 1 201 ? 14.133 28.891 -6.617 1 95.69 201 ASP A C 1
ATOM 1638 O O . ASP A 1 201 ? 15.266 29.125 -6.188 1 95.69 201 ASP A O 1
ATOM 1642 N N . THR A 1 202 ? 13.297 29.781 -6.816 1 94.25 202 THR A N 1
ATOM 1643 C CA . THR A 1 202 ? 13.555 31.172 -6.43 1 94.25 202 THR A CA 1
ATOM 1644 C C . THR A 1 202 ? 13.82 31.266 -4.93 1 94.25 202 THR A C 1
ATOM 1646 O O . THR A 1 202 ? 14.633 32.094 -4.492 1 94.25 202 THR A O 1
ATOM 1649 N N . THR A 1 203 ? 13.141 30.422 -4.207 1 93.56 203 THR A N 1
ATOM 1650 C CA . THR A 1 203 ? 13.266 30.453 -2.754 1 93.56 203 THR A CA 1
ATOM 1651 C C . THR A 1 203 ? 14.531 29.734 -2.303 1 93.56 203 THR A C 1
ATOM 1653 O O . THR A 1 203 ? 15.219 30.188 -1.385 1 93.56 203 THR A O 1
ATOM 1656 N N . PHE A 1 204 ? 14.914 28.578 -3.006 1 93.88 204 PHE A N 1
ATOM 1657 C CA . PHE A 1 204 ? 15.898 27.719 -2.365 1 93.88 204 PHE A CA 1
ATOM 1658 C C . PHE A 1 204 ? 17.125 27.531 -3.254 1 93.88 204 PHE A C 1
ATOM 1660 O O . PHE A 1 204 ? 18.172 27.062 -2.793 1 93.88 204 PHE A O 1
ATOM 1667 N N . ALA A 1 205 ? 17.047 27.734 -4.523 1 84.5 205 ALA A N 1
ATOM 1668 C CA . ALA A 1 205 ? 18.188 27.469 -5.402 1 84.5 205 ALA A CA 1
ATOM 1669 C C . ALA A 1 205 ? 19.359 28.375 -5.062 1 84.5 205 ALA A C 1
ATOM 1671 O O . ALA A 1 205 ? 20.516 27.984 -5.184 1 84.5 205 ALA A O 1
ATOM 1672 N N . GLY A 1 206 ? 19.125 29.562 -4.883 1 69.56 206 GLY A N 1
ATOM 1673 C CA . GLY A 1 206 ? 20.219 30.5 -4.602 1 69.56 206 GLY A CA 1
ATOM 1674 C C . GLY A 1 206 ? 20.828 30.297 -3.232 1 69.56 206 GLY A C 1
ATOM 1675 O O . GLY A 1 206 ? 21.875 30.875 -2.928 1 69.56 206 GLY A O 1
ATOM 1676 N N . ALA A 1 207 ? 20.156 29.719 -2.408 1 55 207 ALA A N 1
ATOM 1677 C CA . ALA A 1 207 ? 20.656 29.594 -1.045 1 55 207 ALA A CA 1
ATOM 1678 C C . ALA A 1 207 ? 21.906 28.719 -1.004 1 55 207 ALA A C 1
ATOM 1680 O O . ALA A 1 207 ? 22.562 28.594 0.039 1 55 207 ALA A O 1
ATOM 1681 N N . ALA A 1 208 ? 22.141 27.875 -1.889 1 45 208 ALA A N 1
ATOM 1682 C CA . ALA A 1 208 ? 23.422 27.172 -1.902 1 45 208 ALA A CA 1
ATOM 1683 C C . ALA A 1 208 ? 24.594 28.141 -2.066 1 45 208 ALA A C 1
ATOM 1685 O O . ALA A 1 208 ? 25.75 27.734 -2.066 1 45 208 ALA A O 1
ATOM 1686 N N . ARG A 1 209 ? 24.391 29.5 -2.406 1 33.12 209 ARG A N 1
ATOM 1687 C CA . ARG A 1 209 ? 25.672 30.203 -2.488 1 33.12 209 ARG A CA 1
ATOM 1688 C C . ARG A 1 209 ? 26.156 30.625 -1.104 1 33.12 209 ARG A C 1
ATOM 1690 O O . ARG A 1 209 ? 25.359 31.016 -0.257 1 33.12 209 ARG A O 1
ATOM 1697 N N . MET B 1 1 ? -2.998 -20.625 -26.922 1 74.62 1 MET B N 1
ATOM 1698 C CA . MET B 1 1 ? -2.17 -21.484 -26.094 1 74.62 1 MET B CA 1
ATOM 1699 C C . MET B 1 1 ? -2.938 -21.953 -24.859 1 74.62 1 MET B C 1
ATOM 1701 O O . MET B 1 1 ? -3.68 -21.188 -24.25 1 74.62 1 MET B O 1
ATOM 1705 N N . ASN B 1 2 ? -3.031 -23.297 -24.625 1 93.44 2 ASN B N 1
ATOM 1706 C CA . ASN B 1 2 ? -3.721 -23.844 -23.453 1 93.44 2 ASN B CA 1
ATOM 1707 C C . ASN B 1 2 ? -2.85 -23.781 -22.203 1 93.44 2 ASN B C 1
ATOM 1709 O O . ASN B 1 2 ? -1.919 -24.578 -22.062 1 93.44 2 ASN B O 1
ATOM 1713 N N . LEU B 1 3 ? -3.059 -22.812 -21.375 1 97.25 3 LEU B N 1
ATOM 1714 C CA . LEU B 1 3 ? -2.225 -22.531 -20.219 1 97.25 3 LEU B CA 1
ATOM 1715 C C . LEU B 1 3 ? -2.316 -23.656 -19.188 1 97.25 3 LEU B C 1
ATOM 1717 O O . LEU B 1 3 ? -1.353 -23.938 -18.469 1 97.25 3 LEU B O 1
ATOM 1721 N N . GLN B 1 4 ? -3.445 -24.312 -19.172 1 96.62 4 GLN B N 1
ATOM 1722 C CA . GLN B 1 4 ? -3.582 -25.453 -18.281 1 96.62 4 GLN B CA 1
ATOM 1723 C C . GLN B 1 4 ? -2.562 -26.547 -18.609 1 96.62 4 GLN B C 1
ATOM 1725 O O . GLN B 1 4 ? -1.869 -27.047 -17.719 1 96.62 4 GLN B O 1
ATOM 1730 N N . LEU B 1 5 ? -2.492 -26.875 -19.828 1 96.94 5 LEU B N 1
ATOM 1731 C CA 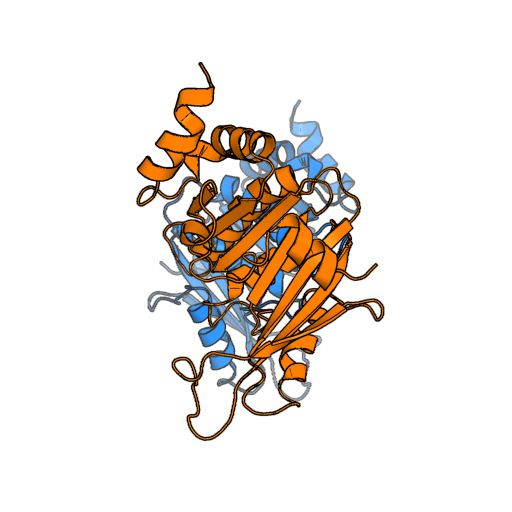. LEU B 1 5 ? -1.603 -27.938 -20.297 1 96.94 5 LEU B CA 1
ATOM 1732 C C . LEU B 1 5 ? -0.142 -27.531 -20.094 1 96.94 5 LEU B C 1
ATOM 1734 O O . LEU B 1 5 ? 0.687 -28.375 -19.734 1 96.94 5 LEU B O 1
ATOM 1738 N N . GLU B 1 6 ? 0.158 -26.297 -20.422 1 97.69 6 GLU B N 1
ATOM 1739 C CA . GLU B 1 6 ? 1.528 -25.812 -20.266 1 97.69 6 GLU B CA 1
ATOM 1740 C C . GLU B 1 6 ? 1.965 -25.875 -18.797 1 97.69 6 GLU B C 1
ATOM 1742 O O . GLU B 1 6 ? 3.084 -26.297 -18.5 1 97.69 6 GLU B O 1
ATOM 1747 N N . ILE B 1 7 ? 1.099 -25.453 -17.906 1 98.06 7 ILE B N 1
ATOM 1748 C CA . ILE B 1 7 ? 1.396 -25.469 -16.484 1 98.06 7 ILE B CA 1
ATOM 1749 C C . ILE B 1 7 ? 1.583 -26.906 -16.016 1 98.06 7 ILE B C 1
ATOM 1751 O O . ILE B 1 7 ? 2.547 -27.219 -15.305 1 98.06 7 ILE B O 1
ATOM 1755 N N . GLU B 1 8 ? 0.708 -27.781 -16.438 1 96.88 8 GLU B N 1
ATOM 1756 C CA . GLU B 1 8 ? 0.803 -29.188 -16.062 1 96.88 8 GLU B CA 1
ATOM 1757 C C . GLU B 1 8 ? 2.102 -29.797 -16.578 1 96.88 8 GLU B C 1
ATOM 1759 O O . GLU B 1 8 ? 2.764 -30.547 -15.844 1 96.88 8 GLU B O 1
ATOM 1764 N N . ARG B 1 9 ? 2.408 -29.531 -17.781 1 97 9 ARG B N 1
ATOM 1765 C CA . ARG B 1 9 ? 3.605 -30.078 -18.391 1 97 9 ARG B CA 1
ATOM 1766 C C . ARG B 1 9 ? 4.863 -29.609 -17.672 1 97 9 ARG B C 1
ATOM 1768 O O . ARG B 1 9 ? 5.75 -30.422 -17.375 1 97 9 ARG B O 1
ATOM 1775 N N . ILE B 1 10 ? 4.949 -28.391 -17.344 1 97.69 10 ILE B N 1
ATOM 1776 C CA . ILE B 1 10 ? 6.156 -27.797 -16.766 1 97.69 10 ILE B CA 1
ATOM 1777 C C . ILE B 1 10 ? 6.297 -28.219 -15.312 1 97.69 10 ILE B C 1
ATOM 1779 O O . ILE B 1 10 ? 7.398 -28.531 -14.852 1 97.69 10 ILE B O 1
ATOM 1783 N N . PHE B 1 11 ? 5.191 -28.281 -14.586 1 97.69 11 PHE B N 1
ATOM 1784 C CA . PHE B 1 11 ? 5.281 -28.469 -13.141 1 97.69 11 PHE B CA 1
ATOM 1785 C C . PHE B 1 11 ? 4.82 -29.859 -12.742 1 97.69 11 PHE B C 1
ATOM 1787 O O . PHE B 1 11 ? 4.676 -30.156 -11.555 1 97.69 11 PHE B O 1
ATOM 1794 N N . GLY B 1 12 ? 4.562 -30.75 -13.703 1 94.56 12 GLY B N 1
ATOM 1795 C CA . GLY B 1 12 ? 4.316 -32.156 -13.477 1 94.56 12 GLY B CA 1
ATOM 1796 C C . GLY B 1 12 ? 3.033 -32.438 -12.719 1 94.56 12 GLY B C 1
ATOM 1797 O O . GLY B 1 12 ? 2.977 -33.344 -11.891 1 94.56 12 GLY B O 1
ATOM 1798 N N . GLY B 1 13 ? 2.125 -31.531 -12.836 1 93.25 13 GLY B N 1
ATOM 1799 C CA . GLY B 1 13 ? 0.84 -31.719 -12.18 1 93.25 13 GLY B CA 1
ATOM 1800 C C . GLY B 1 13 ? 0.874 -31.375 -10.703 1 93.25 13 GLY B C 1
ATOM 1801 O O . GLY B 1 13 ? -0.098 -31.625 -9.984 1 93.25 13 GLY B O 1
ATOM 1802 N N . LYS B 1 14 ? 1.882 -30.719 -10.227 1 94.19 14 LYS B N 1
ATOM 1803 C CA . LYS B 1 14 ? 2.045 -30.469 -8.797 1 94.19 14 LYS B CA 1
ATOM 1804 C C . LYS B 1 14 ? 1.905 -28.984 -8.477 1 94.19 14 LYS B C 1
ATOM 1806 O O . LYS B 1 14 ? 2.121 -28.562 -7.336 1 94.19 14 LYS B O 1
ATOM 1811 N N . ALA B 1 15 ? 1.561 -28.219 -9.445 1 95.5 15 ALA B N 1
ATOM 1812 C CA . ALA B 1 15 ? 1.544 -26.766 -9.297 1 95.5 15 ALA B CA 1
ATOM 1813 C C . ALA B 1 15 ? 0.565 -26.328 -8.211 1 95.5 15 ALA B C 1
ATOM 1815 O O . ALA B 1 15 ? 0.801 -25.344 -7.504 1 95.5 15 ALA B O 1
ATOM 1816 N N . PHE B 1 16 ? -0.512 -27.141 -8.062 1 95.06 16 PHE B N 1
ATOM 1817 C CA . PHE B 1 16 ? -1.578 -26.672 -7.184 1 95.06 16 PHE B CA 1
ATOM 1818 C C . PHE B 1 16 ? -1.69 -27.578 -5.953 1 95.06 16 PHE B C 1
ATOM 1820 O O . PHE B 1 16 ? -2.65 -27.469 -5.184 1 95.06 16 PHE B O 1
ATOM 1827 N N . ASP B 1 17 ? -0.707 -28.469 -5.762 1 92.94 17 ASP B N 1
ATOM 1828 C CA . ASP B 1 17 ? -0.645 -29.281 -4.547 1 92.94 17 ASP B CA 1
ATOM 1829 C C . ASP B 1 17 ? -0.363 -28.406 -3.326 1 92.94 17 ASP B C 1
ATOM 1831 O O . ASP B 1 17 ? 0.348 -27.406 -3.422 1 92.94 17 ASP B O 1
ATOM 1835 N N . ARG B 1 18 ? -0.895 -28.844 -2.164 1 91.94 18 ARG B N 1
ATOM 1836 C CA . ARG B 1 18 ? -0.721 -28.078 -0.936 1 91.94 18 ARG B CA 1
ATOM 1837 C C . ARG B 1 18 ? -0.303 -28.984 0.22 1 91.94 18 ARG B C 1
ATOM 1839 O O . ARG B 1 18 ? -0.772 -30.109 0.328 1 91.94 18 ARG B O 1
ATOM 1846 N N . PRO B 1 19 ? 0.707 -28.469 1.048 1 93.31 19 PRO B N 1
ATOM 1847 C CA . PRO B 1 19 ? 1.462 -27.219 0.933 1 93.31 19 PRO B CA 1
ATOM 1848 C C . PRO B 1 19 ? 2.5 -27.25 -0.185 1 93.31 19 PRO B C 1
ATOM 1850 O O . PRO B 1 19 ? 3.246 -28.234 -0.307 1 93.31 19 PRO B O 1
ATOM 1853 N N . LEU B 1 20 ? 2.598 -26.156 -0.92 1 96.12 20 LEU B N 1
ATOM 1854 C CA . LEU B 1 20 ? 3.336 -26.172 -2.178 1 96.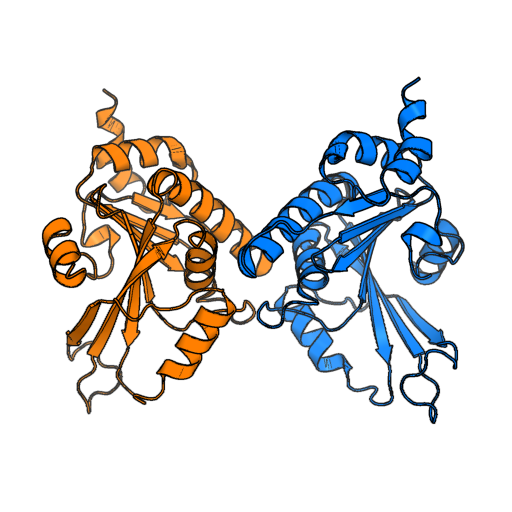12 20 LEU B CA 1
ATOM 1855 C C . LEU B 1 20 ? 4.816 -26.453 -1.938 1 96.12 20 LEU B C 1
ATOM 1857 O O . LEU B 1 20 ? 5.395 -27.344 -2.576 1 96.12 20 LEU B O 1
ATOM 1861 N N . PHE B 1 21 ? 5.406 -25.797 -0.988 1 96.31 21 PHE B N 1
ATOM 1862 C CA . PHE B 1 21 ? 6.832 -25.906 -0.713 1 96.31 21 PHE B CA 1
ATOM 1863 C C . PHE B 1 21 ? 7.215 -27.359 -0.432 1 96.31 21 PHE B C 1
ATOM 1865 O O . PHE B 1 21 ? 8.273 -27.828 -0.868 1 96.31 21 PHE B O 1
ATOM 1872 N N . TYR B 1 22 ? 6.363 -28.078 0.251 1 94.5 22 TYR B N 1
ATOM 1873 C CA . TYR B 1 22 ? 6.648 -29.453 0.645 1 94.5 22 TYR B CA 1
ATOM 1874 C C . TYR B 1 22 ? 6.262 -30.438 -0.461 1 94.5 22 TYR B C 1
ATOM 1876 O O . TYR B 1 22 ? 6.875 -31.5 -0.603 1 94.5 22 TYR B O 1
ATOM 1884 N N . SER B 1 23 ? 5.312 -30.047 -1.233 1 93.38 23 SER B N 1
ATOM 1885 C CA . SER B 1 23 ? 4.812 -30.922 -2.293 1 93.38 23 SER B CA 1
ATOM 1886 C C . SER B 1 23 ? 5.695 -30.844 -3.533 1 93.38 23 SER B C 1
ATOM 1888 O O . SER B 1 23 ? 5.738 -31.781 -4.332 1 93.38 23 SER B O 1
ATOM 1890 N N . TYR B 1 24 ? 6.395 -29.719 -3.684 1 93.44 24 TYR B N 1
ATOM 1891 C CA . TYR B 1 24 ? 7.336 -29.516 -4.777 1 93.44 24 TYR B CA 1
ATOM 1892 C C . TYR B 1 24 ? 8.734 -29.219 -4.242 1 93.44 24 TYR B C 1
ATOM 1894 O O . TYR B 1 24 ? 9.148 -28.062 -4.164 1 93.44 24 TYR B O 1
ATOM 1902 N N . PRO B 1 25 ? 9.477 -30.297 -3.959 1 90.62 25 PRO B N 1
ATOM 1903 C CA . PRO B 1 25 ? 10.781 -30.109 -3.32 1 90.62 25 PRO B CA 1
ATOM 1904 C C . PRO B 1 25 ? 11.742 -29.297 -4.172 1 90.62 25 PRO B C 1
ATOM 1906 O O . PRO B 1 25 ? 11.695 -29.359 -5.406 1 90.62 25 PRO B O 1
ATOM 1909 N N . GLY B 1 26 ? 12.586 -28.562 -3.533 1 94.06 26 GLY B N 1
ATOM 1910 C CA . GLY B 1 26 ? 13.594 -27.766 -4.207 1 94.06 26 GLY B CA 1
ATOM 1911 C C . GLY B 1 26 ? 13.172 -26.328 -4.445 1 94.06 26 GLY B C 1
ATOM 1912 O O . GLY B 1 26 ? 13.703 -25.656 -5.328 1 94.06 26 GLY B O 1
ATOM 1913 N N . GLY B 1 27 ? 12.195 -25.922 -3.703 1 96.81 27 GLY B N 1
ATOM 1914 C CA . GLY B 1 27 ? 11.719 -24.562 -3.844 1 96.81 27 GLY B CA 1
ATOM 1915 C C . GLY B 1 27 ? 12.227 -23.641 -2.752 1 96.81 27 GLY B C 1
ATOM 1916 O O . GLY B 1 27 ? 13.133 -24 -1.996 1 96.81 27 GLY B O 1
ATOM 1917 N N . LEU B 1 28 ? 11.867 -22.453 -2.859 1 98.62 28 LEU B N 1
ATOM 1918 C CA . LEU B 1 28 ? 12.195 -21.422 -1.879 1 98.62 28 LEU B CA 1
ATOM 1919 C C . LEU B 1 28 ? 10.938 -20.938 -1.161 1 98.62 28 LEU B C 1
ATOM 1921 O O . LEU B 1 28 ? 9.867 -20.844 -1.767 1 98.62 28 LEU B O 1
ATOM 1925 N N . ARG B 1 29 ? 11.078 -20.734 0.115 1 98.5 29 ARG B N 1
ATOM 1926 C CA . ARG B 1 29 ? 10.023 -20.172 0.936 1 98.5 29 ARG B CA 1
ATOM 1927 C C . ARG B 1 29 ? 10.492 -18.891 1.638 1 98.5 29 ARG B C 1
ATOM 1929 O O . ARG B 1 29 ? 11.492 -18.922 2.365 1 98.5 29 ARG B O 1
ATOM 1936 N N . PHE B 1 30 ? 9.766 -17.812 1.39 1 98.75 30 PHE B N 1
ATOM 1937 C CA . PHE B 1 30 ? 10.188 -16.5 1.878 1 98.75 30 PHE B CA 1
ATOM 1938 C C . PHE B 1 30 ? 9.242 -16 2.973 1 98.75 30 PHE B C 1
ATOM 1940 O O . PHE B 1 30 ? 8.039 -16.25 2.918 1 98.75 30 PHE B O 1
ATOM 1947 N N . GLU B 1 31 ? 9.805 -15.375 3.926 1 98.56 31 GLU B N 1
ATOM 1948 C CA . GLU B 1 31 ? 9.07 -14.602 4.922 1 98.56 31 GLU B CA 1
ATOM 1949 C C . GLU B 1 31 ? 8.906 -13.148 4.484 1 98.56 31 GLU B C 1
ATOM 1951 O O . GLU B 1 31 ? 9.898 -12.477 4.18 1 98.56 31 GLU B O 1
ATOM 1956 N N . LEU B 1 32 ? 7.641 -12.641 4.531 1 98.56 32 LEU B N 1
ATOM 1957 C CA . LEU B 1 32 ? 7.414 -11.352 3.891 1 98.56 32 LEU B CA 1
ATOM 1958 C C . LEU B 1 32 ? 7.062 -10.289 4.922 1 98.56 32 LEU B C 1
ATOM 1960 O O . LEU B 1 32 ? 7.805 -9.312 5.094 1 98.56 32 LEU B O 1
ATOM 1964 N N . SER B 1 33 ? 5.996 -10.492 5.641 1 97.38 33 SER B N 1
ATOM 1965 C CA . SER B 1 33 ? 5.504 -9.477 6.57 1 97.38 33 SER B CA 1
ATOM 1966 C C . SER B 1 33 ? 6.461 -9.289 7.738 1 97.38 33 SER B C 1
ATOM 1968 O O . SER B 1 33 ? 7.066 -10.25 8.219 1 97.38 33 SER B O 1
ATOM 1970 N N . GLU B 1 34 ? 6.613 -8.078 8.156 1 95.19 34 GLU B N 1
ATOM 1971 C CA . GLU B 1 34 ? 7.395 -7.727 9.336 1 95.19 34 GLU B CA 1
ATOM 1972 C C . GLU B 1 34 ? 6.488 -7.375 10.516 1 95.19 34 GLU B C 1
ATOM 1974 O O . GLU B 1 34 ? 5.27 -7.527 10.438 1 95.19 34 GLU B O 1
ATOM 1979 N N . THR B 1 35 ? 7.121 -7.086 11.617 1 93.38 35 THR B N 1
ATOM 1980 C CA . THR B 1 35 ? 6.355 -6.703 12.805 1 93.38 35 THR B CA 1
ATOM 1981 C C . THR B 1 35 ? 5.727 -5.324 12.617 1 93.38 35 THR B C 1
ATOM 1983 O O . THR B 1 35 ? 6.133 -4.562 11.734 1 93.38 35 THR B O 1
ATOM 1986 N N . GLY B 1 36 ? 4.715 -5.066 13.453 1 92.56 36 GLY B N 1
ATOM 1987 C CA . GLY B 1 36 ? 4.062 -3.77 13.375 1 92.56 36 GLY B CA 1
ATOM 1988 C C . GLY B 1 36 ? 2.564 -3.865 13.164 1 92.56 36 GLY B C 1
ATOM 1989 O O . GLY B 1 36 ? 1.975 -4.934 13.336 1 92.56 36 GLY B O 1
ATOM 1990 N N . GLY B 1 37 ? 1.96 -2.695 12.836 1 92.88 37 GLY B N 1
ATOM 1991 C CA . GLY B 1 37 ? 0.529 -2.639 12.578 1 92.88 37 GLY B CA 1
ATOM 1992 C C . GLY B 1 37 ? 0.138 -3.217 11.234 1 92.88 37 GLY B C 1
ATOM 1993 O O . GLY B 1 37 ? 0.998 -3.654 10.469 1 92.88 37 GLY B O 1
ATOM 1994 N N . VAL B 1 38 ? -1.105 -3.197 10.977 1 95.25 38 VAL B N 1
ATOM 1995 C CA . VAL B 1 38 ? -1.718 -3.799 9.797 1 95.25 38 VAL B CA 1
ATOM 1996 C C . VAL B 1 38 ? -1.074 -3.229 8.531 1 95.25 38 VAL B C 1
ATOM 1998 O O . VAL B 1 38 ? -0.67 -3.98 7.641 1 95.25 38 VAL B O 1
ATOM 2001 N N . ILE B 1 39 ? -0.914 -1.954 8.516 1 97 39 ILE B N 1
ATOM 2002 C CA . ILE B 1 39 ? -0.389 -1.279 7.332 1 97 39 ILE B CA 1
ATOM 2003 C C . ILE B 1 39 ? 1.085 -1.633 7.148 1 97 39 ILE B C 1
ATOM 2005 O O . ILE B 1 39 ? 1.527 -1.914 6.031 1 97 39 ILE B O 1
ATOM 2009 N N . GLU B 1 40 ? 1.82 -1.647 8.203 1 95.62 40 GLU B N 1
ATOM 2010 C CA . GLU B 1 40 ? 3.244 -1.966 8.148 1 95.62 40 GLU B CA 1
ATOM 2011 C C . GLU B 1 40 ? 3.471 -3.4 7.68 1 95.62 40 GLU B C 1
ATOM 2013 O O . GLU B 1 40 ? 4.363 -3.66 6.871 1 95.62 40 GLU B O 1
ATOM 2018 N N . GLN B 1 41 ? 2.691 -4.254 8.234 1 97.44 41 GLN B N 1
ATOM 2019 C CA . GLN B 1 41 ? 2.793 -5.656 7.844 1 97.44 41 GLN B CA 1
ATOM 2020 C C . GLN B 1 41 ? 2.502 -5.836 6.355 1 97.44 41 GLN B C 1
ATOM 2022 O O . GLN B 1 41 ? 3.252 -6.512 5.648 1 97.44 41 GLN B O 1
ATOM 2027 N N . PHE B 1 42 ? 1.466 -5.207 5.914 1 98.31 42 PHE B N 1
ATOM 2028 C CA . PHE B 1 42 ? 1.066 -5.336 4.52 1 98.31 42 PHE B CA 1
ATOM 2029 C C . PHE B 1 42 ? 2.119 -4.734 3.596 1 98.31 42 PHE B C 1
ATOM 2031 O O . PHE B 1 42 ? 2.506 -5.352 2.602 1 98.31 42 PHE B O 1
ATOM 2038 N N . LEU B 1 43 ? 2.578 -3.615 3.951 1 97.88 43 LEU B N 1
ATOM 2039 C CA . LEU B 1 43 ? 3.51 -2.902 3.084 1 97.88 43 LEU B CA 1
ATOM 2040 C C . LEU B 1 43 ? 4.863 -3.605 3.047 1 97.88 43 LEU B C 1
ATOM 2042 O O . LEU B 1 43 ? 5.535 -3.609 2.014 1 97.88 43 LEU B O 1
ATOM 2046 N N . SER B 1 44 ? 5.32 -4.156 4.133 1 97.56 44 SER B N 1
ATOM 2047 C CA . SER B 1 44 ? 6.574 -4.902 4.121 1 97.56 44 SER B CA 1
ATOM 2048 C C . SER B 1 44 ? 6.461 -6.156 3.258 1 97.56 44 SER B C 1
ATOM 2050 O O . SER B 1 44 ? 7.391 -6.492 2.52 1 97.56 44 SER B O 1
ATOM 2052 N N . ALA B 1 45 ? 5.324 -6.816 3.383 1 98.62 45 ALA B N 1
ATOM 2053 C CA . ALA B 1 45 ? 5.09 -7.988 2.547 1 98.62 45 ALA B CA 1
ATOM 2054 C C . ALA B 1 45 ? 5.109 -7.621 1.066 1 98.62 45 ALA B C 1
ATOM 2056 O O . ALA B 1 45 ? 5.719 -8.32 0.254 1 98.62 45 ALA B O 1
ATOM 2057 N N . LEU B 1 46 ? 4.441 -6.516 0.742 1 98.56 46 LEU B N 1
ATOM 2058 C CA . LEU B 1 46 ? 4.359 -6.074 -0.646 1 98.56 46 LEU B CA 1
ATOM 2059 C C . LEU B 1 46 ? 5.734 -5.672 -1.17 1 98.56 46 LEU B C 1
ATOM 2061 O O . LEU B 1 46 ? 6.094 -6.008 -2.303 1 98.56 46 LEU B O 1
ATOM 2065 N N . ARG B 1 47 ? 6.473 -5.012 -0.386 1 97.62 47 ARG B N 1
ATOM 2066 C CA . ARG B 1 47 ? 7.809 -4.578 -0.778 1 97.62 47 ARG B CA 1
ATOM 2067 C C . ARG B 1 47 ? 8.719 -5.773 -1.054 1 97.62 47 ARG B C 1
ATOM 2069 O O . ARG B 1 47 ? 9.359 -5.84 -2.102 1 97.62 47 ARG B O 1
ATOM 2076 N N . LYS B 1 48 ? 8.797 -6.656 -0.153 1 98.5 48 LYS B N 1
ATOM 2077 C CA . LYS B 1 48 ? 9.672 -7.816 -0.286 1 98.5 48 LYS B CA 1
ATOM 2078 C C . LYS B 1 48 ? 9.242 -8.695 -1.454 1 98.5 48 LYS B C 1
ATOM 2080 O O . LYS B 1 48 ? 10.078 -9.133 -2.252 1 98.5 48 LYS B O 1
ATOM 2085 N N . SER B 1 49 ? 7.965 -8.953 -1.552 1 98.75 49 SER B N 1
ATOM 2086 C CA . SER B 1 49 ? 7.477 -9.797 -2.637 1 98.75 49 SER B CA 1
ATOM 2087 C C . SER B 1 49 ? 7.738 -9.156 -3.996 1 98.75 49 SER B C 1
ATOM 2089 O O . SER B 1 49 ? 8.078 -9.852 -4.957 1 98.75 49 SER B O 1
ATOM 2091 N N . THR B 1 50 ? 7.535 -7.844 -4.055 1 98.06 50 THR B N 1
ATOM 2092 C CA . THR B 1 50 ? 7.785 -7.137 -5.305 1 98.06 50 THR B CA 1
ATOM 2093 C C . THR B 1 50 ? 9.258 -7.234 -5.695 1 98.06 50 THR B C 1
ATOM 2095 O O . THR B 1 50 ? 9.578 -7.445 -6.867 1 98.06 50 THR B O 1
ATOM 2098 N N . LYS B 1 51 ? 10.094 -7.059 -4.746 1 97.75 51 LYS B N 1
ATOM 2099 C CA . LYS B 1 51 ? 11.531 -7.16 -4.996 1 97.75 51 LYS B CA 1
ATOM 2100 C C . LYS B 1 51 ? 11.898 -8.539 -5.535 1 97.75 51 LYS B C 1
ATOM 2102 O O . LYS B 1 51 ? 12.602 -8.656 -6.539 1 97.75 51 LYS B O 1
ATOM 2107 N N . ILE B 1 52 ? 11.445 -9.57 -4.934 1 98.62 52 ILE B N 1
ATOM 2108 C CA . ILE B 1 52 ? 11.75 -10.938 -5.324 1 98.62 52 ILE B CA 1
ATOM 2109 C C . ILE B 1 52 ? 11.156 -11.219 -6.703 1 98.62 52 ILE B C 1
ATOM 2111 O O . ILE B 1 52 ? 11.852 -11.719 -7.594 1 98.62 52 ILE B O 1
ATOM 2115 N N . CYS B 1 53 ? 9.914 -10.836 -6.922 1 98.62 53 CYS B N 1
ATOM 2116 C CA . CYS B 1 53 ? 9.203 -11.164 -8.148 1 98.62 53 CYS B CA 1
ATOM 2117 C C . CYS B 1 53 ? 9.734 -10.344 -9.32 1 98.62 53 CYS B C 1
ATOM 2119 O O . CYS B 1 53 ? 9.672 -10.781 -10.469 1 98.62 53 CYS B O 1
ATOM 2121 N N . SER B 1 54 ? 10.234 -9.195 -8.984 1 97.19 54 SER B N 1
ATOM 2122 C CA . SER B 1 54 ? 10.844 -8.406 -10.047 1 97.19 54 SER B CA 1
ATOM 2123 C C . SER B 1 54 ? 12.016 -9.148 -10.68 1 97.19 54 SER B C 1
ATOM 2125 O O . SER B 1 54 ? 12.242 -9.047 -11.891 1 97.19 54 SER B O 1
ATOM 2127 N N . ASP B 1 55 ? 12.758 -9.883 -9.914 1 97.5 55 ASP B N 1
ATOM 2128 C CA . ASP B 1 55 ? 13.898 -10.641 -10.422 1 97.5 55 ASP B CA 1
ATOM 2129 C C . ASP B 1 55 ? 13.43 -11.852 -11.234 1 97.5 55 ASP B C 1
ATOM 2131 O O . ASP B 1 55 ? 14.203 -12.43 -12 1 97.5 55 ASP B O 1
ATOM 2135 N N . ILE B 1 56 ? 12.188 -12.188 -11.109 1 98.25 56 ILE B N 1
ATOM 2136 C CA . ILE B 1 56 ? 11.633 -13.336 -11.82 1 98.25 56 ILE B CA 1
ATOM 2137 C C . ILE B 1 56 ? 10.992 -12.875 -13.125 1 98.25 56 ILE B C 1
ATOM 2139 O O . ILE B 1 56 ? 11.133 -13.539 -14.156 1 98.25 56 ILE B O 1
ATOM 2143 N N . PHE B 1 57 ? 10.352 -11.672 -13.078 1 97.25 57 PHE B N 1
ATOM 2144 C CA . PHE B 1 57 ? 9.484 -11.281 -14.188 1 97.25 57 PHE B CA 1
ATOM 2145 C C . PHE B 1 57 ? 10.055 -10.062 -14.914 1 97.25 57 PHE B C 1
ATOM 2147 O O . PHE B 1 57 ? 9.523 -9.648 -15.945 1 97.25 57 PHE B O 1
ATOM 2154 N N . LEU B 1 58 ? 11.031 -9.398 -14.461 1 83.44 58 LEU B N 1
ATOM 2155 C CA . LEU B 1 58 ? 11.516 -8.094 -14.898 1 83.44 58 LEU B CA 1
ATOM 2156 C C . LEU B 1 58 ? 11.828 -8.109 -16.391 1 83.44 58 LEU B C 1
ATOM 2158 O O . LEU B 1 58 ? 11.578 -7.121 -17.094 1 83.44 58 LEU B O 1
ATOM 2162 N N . GLU B 1 59 ? 12.227 -9.109 -16.922 1 88.06 59 GLU B N 1
ATOM 2163 C CA . GLU B 1 59 ? 12.695 -9.141 -18.297 1 88.06 59 GLU B CA 1
ATOM 2164 C C . GLU B 1 59 ? 11.562 -9.516 -19.25 1 88.06 59 GLU B C 1
ATOM 2166 O O . GLU B 1 59 ? 11.742 -9.492 -20.469 1 88.06 59 GLU B O 1
ATOM 2171 N N . AS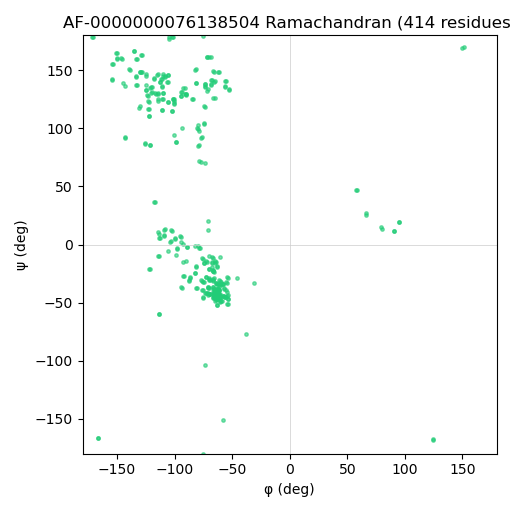P B 1 60 ? 10.391 -9.727 -18.719 1 90.88 60 ASP B N 1
ATOM 2172 C CA . ASP B 1 60 ? 9.297 -10.211 -19.562 1 90.88 60 ASP B CA 1
ATOM 2173 C C . ASP B 1 60 ? 8.242 -9.125 -19.766 1 90.88 60 ASP B C 1
ATOM 2175 O O . ASP B 1 60 ? 8.008 -8.305 -18.859 1 90.88 60 ASP B O 1
ATOM 2179 N N . ALA B 1 61 ? 7.641 -9.109 -20.875 1 93.69 61 ALA B N 1
ATOM 2180 C CA . ALA B 1 61 ? 6.547 -8.18 -21.156 1 93.69 61 ALA B CA 1
ATOM 2181 C C . ALA B 1 61 ? 5.254 -8.633 -20.484 1 93.69 61 ALA B C 1
ATOM 2183 O O . ALA B 1 61 ? 4.395 -7.812 -20.156 1 93.69 61 ALA B O 1
ATOM 2184 N N . THR B 1 62 ? 5.18 -10.016 -20.359 1 96.69 62 THR B N 1
ATOM 2185 C CA . THR B 1 62 ? 3.947 -10.562 -19.797 1 96.69 62 THR B CA 1
ATOM 2186 C C . THR B 1 62 ? 4.254 -11.602 -18.734 1 96.69 62 THR B C 1
ATOM 2188 O O . THR B 1 62 ? 5.391 -12.07 -18.609 1 96.69 62 THR B O 1
ATOM 2191 N N . LEU B 1 63 ? 3.281 -11.828 -17.922 1 97.88 63 LEU B N 1
ATOM 2192 C CA . LEU B 1 63 ? 3.277 -12.945 -16.984 1 97.88 63 LEU B CA 1
ATOM 2193 C C . LEU B 1 63 ? 1.989 -13.75 -17.094 1 97.88 63 LEU B C 1
ATOM 2195 O O . LEU B 1 63 ? 1.053 -13.336 -17.781 1 97.88 63 LEU B O 1
ATOM 2199 N N . VAL B 1 64 ? 2.016 -14.93 -16.578 1 98.56 64 VAL B N 1
ATOM 2200 C CA . VAL B 1 64 ? 0.802 -15.742 -16.531 1 98.56 64 VAL B CA 1
ATOM 2201 C C . VAL B 1 64 ? 0.26 -15.773 -15.102 1 98.56 64 VAL B C 1
ATOM 2203 O O . VAL B 1 64 ? 0.99 -16.094 -14.156 1 98.56 64 VAL B O 1
ATOM 2206 N N . ALA B 1 65 ? -0.933 -15.359 -14.953 1 98.56 65 ALA B N 1
ATOM 2207 C CA . ALA B 1 65 ? -1.63 -15.453 -13.672 1 98.56 65 ALA B CA 1
ATOM 2208 C C . ALA B 1 65 ? -2.67 -16.562 -13.695 1 98.56 65 ALA B C 1
ATOM 2210 O O . ALA B 1 65 ? -3.285 -16.828 -14.727 1 98.56 65 ALA B O 1
ATOM 2211 N N . CYS B 1 66 ? -2.863 -17.203 -12.586 1 98.31 66 CYS B N 1
ATOM 2212 C CA . CYS B 1 66 ? -3.924 -18.203 -12.406 1 98.31 66 CYS B CA 1
ATOM 2213 C C . CYS B 1 66 ? -4.707 -17.938 -11.125 1 98.31 66 CYS B C 1
ATOM 2215 O O . CYS B 1 66 ? -4.129 -17.922 -10.039 1 98.31 66 CYS B O 1
ATOM 2217 N N . LEU B 1 67 ? -5.961 -17.672 -11.273 1 96.38 67 LEU B N 1
ATOM 2218 C CA . LEU B 1 67 ? -6.895 -17.5 -10.164 1 96.38 67 LEU B CA 1
ATOM 2219 C C . LEU B 1 67 ? -7.609 -18.812 -9.852 1 96.38 67 LEU B C 1
ATOM 2221 O O . LEU B 1 67 ? -8.117 -19.484 -10.75 1 96.38 67 LEU B O 1
ATOM 2225 N N . ARG B 1 68 ? -7.57 -19.188 -8.625 1 93.94 68 ARG B N 1
ATOM 2226 C CA . ARG B 1 68 ? -8.289 -20.375 -8.188 1 93.94 68 ARG B CA 1
ATOM 2227 C C . ARG B 1 68 ? -9.414 -20.016 -7.227 1 93.94 68 ARG B C 1
ATOM 2229 O O . ARG B 1 68 ? -9.18 -19.375 -6.199 1 93.94 68 ARG B O 1
ATOM 2236 N N . ILE B 1 69 ? -10.586 -20.453 -7.566 1 90.12 69 ILE B N 1
ATOM 2237 C CA . ILE B 1 69 ? -11.773 -20.094 -6.805 1 90.12 69 ILE B CA 1
ATOM 2238 C C . ILE B 1 69 ? -12.5 -21.359 -6.352 1 90.12 69 ILE B C 1
ATOM 2240 O O . ILE B 1 69 ? -12.617 -22.312 -7.113 1 90.12 69 ILE B O 1
ATOM 2244 N N . HIS B 1 70 ? -12.945 -21.344 -5.117 1 84.69 70 HIS B N 1
ATOM 2245 C CA . HIS B 1 70 ? -13.719 -22.469 -4.594 1 84.69 70 HIS B CA 1
ATOM 2246 C C . HIS B 1 70 ? -15.172 -22.391 -5.051 1 84.69 70 HIS B C 1
ATOM 2248 O O . HIS B 1 70 ? -15.836 -21.375 -4.855 1 84.69 70 HIS B O 1
ATOM 2254 N N . SER B 1 71 ? -15.641 -23.141 -6.02 1 74.31 71 SER B N 1
ATOM 2255 C CA . SER B 1 71 ? -16.969 -23.156 -6.625 1 74.31 71 SER B CA 1
ATOM 2256 C C . SER B 1 71 ? -18.031 -23.594 -5.625 1 74.31 71 SER B C 1
ATOM 2258 O O . SER B 1 71 ? -19.219 -23.609 -5.941 1 74.31 71 SER B O 1
ATOM 2260 N N . GLY B 1 72 ? -17.797 -24.141 -4.508 1 57.47 72 GLY B N 1
ATOM 2261 C CA . GLY B 1 72 ? -18.969 -24.734 -3.91 1 57.47 72 GLY B CA 1
ATOM 2262 C C . GLY B 1 72 ? -20.234 -23.906 -4.137 1 57.47 72 GLY B C 1
ATOM 2263 O O . GLY B 1 72 ? -21.266 -24.453 -4.539 1 57.47 72 GLY B O 1
ATOM 2264 N N . SER B 1 73 ? -20.422 -22.828 -3.42 1 51.47 73 SER B N 1
ATOM 2265 C CA . SER B 1 73 ? -21.781 -22.375 -3.154 1 51.47 73 SER B CA 1
ATOM 2266 C C . SER B 1 73 ? -22.422 -21.75 -4.395 1 51.47 73 SER B C 1
ATOM 2268 O O . SER B 1 73 ? -23.484 -22.172 -4.84 1 51.47 73 SER B O 1
ATOM 2270 N N . ASN B 1 74 ? -22.547 -20.391 -4.531 1 50.38 74 ASN B N 1
ATOM 2271 C CA . ASN B 1 74 ? -23.328 -19.562 -5.453 1 50.38 74 ASN B CA 1
ATOM 2272 C C . ASN B 1 74 ? -22.5 -19.172 -6.672 1 50.38 74 ASN B C 1
ATOM 2274 O O . ASN B 1 74 ? -21.484 -18.484 -6.539 1 50.38 74 ASN B O 1
ATOM 2278 N N . ARG B 1 75 ? -22.734 -19.938 -7.875 1 50.78 75 ARG B N 1
ATOM 2279 C CA . ARG B 1 75 ? -22.156 -19.656 -9.188 1 50.78 75 ARG B CA 1
ATOM 2280 C C . ARG B 1 75 ? -21.938 -18.156 -9.375 1 50.78 75 ARG B C 1
ATOM 2282 O O . ARG B 1 75 ? -21.078 -17.75 -10.164 1 50.78 75 ARG B O 1
ATOM 2289 N N . PHE B 1 76 ? -22.875 -17.453 -8.742 1 50.22 76 PHE B N 1
ATOM 2290 C CA . PHE B 1 76 ? -22.891 -16 -8.914 1 50.22 76 PHE B CA 1
ATOM 2291 C C . PHE B 1 76 ? -21.844 -15.336 -8.023 1 50.22 76 PHE B C 1
ATOM 2293 O O . PHE B 1 76 ? -21.703 -14.117 -8.031 1 50.22 76 PHE B O 1
ATOM 2300 N N . ALA B 1 77 ? -21.156 -16.234 -7.258 1 57.72 77 ALA B N 1
ATOM 2301 C CA . ALA B 1 77 ? -20.234 -15.766 -6.227 1 57.72 77 ALA B CA 1
ATOM 2302 C C . ALA B 1 77 ? -18.984 -15.156 -6.852 1 57.72 77 ALA B C 1
ATOM 2304 O O . ALA B 1 77 ? -18.109 -14.672 -6.141 1 57.72 77 ALA B O 1
ATOM 2305 N N . HIS B 1 78 ? -19.125 -14.938 -8.211 1 77.62 78 HIS B N 1
ATOM 2306 C CA . HIS B 1 78 ? -17.891 -14.516 -8.875 1 77.62 78 HIS B CA 1
ATOM 2307 C C . HIS B 1 78 ? -17.859 -13 -9.07 1 77.62 78 HIS B C 1
ATOM 2309 O O . HIS B 1 78 ? -16.797 -12.422 -9.305 1 77.62 78 HIS B O 1
ATOM 2315 N N . ARG B 1 79 ? -18.938 -12.391 -8.797 1 81.56 79 ARG B N 1
ATOM 2316 C CA . ARG B 1 79 ? -19.016 -10.969 -9.102 1 81.56 79 ARG B CA 1
ATOM 2317 C C . ARG B 1 79 ? -18.125 -10.148 -8.164 1 81.56 79 ARG B C 1
ATOM 2319 O O . ARG B 1 79 ? -17.359 -9.305 -8.617 1 81.56 79 ARG B O 1
ATOM 2326 N N . PRO B 1 80 ? -18.172 -10.508 -6.938 1 84.25 80 PRO B N 1
ATOM 2327 C CA . PRO B 1 80 ? -17.312 -9.742 -6.039 1 84.25 80 PRO B CA 1
ATOM 2328 C C . PRO B 1 80 ? -15.828 -9.914 -6.359 1 84.25 80 PRO B C 1
ATOM 2330 O O . PRO B 1 80 ? -15.055 -8.961 -6.242 1 84.25 80 PRO B O 1
ATOM 2333 N N . LEU B 1 81 ? -15.539 -11.078 -6.801 1 89.12 81 LEU B N 1
ATOM 2334 C CA . LEU B 1 81 ? -14.148 -11.359 -7.168 1 89.12 81 LEU B CA 1
ATOM 2335 C C . LEU B 1 81 ? -13.734 -10.531 -8.383 1 89.12 81 LEU B C 1
ATOM 2337 O O . LEU B 1 81 ? -12.68 -9.898 -8.375 1 89.12 81 LEU B O 1
ATOM 2341 N N . ILE B 1 82 ? -14.578 -10.516 -9.352 1 91.19 82 ILE B N 1
ATOM 2342 C CA . ILE B 1 82 ? -14.297 -9.805 -10.594 1 91.19 82 ILE B CA 1
ATOM 2343 C C . ILE B 1 82 ? -14.211 -8.305 -10.32 1 91.19 82 ILE B C 1
ATOM 2345 O O . ILE B 1 82 ? -13.32 -7.621 -10.836 1 91.19 82 ILE B O 1
ATOM 2349 N N . HIS B 1 83 ? -15.133 -7.875 -9.508 1 9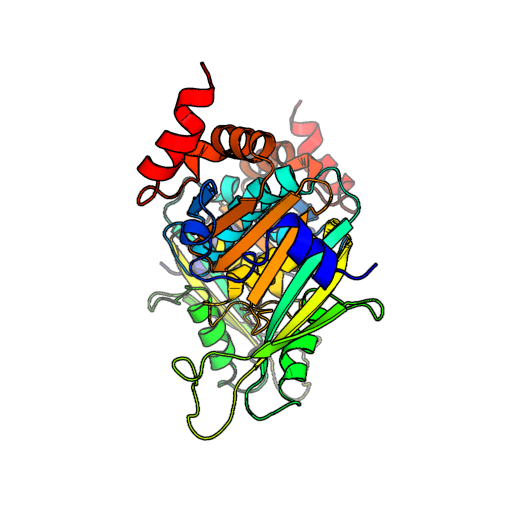3.44 83 HIS B N 1
ATOM 2350 C CA . HIS B 1 83 ? -15.133 -6.461 -9.156 1 93.44 83 HIS B CA 1
ATOM 2351 C C . HIS B 1 83 ? -13.844 -6.074 -8.438 1 93.44 83 HIS B C 1
ATOM 2353 O O . HIS B 1 83 ? -13.25 -5.031 -8.727 1 93.44 83 HIS B O 1
ATOM 2359 N N . ALA B 1 84 ? -13.398 -6.852 -7.52 1 94.69 84 ALA B N 1
ATOM 2360 C CA . ALA B 1 84 ? -12.172 -6.582 -6.773 1 94.69 84 ALA B CA 1
ATOM 2361 C C . ALA B 1 84 ? -10.961 -6.562 -7.703 1 94.69 84 ALA B C 1
ATOM 2363 O O . ALA B 1 84 ? -10.109 -5.68 -7.598 1 94.69 84 ALA B O 1
ATOM 2364 N N . LEU B 1 85 ? -10.914 -7.48 -8.602 1 96.12 85 LEU B N 1
ATOM 2365 C CA . LEU B 1 85 ? -9.812 -7.539 -9.562 1 96.12 85 LEU B CA 1
ATOM 2366 C C . LEU B 1 85 ? -9.805 -6.301 -10.453 1 96.12 85 LEU B C 1
ATOM 2368 O O . LEU B 1 85 ? -8.758 -5.664 -10.625 1 96.12 85 LEU B O 1
ATOM 2372 N N . ARG B 1 86 ? -10.945 -5.973 -10.922 1 96 86 ARG B N 1
ATOM 2373 C CA . ARG B 1 86 ? -11.062 -4.809 -11.797 1 96 86 ARG B CA 1
ATOM 2374 C C . ARG B 1 86 ? -10.68 -3.529 -11.062 1 96 86 ARG B C 1
ATOM 2376 O O . ARG B 1 86 ? -10.07 -2.631 -11.641 1 96 86 ARG B O 1
ATOM 2383 N N . SER B 1 87 ? -11.07 -3.488 -9.828 1 95.5 87 SER B N 1
ATOM 2384 C CA . SER B 1 87 ? -10.75 -2.311 -9.031 1 95.5 87 SER B CA 1
ATOM 2385 C C . SER B 1 87 ? -9.242 -2.189 -8.805 1 95.5 87 SER B C 1
ATOM 2387 O O . SER B 1 87 ? -8.742 -1.1 -8.531 1 95.5 87 SER B O 1
ATOM 2389 N N . ALA B 1 88 ? -8.547 -3.285 -8.914 1 96.06 88 ALA B N 1
ATOM 2390 C CA . ALA B 1 88 ? -7.094 -3.297 -8.805 1 96.06 88 ALA B CA 1
ATOM 2391 C C . ALA B 1 88 ? -6.441 -3.07 -10.164 1 96.06 88 ALA B C 1
ATOM 2393 O O . ALA B 1 88 ? -5.215 -3.064 -10.281 1 96.06 88 ALA B O 1
ATOM 2394 N N . GLY B 1 89 ? -7.238 -2.939 -11.211 1 95.56 89 GLY B N 1
ATOM 2395 C CA . GLY B 1 89 ? -6.723 -2.734 -12.555 1 95.56 89 GLY B CA 1
ATOM 2396 C C . GLY B 1 89 ? -6.492 -4.031 -13.312 1 95.56 89 GLY B C 1
ATOM 2397 O O . GLY B 1 89 ? -5.852 -4.035 -14.367 1 95.56 89 GLY B O 1
ATOM 2398 N N . ILE B 1 90 ? -6.992 -5.148 -12.773 1 97.06 90 ILE B N 1
ATOM 2399 C CA . ILE B 1 90 ? -6.801 -6.453 -13.398 1 97.06 90 ILE B CA 1
ATOM 2400 C C . ILE B 1 90 ? -8.078 -6.871 -14.117 1 97.06 90 ILE B C 1
ATOM 2402 O O . ILE B 1 90 ? -9.109 -7.094 -13.484 1 97.06 90 ILE B O 1
ATOM 2406 N N . ASN B 1 91 ? -7.941 -6.961 -15.391 1 95.81 91 ASN B N 1
ATOM 2407 C CA . ASN B 1 91 ? -9.039 -7.453 -16.203 1 95.81 91 ASN B CA 1
ATOM 2408 C C . ASN B 1 91 ? -8.734 -8.828 -16.797 1 95.81 91 ASN B C 1
ATOM 2410 O O . ASN B 1 91 ? -7.711 -9.016 -17.453 1 95.81 91 ASN B O 1
ATOM 2414 N N . ILE B 1 92 ? -9.578 -9.727 -16.547 1 94.88 92 ILE B N 1
ATOM 2415 C CA . ILE B 1 92 ? -9.422 -11.062 -17.125 1 94.88 92 ILE B CA 1
ATOM 2416 C C . ILE B 1 92 ? -9.758 -11.031 -18.609 1 94.88 92 ILE B C 1
ATOM 2418 O O . ILE B 1 92 ? -10.875 -10.672 -19 1 94.88 92 ILE B O 1
ATOM 2422 N N . PRO B 1 93 ? -8.789 -11.352 -19.328 1 95.69 93 PRO B N 1
ATOM 2423 C CA . PRO B 1 93 ? -9.062 -11.32 -20.781 1 95.69 93 PRO B CA 1
ATOM 2424 C C . PRO B 1 93 ? -9.969 -12.461 -21.234 1 95.69 93 PRO B C 1
ATOM 2426 O O . PRO B 1 93 ? -10.109 -13.461 -20.531 1 95.69 93 PRO B O 1
ATOM 2429 N N . THR B 1 94 ? -10.523 -12.234 -22.391 1 93.25 94 THR B N 1
ATOM 2430 C CA . THR B 1 94 ? -11.359 -13.273 -22.984 1 93.25 94 THR B CA 1
ATOM 2431 C C . THR B 1 94 ? -10.531 -14.508 -23.312 1 93.25 94 THR B C 1
ATOM 2433 O O . THR B 1 94 ? -11.016 -15.641 -23.188 1 93.25 94 THR B O 1
ATOM 2436 N N . GLU B 1 95 ? -9.383 -14.188 -23.766 1 94.19 95 GLU B N 1
ATOM 2437 C CA . GLU B 1 95 ? -8.469 -15.289 -24.016 1 94.19 95 GLU B CA 1
ATOM 2438 C C . GLU B 1 95 ? -7.863 -15.82 -22.734 1 94.19 95 GLU B C 1
ATOM 2440 O O . GLU B 1 95 ? -6.879 -15.273 -22.234 1 94.19 95 GLU B O 1
ATOM 2445 N N . CYS B 1 96 ? -8.445 -16.781 -22.141 1 95.94 96 CYS B N 1
ATOM 2446 C CA . CYS B 1 96 ? -7.973 -17.406 -20.906 1 95.94 96 CYS B CA 1
ATOM 2447 C C . CYS B 1 96 ? -8.297 -18.906 -20.891 1 95.94 96 CYS B C 1
ATOM 2449 O O . CYS B 1 96 ? -9.07 -19.375 -21.719 1 95.94 96 CYS B O 1
ATOM 2451 N N . SER B 1 97 ? -7.629 -19.641 -20.109 1 96.62 97 SER B N 1
ATOM 2452 C CA . SER B 1 97 ? -7.891 -21.062 -19.891 1 96.62 97 SER B CA 1
ATOM 2453 C C . SER B 1 97 ? -8.664 -21.281 -18.594 1 96.62 97 SER B C 1
ATOM 2455 O O . SER B 1 97 ? -8.25 -20.812 -17.531 1 96.62 97 SER B O 1
ATOM 2457 N N . VAL B 1 98 ? -9.789 -21.953 -18.719 1 94.25 98 VAL B N 1
ATOM 2458 C CA . VAL B 1 98 ? -10.609 -22.25 -17.562 1 94.25 98 VAL B CA 1
ATOM 2459 C C . VAL B 1 98 ? -10.766 -23.75 -17.406 1 94.25 98 VAL B C 1
ATOM 2461 O O . VAL B 1 98 ? -11.039 -24.453 -18.391 1 94.25 98 VAL B O 1
ATOM 2464 N N . TRP B 1 99 ? -10.523 -24.234 -16.219 1 93.56 99 TRP B N 1
ATOM 2465 C CA . TRP B 1 99 ? -10.758 -25.656 -15.953 1 93.56 99 TRP B CA 1
ATOM 2466 C C . TRP B 1 99 ? -11.133 -25.891 -14.492 1 93.56 99 TRP B C 1
ATOM 2468 O O . TRP B 1 99 ? -10.938 -25 -13.648 1 93.56 99 TRP B O 1
ATOM 2478 N N . SER B 1 100 ? -11.734 -26.984 -14.203 1 90.25 100 SER B N 1
ATOM 2479 C CA . SER B 1 100 ? -12.172 -27.328 -12.852 1 90.25 100 SER B CA 1
ATOM 2480 C C . SER B 1 100 ? -11.414 -28.547 -12.328 1 90.25 100 SER B C 1
ATOM 2482 O O . SER B 1 100 ? -10.93 -29.375 -13.102 1 90.25 100 SER B O 1
ATOM 2484 N N . GLU B 1 101 ? -11.211 -28.469 -11.047 1 87.62 101 GLU B N 1
ATOM 2485 C CA . GLU B 1 101 ? -10.617 -29.594 -10.336 1 87.62 101 GLU B CA 1
ATOM 2486 C C . GLU B 1 101 ? -11.508 -30.078 -9.195 1 87.62 101 GLU B C 1
ATOM 2488 O O . GLU B 1 101 ? -11.961 -29.266 -8.383 1 87.62 101 GLU B O 1
ATOM 2493 N N . GLU B 1 102 ? -11.766 -31.297 -9.195 1 83.44 102 GLU B N 1
ATOM 2494 C CA . GLU B 1 102 ? -12.586 -31.844 -8.117 1 83.44 102 GLU B CA 1
ATOM 2495 C C . GLU B 1 102 ? -11.836 -31.812 -6.785 1 83.44 102 GLU B C 1
ATOM 2497 O O . GLU B 1 102 ? -10.633 -32.094 -6.738 1 83.44 102 GLU B O 1
ATOM 2502 N N . ILE B 1 103 ? -12.578 -31.438 -5.809 1 81.12 103 ILE B N 1
ATOM 2503 C CA . ILE B 1 103 ? -12.008 -31.422 -4.465 1 81.12 103 ILE B CA 1
ATOM 2504 C C . ILE B 1 103 ? -12.281 -32.75 -3.773 1 81.12 103 ILE B C 1
ATOM 2506 O O . ILE B 1 103 ? -13.375 -33.312 -3.877 1 81.12 103 ILE B O 1
ATOM 2510 N N . ASP B 1 104 ? -11.195 -33.219 -3.162 1 76.44 104 ASP B N 1
ATOM 2511 C CA . ASP B 1 104 ? -11.367 -34.438 -2.387 1 76.44 104 ASP B CA 1
ATOM 2512 C C . ASP B 1 104 ? -12.516 -34.281 -1.389 1 76.44 104 ASP B C 1
ATOM 2514 O O . ASP B 1 104 ? -12.609 -33.281 -0.676 1 76.44 104 ASP B O 1
ATOM 2518 N N . PRO B 1 105 ? -13.359 -35.281 -1.337 1 74.25 105 PRO B N 1
ATOM 2519 C CA . PRO B 1 105 ? -14.523 -35.219 -0.447 1 74.25 105 PRO B CA 1
ATOM 2520 C C . PRO B 1 105 ? -14.141 -34.906 1.002 1 74.25 105 PRO B C 1
ATOM 2522 O O . PRO B 1 105 ? -14.914 -34.312 1.734 1 74.25 105 PRO B O 1
ATOM 2525 N N . GLU B 1 106 ? -12.961 -35.312 1.37 1 70.38 106 GLU B N 1
ATOM 2526 C CA . GLU B 1 106 ? -12.508 -35.094 2.742 1 70.38 106 GLU B CA 1
ATOM 2527 C C . GLU B 1 106 ? -12.297 -33.625 3.021 1 70.38 106 GLU B C 1
ATOM 2529 O O . GLU B 1 106 ? -12.281 -33.188 4.18 1 70.38 106 GLU B O 1
ATOM 2534 N N . GLU B 1 107 ? -12.227 -32.875 1.923 1 67.88 107 GLU B N 1
ATOM 2535 C CA . GLU B 1 107 ? -11.922 -31.453 2.068 1 67.88 107 GLU B CA 1
ATOM 2536 C C . GLU B 1 107 ? -13.148 -30.594 1.776 1 67.88 107 GLU B C 1
ATOM 2538 O O . GLU B 1 107 ? -13.039 -29.359 1.671 1 67.88 107 GLU B O 1
ATOM 2543 N N . TRP B 1 108 ? -14.305 -31.266 1.718 1 66.12 108 TRP B N 1
ATOM 2544 C CA . TRP B 1 108 ? -15.531 -30.547 1.401 1 66.12 108 TRP B CA 1
ATOM 2545 C C . TRP B 1 108 ? -15.984 -29.703 2.59 1 66.12 108 TRP B C 1
ATOM 2547 O O . TRP B 1 108 ? -15.867 -30.125 3.74 1 66.12 108 TRP B O 1
ATOM 2557 N N . PHE B 1 109 ? -16.359 -28.547 2.268 1 66.94 109 PHE B N 1
ATOM 2558 C CA . PHE B 1 109 ? -17 -27.75 3.307 1 66.94 109 PHE B CA 1
ATOM 2559 C C . PHE B 1 109 ? -18.406 -28.25 3.588 1 66.94 109 PHE B C 1
ATOM 2561 O O . PHE B 1 109 ? -18.859 -28.234 4.734 1 66.94 109 PHE B O 1
ATOM 2568 N N . CYS B 1 110 ? -19.109 -28.594 2.396 1 64.25 110 CYS B N 1
ATOM 2569 C CA . CYS B 1 110 ? -20.453 -29.156 2.482 1 64.25 110 CYS B CA 1
ATOM 2570 C C . CYS B 1 110 ? -20.469 -30.625 2.061 1 64.25 110 CYS B C 1
ATOM 2572 O O . CYS B 1 110 ? -20.047 -30.953 0.956 1 64.25 110 CYS B O 1
ATOM 2574 N N . GLU B 1 111 ? -20.766 -31.406 2.891 1 65.31 111 GLU B N 1
ATOM 2575 C CA . GLU B 1 111 ? -20.75 -32.844 2.639 1 65.31 111 GLU B CA 1
ATOM 2576 C C . GLU B 1 111 ? -21.781 -33.219 1.592 1 65.31 111 GLU B C 1
ATOM 2578 O O . GLU B 1 111 ? -21.719 -34.312 1.029 1 65.31 111 GLU B O 1
ATOM 2583 N N . ARG B 1 112 ? -22.656 -32.344 1.366 1 65.94 112 ARG B N 1
ATOM 2584 C CA . ARG B 1 112 ? -23.844 -32.781 0.619 1 65.94 112 ARG B CA 1
ATOM 2585 C C . ARG B 1 112 ? -23.625 -32.594 -0.882 1 65.94 112 ARG B C 1
ATOM 2587 O O . ARG B 1 112 ? -24.312 -33.219 -1.687 1 65.94 112 ARG B O 1
ATOM 2594 N N . GLU B 1 113 ? -22.516 -31.766 -1.199 1 70.12 113 GLU B N 1
ATOM 2595 C CA . GLU B 1 113 ? -22.328 -31.547 -2.629 1 70.12 113 GLU B CA 1
ATOM 2596 C C . GLU B 1 113 ? -20.844 -31.469 -2.984 1 70.12 113 GLU B C 1
ATOM 2598 O O . GLU B 1 113 ? -20.031 -30.984 -2.195 1 70.12 113 GLU B O 1
ATOM 2603 N N . PRO B 1 114 ? -20.641 -32.125 -4.109 1 74.94 114 PRO B N 1
ATOM 2604 C CA . PRO B 1 114 ? -19.25 -32.031 -4.57 1 74.94 114 PRO B CA 1
ATOM 2605 C C . PRO B 1 114 ? -18.781 -30.578 -4.738 1 74.94 114 PRO B C 1
ATOM 2607 O O . PRO B 1 114 ? -19.562 -29.703 -5.137 1 74.94 114 PRO B O 1
ATOM 2610 N N . GLU B 1 115 ? -17.578 -30.328 -4.254 1 81.38 115 GLU B N 1
ATOM 2611 C CA . GLU B 1 115 ? -16.969 -29.016 -4.391 1 81.38 115 GLU B CA 1
ATOM 2612 C C . GLU B 1 115 ? -15.828 -29.031 -5.398 1 81.38 115 GLU B C 1
ATOM 2614 O O . GLU B 1 115 ? -15.18 -30.062 -5.59 1 81.38 115 GLU B O 1
ATOM 2619 N N . TYR B 1 116 ? -15.703 -27.953 -6.125 1 85.75 116 TYR B N 1
ATOM 2620 C CA . TYR B 1 116 ? -14.688 -27.859 -7.172 1 85.75 116 TYR B CA 1
ATOM 2621 C C . TYR B 1 116 ? -13.859 -26.609 -7.016 1 85.75 116 TYR B C 1
ATOM 2623 O O . TYR B 1 116 ? -14.312 -25.609 -6.43 1 85.75 116 TYR B O 1
ATOM 2631 N N . TRP B 1 117 ? -12.617 -26.812 -7.453 1 89.25 117 TRP B N 1
ATOM 2632 C CA . TRP B 1 117 ? -11.82 -25.625 -7.75 1 89.25 117 TRP B CA 1
ATOM 2633 C C . TRP B 1 117 ? -12 -25.203 -9.203 1 89.25 117 TRP B C 1
ATOM 2635 O O . TRP B 1 117 ? -11.953 -26.031 -10.109 1 89.25 117 TRP B O 1
ATOM 2645 N N . ILE B 1 118 ? -12.297 -23.969 -9.312 1 91.25 118 ILE B N 1
ATOM 2646 C CA . ILE B 1 118 ? -12.281 -23.391 -10.656 1 91.25 118 ILE B CA 1
ATOM 2647 C C . ILE B 1 118 ? -10.992 -22.594 -10.859 1 91.25 118 ILE B C 1
ATOM 2649 O O . ILE B 1 118 ? -10.672 -21.703 -10.062 1 91.25 118 ILE B O 1
ATOM 2653 N N . ASN B 1 119 ? -10.273 -22.953 -11.93 1 94.38 119 ASN B N 1
ATOM 2654 C CA . ASN B 1 119 ? -9.023 -22.281 -12.25 1 94.38 119 ASN B CA 1
ATOM 2655 C C . ASN B 1 119 ? -9.164 -21.422 -13.508 1 94.38 119 ASN B C 1
ATOM 2657 O O . ASN B 1 119 ? -9.711 -21.875 -14.516 1 94.38 119 ASN B O 1
ATOM 2661 N N . ILE B 1 120 ? -8.734 -20.188 -13.406 1 95.12 120 ILE B N 1
ATOM 2662 C CA . ILE B 1 120 ? -8.719 -19.266 -14.539 1 95.12 120 ILE B CA 1
ATOM 2663 C C . ILE B 1 120 ? -7.293 -18.75 -14.773 1 95.12 120 ILE B C 1
ATOM 2665 O O . ILE B 1 120 ? -6.758 -18 -13.961 1 95.12 120 ILE B O 1
ATOM 2669 N N . ALA B 1 121 ? -6.695 -19.188 -15.875 1 97.81 121 ALA B N 1
ATOM 2670 C CA . ALA B 1 121 ? -5.332 -18.781 -16.203 1 97.81 121 ALA B CA 1
ATOM 2671 C C . ALA B 1 121 ? -5.309 -17.875 -17.422 1 97.81 121 ALA B C 1
ATOM 2673 O O . ALA B 1 121 ? -6.043 -18.094 -18.391 1 97.81 121 ALA B O 1
ATOM 2674 N N . PHE B 1 122 ? -4.535 -16.797 -17.344 1 98.12 122 PHE B N 1
ATOM 2675 C CA . PHE B 1 122 ? -4.461 -15.852 -18.453 1 98.12 122 PHE B CA 1
ATOM 2676 C C . PHE B 1 122 ? -3.131 -15.109 -18.453 1 98.12 122 PHE B C 1
ATOM 2678 O O . PHE B 1 122 ? -2.455 -15.055 -17.422 1 98.12 122 PHE B O 1
ATOM 2685 N N . GLU B 1 123 ? -2.756 -14.656 -19.578 1 97.69 123 GLU B N 1
ATOM 2686 C CA . GLU B 1 123 ? -1.594 -13.781 -19.703 1 97.69 123 GLU B CA 1
ATOM 2687 C C . GLU B 1 123 ? -1.952 -12.336 -19.375 1 97.69 123 GLU B C 1
ATOM 2689 O O . GLU B 1 123 ? -3.033 -11.867 -19.734 1 97.69 123 GLU B O 1
ATOM 2694 N N . ALA B 1 124 ? -1.075 -11.68 -18.672 1 97 124 ALA B N 1
ATOM 2695 C CA . ALA B 1 124 ? -1.247 -10.273 -18.297 1 97 124 ALA B CA 1
ATOM 2696 C C . ALA B 1 124 ? 0.066 -9.508 -18.438 1 97 124 ALA B C 1
ATOM 2698 O O . ALA B 1 124 ? 1.146 -10.102 -18.375 1 97 124 ALA B O 1
ATOM 2699 N N . PRO B 1 125 ? -0.058 -8.195 -18.734 1 96.06 125 PRO B N 1
ATOM 2700 C CA . PRO B 1 125 ? 1.169 -7.398 -18.75 1 96.06 125 PRO B CA 1
ATOM 2701 C C . PRO B 1 125 ? 1.937 -7.484 -17.422 1 96.06 125 PRO B C 1
ATOM 2703 O O . PRO B 1 125 ? 1.33 -7.477 -16.359 1 96.06 125 PRO B O 1
ATOM 2706 N N . ALA B 1 126 ? 3.268 -7.543 -17.531 1 95.94 126 ALA B N 1
ATOM 2707 C CA . ALA B 1 126 ? 4.121 -7.633 -16.359 1 95.94 126 ALA B CA 1
ATOM 2708 C C . ALA B 1 126 ? 3.984 -6.387 -15.484 1 95.94 126 ALA B C 1
ATOM 2710 O O . ALA B 1 126 ? 4.281 -6.418 -14.289 1 95.94 126 ALA B O 1
ATOM 2711 N N . THR B 1 127 ? 3.477 -5.305 -16.047 1 94.5 127 THR B N 1
ATOM 2712 C CA . THR B 1 127 ? 3.291 -4.055 -15.312 1 94.5 127 THR B CA 1
ATOM 2713 C C . THR B 1 127 ? 2.219 -4.211 -14.242 1 94.5 127 THR B C 1
ATOM 2715 O O . THR B 1 127 ? 2.102 -3.375 -13.344 1 94.5 127 THR B O 1
ATOM 2718 N N . LEU B 1 128 ? 1.472 -5.352 -14.297 1 96.56 128 LEU B N 1
ATOM 2719 C CA . LEU B 1 128 ? 0.409 -5.586 -13.328 1 96.56 128 LEU B CA 1
ATOM 2720 C C . LEU B 1 128 ? 0.914 -6.434 -12.164 1 96.56 128 LEU B C 1
ATOM 2722 O O . LEU B 1 128 ? 0.136 -6.824 -11.289 1 96.56 128 LEU B O 1
ATOM 2726 N N . LEU B 1 129 ? 2.176 -6.684 -12.133 1 97.38 129 LEU B N 1
ATOM 2727 C CA . LEU B 1 129 ? 2.756 -7.547 -11.109 1 97.38 129 LEU B CA 1
ATOM 2728 C C . LEU B 1 129 ? 2.375 -7.066 -9.719 1 97.38 129 LEU B C 1
ATOM 2730 O O . LEU B 1 129 ? 1.898 -7.852 -8.891 1 97.38 129 LEU B O 1
ATOM 2734 N N . GLN B 1 130 ? 2.508 -5.809 -9.477 1 96.88 130 GLN B N 1
ATOM 2735 C CA . GLN B 1 130 ? 2.24 -5.285 -8.141 1 96.88 130 GLN B CA 1
ATOM 2736 C C . GLN B 1 130 ? 0.762 -5.414 -7.781 1 96.88 130 GLN B C 1
ATOM 2738 O O . GLN B 1 130 ? 0.416 -5.652 -6.625 1 96.88 130 GLN B O 1
ATOM 2743 N N . ALA B 1 131 ? -0.055 -5.223 -8.734 1 97.56 131 ALA B N 1
ATOM 2744 C CA . ALA B 1 131 ? -1.49 -5.371 -8.508 1 97.56 131 ALA B CA 1
ATOM 2745 C C . ALA B 1 131 ? -1.839 -6.805 -8.117 1 97.56 131 ALA B C 1
ATOM 2747 O O . ALA B 1 131 ? -2.645 -7.027 -7.207 1 97.56 131 ALA B O 1
ATOM 2748 N N . PHE B 1 132 ? -1.224 -7.734 -8.797 1 98.25 132 PHE B N 1
ATOM 2749 C CA . PHE B 1 132 ? -1.453 -9.133 -8.469 1 98.25 132 PHE B CA 1
ATOM 2750 C C . PHE B 1 132 ? -0.96 -9.453 -7.062 1 98.25 132 PHE B C 1
ATOM 2752 O O . PHE B 1 132 ? -1.644 -10.133 -6.297 1 98.25 132 PHE B O 1
ATOM 2759 N N . LEU B 1 133 ? 0.232 -8.961 -6.773 1 98.62 133 LEU B N 1
ATOM 2760 C CA . LEU B 1 133 ? 0.801 -9.203 -5.449 1 98.62 133 LEU B CA 1
ATOM 2761 C C . LEU B 1 133 ? -0.057 -8.562 -4.363 1 98.62 133 LEU B C 1
ATOM 2763 O O . LEU B 1 133 ? -0.307 -9.18 -3.324 1 98.62 133 LEU B O 1
ATOM 2767 N N . TRP B 1 134 ? -0.541 -7.359 -4.621 1 98.62 134 TRP B N 1
ATOM 2768 C CA . TRP B 1 134 ? -1.458 -6.707 -3.693 1 98.62 134 TRP B CA 1
ATOM 2769 C C . TRP B 1 134 ? -2.65 -7.609 -3.383 1 98.62 134 TRP B C 1
ATOM 2771 O O . TRP B 1 134 ? -2.965 -7.848 -2.215 1 98.62 134 TRP B O 1
ATOM 2781 N N . CYS B 1 135 ? -3.271 -8.102 -4.391 1 98.06 135 CYS B N 1
ATOM 2782 C CA . CYS B 1 135 ? -4.48 -8.906 -4.25 1 98.06 135 CYS B CA 1
ATOM 2783 C C . CYS B 1 135 ? -4.203 -10.172 -3.451 1 98.06 135 CYS B C 1
ATOM 2785 O O . CYS B 1 135 ? -5.016 -10.578 -2.615 1 98.06 135 CYS B O 1
ATOM 2787 N N . ALA B 1 136 ? -3.076 -10.742 -3.693 1 98.25 136 ALA B N 1
ATOM 2788 C CA . ALA B 1 136 ? -2.727 -11.992 -3.014 1 98.25 136 ALA B CA 1
ATOM 2789 C C . ALA B 1 136 ? -2.422 -11.742 -1.54 1 98.25 136 ALA B C 1
ATOM 2791 O O . ALA B 1 136 ? -2.855 -12.508 -0.673 1 98.25 136 ALA B O 1
ATOM 2792 N N . LEU B 1 137 ? -1.714 -10.688 -1.259 1 98.56 137 LEU B N 1
ATOM 2793 C CA . LEU B 1 137 ? -1.169 -10.445 0.073 1 98.56 137 LEU B CA 1
ATOM 2794 C C . LEU B 1 137 ? -2.225 -9.836 0.991 1 98.56 137 LEU B C 1
ATOM 2796 O O . LEU B 1 137 ? -2.088 -9.883 2.215 1 98.56 137 LEU B O 1
ATOM 2800 N N . ALA B 1 138 ? -3.268 -9.273 0.432 1 97.75 138 ALA B N 1
ATOM 2801 C CA . ALA B 1 138 ? -4.316 -8.617 1.213 1 97.75 138 ALA B CA 1
ATOM 2802 C C . ALA B 1 138 ? -5.262 -9.648 1.828 1 97.75 138 ALA B C 1
ATOM 2804 O O . ALA B 1 138 ? -6.129 -9.297 2.635 1 97.75 138 ALA B O 1
ATOM 2805 N N . ARG B 1 139 ? -5.09 -10.883 1.566 1 95 139 ARG B N 1
ATOM 2806 C CA . ARG B 1 139 ? -6.023 -11.969 1.826 1 95 139 ARG B CA 1
ATOM 2807 C C . ARG B 1 139 ? -6.449 -11.992 3.291 1 95 139 ARG B C 1
ATOM 2809 O O . ARG B 1 139 ? -7.637 -12.109 3.596 1 95 139 ARG B O 1
ATOM 2816 N N . ASP B 1 140 ? -5.578 -11.828 4.207 1 94.69 140 ASP B N 1
ATOM 2817 C CA . ASP B 1 140 ? -5.883 -12.031 5.621 1 94.69 140 ASP B CA 1
ATOM 2818 C C . ASP B 1 140 ? -6.148 -10.703 6.32 1 94.69 140 ASP B C 1
ATOM 2820 O O . ASP B 1 140 ? -6.305 -10.656 7.543 1 94.69 140 ASP B O 1
ATOM 2824 N N . PHE B 1 141 ? -6.168 -9.617 5.59 1 95.81 141 PHE B N 1
ATOM 2825 C CA . PHE B 1 141 ? -6.422 -8.312 6.195 1 95.81 141 PHE B CA 1
ATOM 2826 C C . PHE B 1 141 ? -7.867 -7.891 5.973 1 95.81 141 PHE B C 1
ATOM 2828 O O . PHE B 1 141 ? -8.312 -7.754 4.832 1 95.81 141 PHE B O 1
ATOM 2835 N N . ALA B 1 142 ? -8.539 -7.684 6.961 1 92.38 142 ALA B N 1
ATOM 2836 C CA . ALA B 1 142 ? -9.938 -7.281 6.859 1 92.38 142 ALA B CA 1
ATOM 2837 C C . ALA B 1 142 ? -10.062 -5.863 6.305 1 92.38 142 ALA B C 1
ATOM 2839 O O . ALA B 1 142 ? -10.977 -5.566 5.535 1 92.38 142 ALA B O 1
ATOM 2840 N N . ALA B 1 143 ? -9.125 -5.047 6.559 1 93.19 143 ALA B N 1
ATOM 2841 C CA . ALA B 1 143 ? -9.242 -3.613 6.293 1 93.19 143 ALA B CA 1
ATOM 2842 C C . ALA B 1 143 ? -8.719 -3.264 4.906 1 93.19 143 ALA B C 1
ATOM 2844 O O . ALA B 1 143 ? -9.164 -2.293 4.289 1 93.19 143 ALA B O 1
ATOM 2845 N N . ILE B 1 144 ? -7.793 -4.043 4.379 1 96.81 144 ILE B N 1
ATOM 2846 C CA . ILE B 1 144 ? -7.074 -3.676 3.164 1 96.81 144 ILE B CA 1
ATOM 2847 C C . ILE B 1 144 ? -7.887 -4.094 1.939 1 96.81 144 ILE B C 1
ATOM 2849 O O . ILE B 1 144 ? -8.352 -5.234 1.854 1 96.81 144 ILE B O 1
ATOM 2853 N N . GLN B 1 145 ? -8.148 -3.115 1.066 1 97.06 145 GLN B N 1
ATOM 2854 C CA . GLN B 1 145 ? -8.812 -3.344 -0.209 1 97.06 145 GLN B CA 1
ATOM 2855 C C . GLN B 1 145 ? -8.039 -2.713 -1.36 1 97.06 145 GLN B C 1
ATOM 2857 O O . GLN B 1 145 ? -7.336 -1.72 -1.17 1 97.06 145 GLN B O 1
ATOM 2862 N N . PRO B 1 146 ? -8.125 -3.344 -2.557 1 96.38 146 PRO B N 1
ATOM 2863 C CA . PRO B 1 146 ? -8.984 -4.457 -2.967 1 96.38 146 PRO B CA 1
ATOM 2864 C C . PRO B 1 146 ? -8.43 -5.816 -2.545 1 96.38 146 PRO B C 1
ATOM 2866 O O . PRO B 1 146 ? -7.215 -5.988 -2.451 1 96.38 146 PRO B O 1
ATOM 2869 N N . LYS B 1 147 ? -9.305 -6.66 -2.338 1 95.12 147 LYS B N 1
ATOM 2870 C CA . LYS B 1 147 ? -8.984 -8.016 -1.894 1 95.12 147 LYS B CA 1
ATOM 2871 C C . LYS B 1 147 ? -9.914 -9.039 -2.539 1 95.12 147 LYS B C 1
ATOM 2873 O O . LYS B 1 147 ? -11.008 -9.297 -2.037 1 95.12 147 LYS B O 1
ATOM 2878 N N . PRO B 1 148 ? -9.453 -9.578 -3.67 1 93.25 148 PRO B N 1
ATOM 2879 C CA . PRO B 1 148 ? -10.273 -10.633 -4.27 1 93.25 148 PRO B CA 1
ATOM 2880 C C . PRO B 1 148 ? -10.227 -11.938 -3.469 1 93.25 148 PRO B C 1
ATOM 2882 O O . PRO B 1 148 ? -9.18 -12.305 -2.938 1 93.25 148 PRO B O 1
ATOM 2885 N N . ASN B 1 149 ? -11.312 -12.523 -3.189 1 89 149 ASN B N 1
ATOM 2886 C CA . ASN B 1 149 ? -11.391 -13.789 -2.471 1 89 149 ASN B CA 1
ATOM 2887 C C . ASN B 1 149 ? -11.055 -14.977 -3.379 1 89 149 ASN B C 1
ATOM 2889 O O . ASN B 1 149 ? -11.93 -15.789 -3.686 1 89 149 ASN B O 1
ATOM 2893 N N . CYS B 1 150 ? -9.797 -15.086 -3.73 1 92.94 150 CYS B N 1
ATOM 2894 C CA . CYS B 1 150 ? -9.297 -16.172 -4.562 1 92.94 150 CYS B CA 1
ATOM 2895 C C . CYS B 1 150 ? -7.84 -16.484 -4.227 1 92.94 150 CYS B C 1
ATOM 2897 O O . CYS B 1 150 ? -7.203 -15.758 -3.465 1 92.94 150 CYS B O 1
ATOM 2899 N N . VAL B 1 151 ? -7.453 -17.609 -4.691 1 95.44 151 VAL B N 1
ATOM 2900 C CA . VAL B 1 151 ? -6.043 -17.984 -4.598 1 95.44 151 VAL B CA 1
ATOM 2901 C C . VAL B 1 151 ? -5.32 -17.578 -5.883 1 95.44 151 VAL B C 1
ATOM 2903 O O . VAL B 1 151 ? -5.805 -17.859 -6.984 1 95.44 151 VAL B O 1
ATOM 2906 N N . LEU B 1 152 ? -4.156 -16.906 -5.719 1 97.75 152 LEU B N 1
ATOM 2907 C CA . LEU B 1 152 ? -3.467 -16.359 -6.887 1 97.75 152 LEU B CA 1
ATOM 2908 C C . LEU B 1 152 ? -2.098 -17.016 -7.059 1 97.75 152 LEU B C 1
ATOM 2910 O O . LEU B 1 152 ? -1.327 -17.109 -6.102 1 97.75 152 LEU B O 1
ATOM 2914 N N . TYR B 1 153 ? -1.834 -17.469 -8.242 1 98.62 153 TYR B N 1
ATOM 2915 C CA . TYR B 1 153 ? -0.529 -17.953 -8.672 1 98.62 153 TYR B CA 1
ATOM 2916 C C . TYR B 1 153 ? 0.026 -17.109 -9.812 1 98.62 153 TYR B C 1
ATOM 2918 O O . TYR B 1 153 ? -0.718 -16.703 -10.703 1 98.62 153 TYR B O 1
ATOM 2926 N N . LEU B 1 154 ? 1.318 -16.922 -9.781 1 98.81 154 LEU B N 1
ATOM 2927 C CA . LEU B 1 154 ? 2.004 -16.25 -10.875 1 98.81 154 LEU B CA 1
ATOM 2928 C C . LEU B 1 154 ? 3.062 -17.156 -11.5 1 98.81 154 LEU B C 1
ATOM 2930 O O . LEU B 1 154 ? 3.799 -17.828 -10.781 1 98.81 154 LEU B O 1
ATOM 2934 N N . PHE B 1 155 ? 3.086 -17.172 -12.852 1 98.75 155 PHE B N 1
ATOM 2935 C CA . PHE B 1 155 ? 4.008 -18.047 -13.547 1 98.75 155 PHE B CA 1
ATOM 2936 C C . PHE B 1 155 ? 4.887 -17.266 -14.516 1 98.75 155 PHE B C 1
ATOM 2938 O O . PHE B 1 155 ? 4.406 -16.359 -15.203 1 98.75 155 PHE B O 1
ATOM 2945 N N . ASN B 1 156 ? 6.145 -17.516 -14.484 1 98.5 156 ASN B N 1
ATOM 2946 C CA . ASN B 1 156 ? 7.02 -17.328 -15.641 1 98.5 156 ASN B CA 1
ATOM 2947 C C . ASN B 1 156 ? 7.27 -18.641 -16.375 1 98.5 156 ASN B C 1
ATOM 2949 O O . ASN B 1 156 ? 8.219 -19.359 -16.062 1 98.5 156 ASN B O 1
ATOM 2953 N N . LEU B 1 157 ? 6.379 -18.922 -17.312 1 97.81 157 LEU B N 1
ATOM 2954 C CA . LEU B 1 157 ? 6.402 -20.234 -17.969 1 97.81 157 LEU B CA 1
ATOM 2955 C C . LEU B 1 157 ? 7.66 -20.391 -18.812 1 97.81 157 LEU B C 1
ATOM 2957 O O . LEU B 1 157 ? 8.188 -21.484 -18.953 1 97.81 157 LEU B O 1
ATOM 2961 N N . LYS B 1 158 ? 8.172 -19.297 -19.344 1 96.75 158 LYS B N 1
ATOM 2962 C CA . LYS B 1 158 ? 9.406 -19.328 -20.109 1 96.75 158 LYS B CA 1
ATOM 2963 C C . LYS B 1 158 ? 10.594 -19.734 -19.25 1 96.75 158 LYS B C 1
ATOM 2965 O O . LYS B 1 158 ? 11.484 -20.453 -19.703 1 96.75 158 LYS B O 1
ATOM 2970 N N . ARG B 1 159 ? 10.539 -19.344 -18.016 1 97.44 159 ARG B N 1
ATOM 2971 C CA . ARG B 1 159 ? 11.648 -19.625 -17.109 1 97.44 159 ARG B CA 1
ATOM 2972 C C . ARG B 1 159 ? 11.305 -20.766 -16.172 1 97.44 159 ARG B C 1
ATOM 2974 O O . ARG B 1 159 ? 12.07 -21.078 -15.258 1 97.44 159 ARG B O 1
ATOM 2981 N N . HIS B 1 160 ? 10.172 -21.328 -16.328 1 98 160 HIS B N 1
ATOM 2982 C CA . HIS B 1 160 ? 9.727 -22.531 -15.633 1 98 160 HIS B CA 1
ATOM 2983 C C . HIS B 1 160 ? 9.75 -22.344 -14.125 1 98 160 HIS B C 1
ATOM 2985 O O . HIS B 1 160 ? 10.273 -23.188 -13.391 1 98 160 HIS B O 1
ATOM 2991 N N . VAL B 1 161 ? 9.203 -21.219 -13.695 1 98.44 161 VAL B N 1
ATOM 2992 C CA . VAL B 1 161 ? 9.094 -20.922 -12.273 1 98.44 161 VAL B CA 1
ATOM 2993 C C . VAL B 1 161 ? 7.684 -20.422 -11.953 1 98.44 161 VAL B C 1
ATOM 2995 O O . VAL B 1 161 ? 7.047 -19.766 -12.789 1 98.44 161 VAL B O 1
ATOM 2998 N N . MET B 1 162 ? 7.18 -20.766 -10.797 1 98.69 162 MET B N 1
ATOM 2999 C CA . MET B 1 162 ? 5.898 -20.266 -10.312 1 98.69 162 MET B CA 1
ATOM 3000 C C . MET B 1 162 ? 6.055 -19.609 -8.938 1 98.69 162 MET B C 1
ATOM 3002 O O . MET B 1 162 ? 6.93 -20 -8.164 1 98.69 162 MET B O 1
ATOM 3006 N N . VAL B 1 163 ? 5.324 -18.625 -8.719 1 98.88 163 VAL B N 1
ATOM 3007 C CA . VAL B 1 163 ? 5.258 -17.906 -7.457 1 98.88 163 VAL B CA 1
ATOM 3008 C C . VAL B 1 163 ? 3.879 -18.078 -6.828 1 98.88 163 VAL B C 1
ATOM 3010 O O . VAL B 1 163 ? 2.857 -17.891 -7.5 1 98.88 163 VAL B O 1
ATOM 3013 N N . PHE B 1 164 ? 3.873 -18.438 -5.57 1 98.81 164 PHE B N 1
ATOM 3014 C CA . PHE B 1 164 ? 2.635 -18.594 -4.816 1 98.81 164 PHE B CA 1
ATOM 3015 C C . PHE B 1 164 ? 2.678 -17.75 -3.541 1 98.81 164 PHE B C 1
ATOM 3017 O O . PHE B 1 164 ? 3.078 -18.234 -2.482 1 98.81 164 PHE B O 1
ATOM 3024 N N . PRO B 1 165 ? 2.291 -16.484 -3.621 1 98.56 165 PRO B N 1
ATOM 3025 C CA . PRO B 1 165 ? 2.051 -15.688 -2.41 1 98.56 165 PRO B CA 1
ATOM 3026 C C . PRO B 1 165 ? 0.744 -16.062 -1.714 1 98.56 165 PRO B C 1
ATOM 3028 O O . PRO B 1 165 ? -0.334 -15.656 -2.154 1 98.56 165 PRO B O 1
ATOM 3031 N N . TYR B 1 166 ? 0.799 -16.781 -0.635 1 97.25 166 TYR B N 1
ATOM 3032 C CA . TYR B 1 166 ? -0.433 -17.297 -0.06 1 97.25 166 TYR B CA 1
ATOM 3033 C C . TYR B 1 166 ? -1.064 -16.297 0.893 1 97.25 166 TYR B C 1
ATOM 3035 O O . TYR B 1 166 ? -2.285 -16.281 1.074 1 97.25 166 TYR B O 1
ATOM 3043 N N . ASP B 1 167 ? -0.302 -15.508 1.529 1 96.69 167 ASP B N 1
ATOM 3044 C CA . ASP B 1 167 ? -0.771 -14.367 2.312 1 96.69 167 ASP B CA 1
ATOM 3045 C C . ASP B 1 167 ? 0.383 -13.438 2.68 1 96.69 167 ASP B C 1
ATOM 3047 O O . ASP B 1 167 ? 1.449 -13.492 2.062 1 96.69 167 ASP B O 1
ATOM 3051 N N . ASP B 1 168 ? 0.15 -12.5 3.623 1 97.75 168 ASP B N 1
ATOM 3052 C CA . ASP B 1 168 ? 1.161 -11.5 3.947 1 97.75 168 ASP B CA 1
ATOM 3053 C C . ASP B 1 168 ? 2.385 -12.141 4.594 1 97.75 168 ASP B C 1
ATOM 3055 O O . ASP B 1 168 ? 3.48 -11.578 4.559 1 97.75 168 ASP B O 1
ATOM 3059 N N . ARG B 1 169 ? 2.24 -13.391 5.223 1 96.94 169 ARG B N 1
ATOM 3060 C CA . ARG B 1 169 ? 3.326 -14 5.984 1 96.94 169 ARG B CA 1
ATOM 3061 C C . ARG B 1 169 ? 4.398 -14.562 5.059 1 96.94 169 ARG B C 1
ATOM 3063 O O . ARG B 1 169 ? 5.574 -14.602 5.418 1 96.94 169 ARG B O 1
ATOM 3070 N N . GLY B 1 170 ? 3.826 -15.016 3.873 1 98.06 170 GLY B N 1
ATOM 3071 C CA . GLY B 1 170 ? 4.891 -15.633 3.098 1 98.06 170 GLY B CA 1
ATOM 3072 C C . GLY B 1 170 ? 4.473 -15.977 1.683 1 98.06 170 GLY B C 1
ATOM 3073 O O . GLY B 1 170 ? 3.348 -15.688 1.271 1 98.06 170 GLY B O 1
ATOM 3074 N N . MET B 1 171 ? 5.469 -16.516 0.983 1 98.38 171 MET B N 1
ATOM 3075 C CA . MET B 1 171 ? 5.355 -16.844 -0.434 1 98.38 171 MET B CA 1
ATOM 3076 C C . MET B 1 171 ? 6.324 -17.969 -0.807 1 98.38 171 MET B C 1
ATOM 3078 O O . MET B 1 171 ? 7.449 -18.016 -0.306 1 98.38 171 MET B O 1
ATOM 3082 N N . ASP B 1 172 ? 5.875 -18.844 -1.666 1 98.75 172 ASP B N 1
ATOM 3083 C CA . ASP B 1 172 ? 6.719 -19.906 -2.205 1 98.75 172 ASP B CA 1
ATOM 3084 C C . ASP B 1 172 ? 7.105 -19.625 -3.654 1 98.75 172 ASP B C 1
ATOM 3086 O O . ASP B 1 172 ? 6.285 -19.125 -4.434 1 98.75 172 ASP B O 1
ATOM 3090 N N . VAL B 1 173 ? 8.32 -19.906 -3.998 1 98.81 173 VAL B N 1
ATOM 3091 C CA . VAL B 1 173 ? 8.805 -19.891 -5.375 1 98.81 173 VAL B CA 1
ATOM 3092 C C . VAL B 1 173 ? 9.383 -21.266 -5.73 1 98.81 173 VAL B C 1
ATOM 3094 O O . VAL B 1 173 ? 10.344 -21.719 -5.109 1 98.81 173 VAL B O 1
ATOM 3097 N N . VAL B 1 174 ? 8.742 -21.906 -6.699 1 98.62 174 VAL B N 1
ATOM 3098 C CA . VAL B 1 174 ? 9.148 -23.266 -7.031 1 98.62 174 VAL B CA 1
ATOM 3099 C C . VAL B 1 174 ? 9.227 -23.438 -8.547 1 98.62 174 VAL B C 1
ATOM 3101 O O . VAL B 1 174 ? 8.758 -22.562 -9.297 1 98.62 174 VAL B O 1
ATOM 3104 N N . GLY B 1 175 ? 9.82 -24.469 -8.969 1 98.06 175 GLY B N 1
ATOM 3105 C CA . GLY B 1 175 ? 9.898 -24.797 -10.383 1 98.06 175 GLY B CA 1
ATOM 3106 C C . GLY B 1 175 ? 11.141 -25.594 -10.75 1 98.06 175 GLY B C 1
ATOM 3107 O O . GLY B 1 175 ? 12.047 -25.734 -9.93 1 98.06 175 GLY B O 1
ATOM 3108 N N . PRO B 1 176 ? 11.203 -26.109 -11.961 1 97.5 176 PRO B N 1
ATOM 3109 C CA . PRO B 1 176 ? 12.32 -26.953 -12.391 1 97.5 176 PRO B CA 1
ATOM 3110 C C . PRO B 1 176 ? 13.578 -26.156 -12.695 1 97.5 176 PRO B C 1
ATOM 3112 O O . PRO B 1 176 ? 14.664 -26.719 -12.859 1 97.5 176 PRO B O 1
ATOM 3115 N N . ASN B 1 177 ? 13.492 -24.875 -12.781 1 97.44 177 ASN B N 1
ATOM 3116 C CA . ASN B 1 177 ? 14.656 -24.031 -13.07 1 97.44 177 ASN B CA 1
ATOM 3117 C C . ASN B 1 177 ? 15.508 -23.812 -11.828 1 97.44 177 ASN B C 1
ATOM 3119 O O . ASN B 1 177 ? 15.5 -22.719 -11.25 1 97.44 177 ASN B O 1
ATOM 3123 N N . LYS B 1 178 ? 16.375 -24.75 -11.602 1 96.5 178 LYS B N 1
ATOM 3124 C CA . LYS B 1 178 ? 17.172 -24.734 -10.383 1 96.5 178 LYS B CA 1
ATOM 3125 C C . LYS B 1 178 ? 18.188 -23.609 -10.406 1 96.5 178 LYS B C 1
ATOM 3127 O O . LYS B 1 178 ? 18.531 -23.047 -9.359 1 96.5 178 LYS B O 1
ATOM 3132 N N . ASN B 1 179 ? 18.578 -23.281 -11.594 1 96.81 179 ASN B N 1
ATOM 3133 C CA . ASN B 1 179 ? 19.531 -22.188 -11.719 1 96.81 179 ASN B CA 1
ATOM 3134 C C . ASN B 1 179 ? 18.922 -20.875 -11.25 1 96.81 179 ASN B C 1
ATOM 3136 O O . ASN B 1 179 ? 19.547 -20.125 -10.484 1 96.81 179 ASN B O 1
ATOM 3140 N N . LEU B 1 180 ? 17.75 -20.609 -11.727 1 97.31 180 LEU B N 1
ATOM 3141 C CA . LEU B 1 180 ? 17.078 -19.391 -11.312 1 97.31 180 LEU B CA 1
ATOM 3142 C C . LEU B 1 180 ? 16.781 -19.406 -9.82 1 97.31 180 LEU B C 1
ATOM 3144 O O . LEU B 1 180 ? 16.969 -18.391 -9.133 1 97.31 180 LEU B O 1
ATOM 3148 N N . LEU B 1 181 ? 16.375 -20.5 -9.312 1 98.25 181 LEU B N 1
ATOM 3149 C CA . LEU B 1 181 ? 16.078 -20.609 -7.895 1 98.25 181 LEU B CA 1
ATOM 3150 C C . LEU B 1 181 ? 17.328 -20.391 -7.055 1 98.25 181 LEU B C 1
ATOM 3152 O O . LEU B 1 181 ? 17.281 -19.766 -5.996 1 98.25 181 LEU B O 1
ATOM 3156 N N . SER B 1 182 ? 18.422 -20.906 -7.551 1 97.88 182 SER B N 1
ATOM 3157 C CA . SER B 1 182 ? 19.703 -20.703 -6.871 1 97.88 182 SER B CA 1
ATOM 3158 C C . SER B 1 182 ? 20.078 -19.234 -6.836 1 97.88 182 SER B C 1
ATOM 3160 O O . SER B 1 182 ? 20.578 -18.734 -5.82 1 97.88 182 SER B O 1
ATOM 3162 N N . GLN B 1 183 ? 19.844 -18.609 -7.91 1 97.56 183 GLN B N 1
ATOM 3163 C CA . GLN B 1 183 ? 20.109 -17.172 -7.977 1 97.56 183 GLN B CA 1
ATOM 3164 C C . GLN B 1 183 ? 19.25 -16.406 -6.988 1 97.56 183 GLN B C 1
ATOM 3166 O O . GLN B 1 183 ? 19.734 -15.516 -6.281 1 97.56 183 GLN B O 1
ATOM 3171 N N . LEU B 1 184 ? 17.938 -16.719 -6.961 1 98.38 184 LEU B N 1
ATOM 3172 C CA . LEU B 1 184 ? 17.016 -16.062 -6.043 1 98.38 184 LEU B CA 1
ATOM 3173 C C . LEU B 1 184 ? 17.391 -16.344 -4.594 1 98.38 184 LEU B C 1
ATOM 3175 O O . LEU B 1 184 ? 17.297 -15.453 -3.736 1 98.38 184 LEU B O 1
ATOM 3179 N N . TYR B 1 185 ? 17.828 -17.562 -4.34 1 98.25 185 TYR B N 1
ATOM 3180 C CA . TYR B 1 185 ? 18.297 -17.969 -3.016 1 98.25 185 TYR B CA 1
ATOM 3181 C C . TYR B 1 185 ? 19.422 -17.062 -2.525 1 98.25 185 TYR B C 1
ATOM 3183 O O . TYR B 1 185 ? 19.406 -16.609 -1.377 1 98.25 185 TYR B O 1
ATOM 3191 N N . ARG B 1 186 ? 20.312 -16.797 -3.371 1 97.81 186 ARG B N 1
ATOM 3192 C CA . ARG B 1 186 ? 21.469 -15.977 -3.008 1 97.81 186 ARG B CA 1
ATOM 3193 C C . ARG B 1 186 ? 21.078 -14.508 -2.912 1 97.81 186 ARG B C 1
ATOM 3195 O O . ARG B 1 186 ? 21.422 -13.828 -1.94 1 97.81 186 ARG B O 1
ATOM 3202 N N . LEU B 1 187 ? 20.359 -14.055 -3.861 1 97.75 187 LEU B N 1
ATOM 3203 C CA . LEU B 1 187 ? 20.016 -12.641 -3.961 1 97.75 187 LEU B CA 1
ATOM 3204 C C . LEU B 1 187 ? 19.125 -12.211 -2.807 1 97.75 187 LEU B C 1
ATOM 3206 O O . LEU B 1 187 ? 19.219 -11.086 -2.322 1 97.75 187 LEU B O 1
ATOM 3210 N N . HIS B 1 188 ? 18.234 -13.102 -2.453 1 98.31 188 HIS B N 1
ATOM 3211 C CA . HIS B 1 188 ? 17.234 -12.734 -1.455 1 98.31 188 HIS B CA 1
ATOM 3212 C C . HIS B 1 188 ? 17.359 -13.602 -0.207 1 98.31 188 HIS B C 1
ATOM 3214 O O . HIS B 1 188 ? 16.344 -13.945 0.42 1 98.31 188 HIS B O 1
ATOM 3220 N N . HIS B 1 189 ? 18.531 -13.93 0.156 1 97.12 189 HIS B N 1
ATOM 3221 C CA . HIS B 1 189 ? 18.844 -14.836 1.258 1 97.12 189 HIS B CA 1
ATOM 3222 C C . HIS B 1 189 ? 18.25 -14.328 2.57 1 97.12 189 HIS B C 1
ATOM 3224 O O . HIS B 1 189 ? 17.812 -15.117 3.406 1 97.12 189 HIS B O 1
ATOM 3230 N N . THR B 1 190 ? 18.188 -13.07 2.766 1 97.19 190 THR B N 1
ATOM 3231 C CA . THR B 1 190 ? 17.766 -12.469 4.027 1 97.19 190 THR B CA 1
ATOM 3232 C C . THR B 1 190 ? 16.266 -12.586 4.207 1 97.19 190 THR B C 1
ATOM 3234 O O . THR B 1 190 ? 15.742 -12.406 5.312 1 97.19 190 THR B O 1
ATOM 3237 N N . TYR B 1 191 ? 15.562 -12.883 3.111 1 98.25 191 TYR B N 1
ATOM 3238 C CA . TYR B 1 191 ? 14.102 -12.953 3.178 1 98.25 191 TYR B CA 1
ATOM 3239 C C . TYR B 1 191 ? 13.633 -14.391 3.338 1 98.25 191 TYR B C 1
ATOM 3241 O O . TYR B 1 191 ? 12.438 -14.656 3.469 1 98.25 191 TYR B O 1
ATOM 3249 N N . LEU B 1 192 ? 14.555 -15.359 3.322 1 98.44 192 LEU B N 1
ATOM 3250 C CA . LEU B 1 192 ? 14.18 -16.766 3.428 1 98.44 192 LEU B CA 1
ATOM 3251 C C . LEU B 1 192 ? 13.562 -17.062 4.793 1 98.44 192 LEU B C 1
ATOM 3253 O O . LEU B 1 192 ? 14.039 -16.562 5.812 1 98.44 192 LEU B O 1
ATOM 3257 N N . LEU B 1 193 ? 12.562 -17.859 4.805 1 97.69 193 LEU B N 1
ATOM 3258 C CA . LEU B 1 193 ? 11.914 -18.25 6.055 1 97.69 193 LEU B CA 1
ATOM 3259 C C . LEU B 1 193 ? 12.859 -19.094 6.91 1 97.69 193 LEU B C 1
ATOM 3261 O O . LEU B 1 193 ? 13.336 -20.141 6.477 1 97.69 193 LEU B O 1
ATOM 3265 N N . GLU B 1 194 ? 13.062 -18.688 8.117 1 95.69 194 GLU B N 1
ATOM 3266 C CA . GLU B 1 194 ? 14.031 -19.312 9 1 95.69 194 GLU B CA 1
ATOM 3267 C C . GLU B 1 194 ? 13.633 -20.75 9.32 1 95.69 194 GLU B C 1
ATOM 3269 O O . GLU B 1 194 ? 14.484 -21.641 9.383 1 95.69 194 GLU B O 1
ATOM 3274 N N . TYR B 1 195 ? 12.398 -21.016 9.57 1 94.38 195 TYR B N 1
ATOM 3275 C CA . TYR B 1 195 ? 11.883 -22.312 9.961 1 94.38 195 TYR B CA 1
ATOM 3276 C C . TYR B 1 195 ? 12.273 -23.375 8.938 1 94.38 195 TYR B C 1
ATOM 3278 O O . TYR B 1 195 ? 12.602 -24.516 9.312 1 94.38 195 TYR B O 1
ATOM 3286 N N . ASP B 1 196 ? 12.25 -23.078 7.621 1 94.38 196 ASP B N 1
ATOM 3287 C CA . ASP B 1 196 ? 12.539 -24.031 6.551 1 94.38 196 ASP B CA 1
ATOM 3288 C C . ASP B 1 196 ? 13.93 -23.812 5.973 1 94.38 196 ASP B C 1
ATOM 3290 O O . ASP B 1 196 ? 14.25 -24.297 4.887 1 94.38 196 ASP B O 1
ATOM 3294 N N . ARG B 1 197 ? 14.703 -23.047 6.621 1 95.69 197 ARG B N 1
ATOM 3295 C CA . ARG B 1 197 ? 16 -22.609 6.098 1 95.69 197 ARG B CA 1
ATOM 3296 C C . ARG B 1 197 ? 16.922 -23.812 5.859 1 95.69 197 ARG B C 1
ATOM 3298 O O . ARG B 1 197 ? 17.625 -23.859 4.855 1 95.69 197 ARG B O 1
ATOM 3305 N N . HIS B 1 198 ? 16.922 -24.719 6.766 1 94.38 198 HIS B N 1
ATOM 3306 C CA . HIS B 1 198 ? 17.797 -25.891 6.652 1 94.38 198 HIS B CA 1
ATOM 3307 C C . HIS B 1 198 ? 17.516 -26.656 5.363 1 94.38 198 HIS B C 1
ATOM 3309 O O . HIS B 1 198 ? 18.453 -27.062 4.676 1 94.38 198 HIS B O 1
ATOM 3315 N N . THR B 1 199 ? 16.297 -26.844 5.047 1 95.06 199 THR B N 1
ATOM 3316 C CA . THR B 1 199 ? 15.906 -27.547 3.828 1 95.06 199 THR B CA 1
ATOM 3317 C C . THR B 1 199 ? 16.406 -26.797 2.592 1 95.06 199 THR B C 1
ATOM 3319 O O . THR B 1 199 ? 16.938 -27.406 1.667 1 95.06 199 THR B O 1
ATOM 3322 N N . MET B 1 200 ? 16.281 -25.484 2.576 1 97.19 200 MET B N 1
ATOM 3323 C CA . MET B 1 200 ? 16.703 -24.672 1.442 1 97.19 200 MET B CA 1
ATOM 3324 C C . MET B 1 200 ? 18.219 -24.625 1.346 1 97.19 200 MET B C 1
ATOM 3326 O O . MET B 1 200 ? 18.781 -24.719 0.251 1 97.19 200 MET B O 1
ATOM 3330 N N . ASP B 1 201 ? 18.859 -24.594 2.482 1 95.75 201 ASP B N 1
ATOM 3331 C CA . ASP B 1 201 ? 20.312 -24.578 2.516 1 95.75 201 ASP B CA 1
ATOM 3332 C C . ASP B 1 201 ? 20.891 -25.891 1.976 1 95.75 201 ASP B C 1
ATOM 3334 O O . ASP B 1 201 ? 21.906 -25.891 1.288 1 95.75 201 ASP B O 1
ATOM 3338 N N . THR B 1 202 ? 20.312 -26.938 2.344 1 94.31 202 THR B N 1
ATOM 3339 C CA . THR B 1 202 ? 20.75 -28.234 1.875 1 94.31 202 THR B CA 1
ATOM 3340 C C . THR B 1 202 ? 20.672 -28.328 0.354 1 94.31 202 THR B C 1
ATOM 3342 O O . THR B 1 202 ? 21.516 -28.969 -0.282 1 94.31 202 THR B O 1
ATOM 3345 N N . THR B 1 203 ? 19.703 -27.641 -0.173 1 93.62 203 THR B N 1
ATOM 3346 C CA . THR B 1 203 ? 19.484 -27.688 -1.615 1 93.62 203 THR B CA 1
ATOM 3347 C C . THR B 1 203 ? 20.453 -26.734 -2.332 1 93.62 203 THR B C 1
ATOM 3349 O O . THR B 1 203 ? 20.984 -27.062 -3.393 1 93.62 203 THR B O 1
ATOM 3352 N N . PHE B 1 204 ? 20.734 -25.516 -1.711 1 93.81 204 PHE B N 1
ATOM 3353 C CA . PHE B 1 204 ? 21.344 -24.484 -2.543 1 93.81 204 PHE B CA 1
ATOM 3354 C C . PHE B 1 204 ? 22.672 -24.047 -1.967 1 93.81 204 PHE B C 1
ATOM 3356 O O . PHE B 1 204 ? 23.469 -23.391 -2.65 1 93.81 204 PHE B O 1
ATOM 3363 N N . ALA B 1 205 ? 22.969 -24.234 -0.716 1 84.69 205 ALA B N 1
ATOM 3364 C CA . ALA B 1 205 ? 24.203 -23.734 -0.129 1 84.69 205 ALA B CA 1
ATOM 3365 C C . ALA B 1 205 ? 25.422 -24.406 -0.75 1 84.69 205 ALA B C 1
ATOM 3367 O O . ALA B 1 205 ? 26.469 -23.781 -0.912 1 84.69 205 ALA B O 1
ATOM 3368 N N . GLY B 1 206 ? 25.406 -25.641 -0.901 1 71.12 206 GLY B N 1
ATOM 3369 C CA . GLY B 1 206 ? 26.547 -26.359 -1.451 1 71.12 206 GLY B CA 1
ATOM 3370 C C . GLY B 1 206 ? 26.766 -26.094 -2.93 1 71.12 206 GLY B C 1
ATOM 3371 O O . GLY B 1 206 ? 27.812 -26.453 -3.484 1 71.12 206 GLY B O 1
ATOM 3372 N N . ALA B 1 207 ? 25.953 -25.703 -3.629 1 53.56 207 ALA B N 1
ATOM 3373 C CA . ALA B 1 207 ? 26.094 -25.5 -5.066 1 53.56 207 ALA B CA 1
ATOM 3374 C C . ALA B 1 207 ? 27.062 -24.375 -5.367 1 53.56 207 ALA B C 1
ATOM 3376 O O . ALA B 1 207 ? 27.422 -24.141 -6.527 1 53.56 207 ALA B O 1
ATOM 3377 N N . ALA B 1 208 ? 27.328 -23.531 -4.43 1 47.38 208 ALA B N 1
ATOM 3378 C CA . ALA B 1 208 ? 28.359 -22.531 -4.715 1 47.38 208 ALA B CA 1
ATOM 3379 C C . ALA B 1 208 ? 29.734 -23.172 -4.773 1 47.38 208 ALA B C 1
ATOM 3381 O O . ALA B 1 208 ? 30.734 -22.484 -4.973 1 47.38 208 ALA B O 1
ATOM 3382 N N . ARG B 1 209 ? 29.812 -24.422 -4.367 1 33.31 209 ARG B N 1
ATOM 3383 C CA . ARG B 1 209 ? 31.203 -24.844 -4.492 1 33.31 209 ARG B CA 1
ATOM 3384 C C . ARG B 1 209 ? 31.5 -25.344 -5.898 1 33.31 209 ARG B C 1
ATOM 3386 O O . ARG B 1 209 ? 30.656 -25.984 -6.527 1 33.31 209 ARG B O 1
#

Organism: NCBI:txid2745518

Radius of gyration: 24.76 Å; Cα contacts (8 Å, |Δi|>4): 785; chains: 2; bounding box: 61×67×52 Å